Protein AF-0000000080285315 (afdb_homodimer)

InterPro domains:
  IPR000843 LacI-type HTH domain [PF00356] (12-53)
  IPR000843 LacI-type HTH domain [PS50932] (9-63)
  IPR000843 LacI-type HTH domain [SM00354] (8-78)
  IPR000843 LacI-type HTH domain [cd01392] (12-63)
  IPR010982 Lambda repressor-like, DNA-binding domain superfamily [G3DSA:1.10.260.40] (3-64)
  IPR010982 Lambda repressor-like, DNA-binding domain superfamily [SSF47413] (8-66)
  IPR028082 Periplasmic binding protein-like I [SSF53822] (67-338)
  IPR046335 Transcriptional regulator LacI/GalR-like, sensor domain [PF13377] (176-336)

Sequence (688 aa):
MPPSRSSRPTQRDIAELAGVSITTVSHVVNGTRAVAEETKAAVLRAIEQTGYTGDAIARSLVTGGTRSIGVAISLLANPYFAVLIQAIEREAASAGYTVLLADTHDTVDTERETVRTLRSRRVDGLLITPSPGDGSVIGELVSLDVPTVLIDRLSTRTDVDQVGAENIQSTSALTAHLASLGHQRIGMISGAAGLSTSEERILGYRLGLGRSGLTWTEELVACGQSSRSGGALALSTLLALPEPPTALVVGNDSMMVGVLHELRRRGLRAGIDLPVVVYDDVEWADLVEPPLTTMAQPIEEIGTQAVRLLLARINEPSRKAQTIRIPPTLRHRASCGCAHVHSHMPPSRSSRPTQRDIAELAGVSITTVSHVVNGTRAVAEETKAAVLRAIEQTGYTGDAIARSLVTGGTRSIGVAISLLANPYFAVLIQAIEREAASAGYTVLLADTHDTVDTERETVRTLRSRRVDGLLITPSPGDGSVIGELVSLDVPTVLIDRLSTRTDVDQVGAENIQSTSALTAHLASLGHQRIGMISGAAGLSTSEERILGYRLGLGRSGLTWTEELVACGQSSRSGGALALSTLLALPEPPTALVVGNDSMMVGVLHELRRRGLRAGIDLPVVVYDDVEWADLVEPPLTTMAQPIEEIGTQAVRLLLARINEPSRKAQTIRIPPTLRHRASCGCAHVHSH

Secondary structure (DSSP, 8-state):
----------HHHHHHHHTS-HHHHHHHHHT-S---HHHHHHHHHHHHHHT----HHHHHHHHS--SEEEEEE-GGG-HHHHHHHHHHHHHHHHTTPEEEEEE-TT-HHHHHHHHHHHHHTT-SEEEE-PPTT-HHHHHHHHHTT--EEEESS--S-SSSEEEEE--HHHHHHHHHHHHHTT-SSEEEEE--TT-HHHHHHHHHHHHHHHHTTPPP-GGGEEE-TTSHHHHHHHHHHHHTSSS--SEEEESSHHHHHHHHHHHHHTTPPBTTTB-EEEEB--TTTTTBSSPPEEEE--HHHHHHHHHHHHHHHHH-TTSPP-EEEE--EEE--STT--------/----------HHHHHHHHTS-HHHHHHHHHT-S---HHHHHHHHHHHHHHT----HHHHHHHHS--SEEEEEE-GGG-HHHHHHHHHHHHHHHHTTPEEEEEE-TT-HHHHHHHHHHHHHTT-SEEEE-PPTT-HHHHHHHHHTT--EEEESS--S-SSSEEEEE--HHHHHHHHHHHHHTT-SSEEEEE--TT-HHHHHHHHHHHHHHHHTTPPP-GGGEEE-TTSHHHHHHHHHHHHTSSS--SEEEESSHHHHHHHHHHHHHTT--BTTTB-EEEEB--TTTTTBSSPPEEEE--HHHHHHHHHHHHHHHHH-TTSPP-EEEEPPEEE--STT--------

Foldseek 3Di:
DPPPPLDQQDCCQLCVQLVHDSVLLCCQQQLVDDDPPSSNVSSVVSCVVSVNPRQCNRVCSNVVASLEEEEEEQQPQAVLVVLLVVLQQVLSVVVVHHYDYDHQVLDLVSSLVSVVVVVVSRHLAYEYAHHQPNVVSVVVCLVVLGLYEYFQFDDPDFQHAYFHAQQQQLLLVVLLVLVVVPWQFEAEAFEAPRTRNRVNSVNSNCNNCVVSVHDDDPQRYAYLNSALCSLLVRLVSQVPDPDHGQEYEYEADRSVNNVCVNCVVVVHDQLASYQYAYEADDPCQVVDVNRHWYFHTPSSVRSNVRNVSSVVCSVPVPDGHDYHHHYTDTDDTRRRNPDGPPPD/DPPPPLDQQDCVQLCVQLVHDSVLLCCQQQLVDDDDPSSNVSSVVSCVVSVNPRQCNRVCSNVVASLEEEEEEQQPQAVLNVLLVVLQQVLSVVVVHHYDYDHQVLDLVSSLVSVVVVVVSRHLAYEYAHHFPNVVSVVVCLVVLGLYEYFQFDDPDFQHAYFHAQQQQLLLVVLLVLVVVPWQFEAEAFEAPRTRNRVNSVNSNCNNCVVSVHDDDPQRYAYLNSALCSLLVRLVSQVPDPDHGQEYEYEADRSVNNVCVNCVVVVHDQLASYQYAYEADDPCQVVDVNRHWYFHTPSSVRSNVRNVSSVVCSVPVPDGHDYHHHYTDTDDTRRRNPDGPPPD

Solvent-accessible surface area (backbone atoms only — not comparable to full-atom values): 34270 Å² total; per-residue (Å²): 129,81,81,80,71,85,66,74,54,42,62,57,51,26,7,61,65,35,73,43,50,49,65,54,38,45,21,36,26,59,46,74,47,96,64,59,69,67,57,44,50,33,34,50,50,23,24,65,72,57,58,33,72,56,38,51,54,20,52,18,26,60,71,74,40,52,51,24,33,26,34,38,30,52,55,78,58,38,76,66,42,53,57,28,50,42,26,30,46,54,48,30,44,76,70,64,31,44,61,40,33,30,64,20,76,58,31,39,68,43,35,47,50,43,50,50,53,40,51,36,60,44,36,52,30,35,40,32,38,67,28,48,84,34,61,65,56,55,49,50,35,56,76,68,66,48,35,48,20,32,35,63,34,62,72,92,66,71,83,45,28,30,30,22,62,40,40,34,68,52,31,14,51,56,41,31,52,48,38,75,74,67,48,74,44,66,23,34,34,36,31,36,84,67,37,49,58,33,52,34,30,50,50,6,36,48,48,11,32,49,78,62,75,36,81,82,60,72,81,43,52,31,62,9,55,44,26,34,69,32,14,23,50,22,46,53,56,41,63,68,38,98,76,43,54,61,28,37,43,28,57,30,60,41,18,42,54,16,35,55,50,44,31,51,75,70,72,44,44,59,18,71,72,36,19,33,36,31,33,38,68,61,93,55,37,72,56,26,79,48,24,45,18,23,36,27,60,53,45,58,58,42,19,36,49,40,47,54,51,36,53,48,30,57,76,38,74,83,58,80,52,44,76,48,69,43,71,48,44,79,43,86,54,35,9,55,41,52,73,80,70,69,82,122,129,81,80,79,73,84,63,74,53,43,62,57,51,26,7,62,65,34,73,43,51,48,65,53,38,45,20,34,27,60,47,73,47,95,65,59,69,68,56,46,48,33,35,51,49,23,25,64,72,56,56,32,72,55,37,51,54,19,51,18,28,63,70,73,40,52,52,23,34,26,33,38,32,50,54,77,58,39,78,67,42,52,56,28,49,43,25,30,46,54,48,30,45,77,70,66,31,42,58,40,34,30,66,18,77,58,32,41,68,43,34,46,52,44,52,50,53,42,52,38,61,44,38,51,31,37,40,31,37,67,29,48,83,33,60,64,56,55,50,52,36,54,75,66,68,49,36,50,21,32,34,64,34,62,71,91,66,71,83,46,26,30,31,23,61,41,41,33,68,52,32,14,51,56,40,30,53,48,37,75,74,68,48,76,45,65,22,36,35,35,31,37,84,67,37,50,57,33,52,33,31,52,51,6,36,49,51,10,32,50,78,62,76,36,80,84,58,72,82,42,53,29,63,8,56,46,25,36,71,31,13,23,51,22,45,54,55,40,64,66,39,96,75,44,52,59,28,37,42,29,59,30,59,40,18,42,53,16,35,55,52,43,31,50,76,70,73,42,43,58,19,73,74,37,19,32,34,31,32,37,67,62,94,57,36,73,57,26,79,47,24,44,18,24,36,27,60,53,44,58,58,42,18,37,49,41,48,52,52,37,53,49,31,56,76,37,74,80,58,80,53,45,75,46,67,44,70,48,42,80,43,85,52,34,9,55,41,52,73,79,73,68,83,122

pLDDT: mean 86.33, std 16.83, range [27.83, 98.88]

Nearest PDB structures (foldseek):
  1bdh-assembly1_A  TM=8.317E-01  e=2.776E-28  Escherichia coli
  2pue-assembly1_A  TM=8.300E-01  e=1.871E-28  Escherichia coli
  3k4h-assembly1_A  TM=9.125E-01  e=2.749E-21  Bacillus cytotoxicus NVH 391-98
  7cdx-assembly1_B  TM=8.444E-01  e=3.631E-13  Agrobacterium tumefaciens A6
  3gv0-assembly1_A  TM=8.427E-01  e=4.063E-13  Agrobacterium fabrum str. C58

Structure (mmCIF, N/CA/C/O backbone):
data_AF-0000000080285315-model_v1
#
loop_
_entity.id
_entity.type
_entity.pdbx_description
1 polymer 'LacI family transcriptional regulator'
#
loop_
_atom_site.group_PDB
_atom_site.id
_atom_site.type_symbol
_atom_site.label_atom_id
_atom_site.label_alt_id
_atom_site.label_comp_id
_atom_site.label_asym_id
_atom_site.label_entity_id
_atom_site.label_seq_id
_atom_site.pdbx_PDB_ins_code
_atom_site.Cartn_x
_atom_site.Cartn_y
_atom_site.Cartn_z
_atom_site.occupancy
_atom_site.B_iso_or_equiv
_atom_site.auth_seq_id
_atom_site.auth_comp_id
_atom_site.auth_asym_id
_atom_site.auth_atom_id
_atom_site.pdbx_PDB_model_num
ATOM 1 N N . MET A 1 1 ? 25.297 -41.688 -30.359 1 28.77 1 MET A N 1
ATOM 2 C CA . MET A 1 1 ? 24.953 -40.281 -30.453 1 28.77 1 MET A CA 1
ATOM 3 C C . MET A 1 1 ? 25.391 -39.531 -29.188 1 28.77 1 MET A C 1
ATOM 5 O O . MET A 1 1 ? 25.172 -40 -28.078 1 28.77 1 MET A O 1
ATOM 9 N N . PRO A 1 2 ? 26.453 -38.562 -29.203 1 33.16 2 PRO A N 1
ATOM 10 C CA . PRO A 1 2 ? 27.047 -37.969 -28.016 1 33.16 2 PRO A CA 1
ATOM 11 C C . PRO A 1 2 ? 26.031 -37.25 -27.125 1 33.16 2 PRO A C 1
ATOM 13 O O . PRO A 1 2 ? 25 -36.781 -27.625 1 33.16 2 PRO A O 1
ATOM 16 N N . PRO A 1 3 ? 25.859 -37.594 -25.906 1 34.62 3 PRO A N 1
ATOM 17 C CA . PRO A 1 3 ? 24.828 -37.031 -25.016 1 34.62 3 PRO A CA 1
ATOM 18 C C . PRO A 1 3 ? 24.797 -35.5 -25.047 1 34.62 3 PRO A C 1
ATOM 20 O O . PRO A 1 3 ? 25.859 -34.875 -25.141 1 34.62 3 PRO A O 1
ATOM 23 N N . SER A 1 4 ? 23.906 -34.844 -25.828 1 34.75 4 SER A N 1
ATOM 24 C CA . SER A 1 4 ? 23.625 -33.406 -25.984 1 34.75 4 SER A CA 1
ATOM 25 C C . SER A 1 4 ? 23.547 -32.719 -24.625 1 34.75 4 SER A C 1
ATOM 27 O O . SER A 1 4 ? 22.578 -32.906 -23.891 1 34.75 4 SER A O 1
ATOM 29 N N . ARG A 1 5 ? 24.594 -32.781 -23.828 1 36.22 5 ARG A N 1
ATOM 30 C CA . ARG A 1 5 ? 24.672 -32.125 -22.531 1 36.22 5 ARG A CA 1
ATOM 31 C C . ARG A 1 5 ? 24.203 -30.672 -22.641 1 36.22 5 ARG A C 1
ATOM 33 O O . ARG A 1 5 ? 24.734 -29.875 -23.422 1 36.22 5 ARG A O 1
ATOM 40 N N . SER A 1 6 ? 22.906 -30.359 -22.594 1 41.47 6 SER A N 1
ATOM 41 C CA . SER A 1 6 ? 22.219 -29.078 -22.484 1 41.47 6 SER A CA 1
ATOM 42 C C . SER A 1 6 ? 22.969 -28.141 -21.547 1 41.47 6 SER A C 1
ATOM 44 O O . SER A 1 6 ? 22.734 -28.141 -20.344 1 41.47 6 SER A O 1
ATOM 46 N N . SER A 1 7 ? 24.344 -28 -21.625 1 43.56 7 SER A N 1
ATOM 47 C CA . SER A 1 7 ? 25.219 -27.234 -20.75 1 43.56 7 SER A CA 1
ATOM 48 C C . SER A 1 7 ? 24.891 -25.75 -20.781 1 43.56 7 SER A C 1
ATOM 50 O O . SER A 1 7 ? 24.562 -25.203 -21.844 1 43.56 7 SER A O 1
ATOM 52 N N . ARG A 1 8 ? 24.406 -25.203 -19.703 1 49.56 8 ARG A N 1
ATOM 53 C CA . ARG A 1 8 ? 24.281 -23.766 -19.547 1 49.56 8 ARG A CA 1
ATOM 54 C C . ARG A 1 8 ? 25.469 -23.047 -20.172 1 49.56 8 ARG A C 1
ATOM 56 O O . ARG A 1 8 ? 26.625 -23.438 -19.969 1 49.56 8 ARG A O 1
ATOM 63 N N . PRO A 1 9 ? 25.078 -22.188 -21.062 1 59.84 9 PRO A N 1
ATOM 64 C CA . PRO A 1 9 ? 26.203 -21.484 -21.703 1 59.84 9 PRO A CA 1
ATOM 65 C C . PRO A 1 9 ? 27.156 -20.859 -20.688 1 59.84 9 PRO A C 1
ATOM 67 O O . PRO A 1 9 ? 26.719 -20.375 -19.641 1 59.84 9 PRO A O 1
ATOM 70 N N . THR A 1 10 ? 28.359 -21.172 -20.641 1 62.09 10 THR A N 1
ATOM 71 C CA . THR A 1 10 ? 29.422 -20.656 -19.797 1 62.09 10 THR A CA 1
ATOM 72 C C . THR A 1 10 ? 30.125 -19.484 -20.469 1 62.09 10 THR A C 1
ATOM 74 O O . THR A 1 10 ? 29.891 -19.203 -21.641 1 62.09 10 THR A O 1
ATOM 77 N N . GLN A 1 11 ? 30.844 -18.703 -19.625 1 67.94 11 GLN A N 1
ATOM 78 C CA . GLN A 1 11 ? 31.672 -17.656 -20.203 1 67.94 11 GLN A CA 1
ATOM 79 C C . GLN A 1 11 ? 32.562 -18.203 -21.297 1 67.94 11 GLN A C 1
ATOM 81 O O . GLN A 1 11 ? 32.906 -17.5 -22.266 1 67.94 11 GLN A O 1
ATOM 86 N N . ARG A 1 12 ? 32.875 -19.422 -21.156 1 71.62 12 ARG A N 1
ATOM 87 C CA . ARG A 1 12 ? 33.688 -20.094 -22.172 1 71.62 12 ARG A CA 1
ATOM 88 C C . ARG A 1 12 ? 32.938 -20.234 -23.469 1 71.62 12 ARG A C 1
ATOM 90 O O . ARG A 1 12 ? 33.5 -20.031 -24.562 1 71.62 12 ARG A O 1
ATOM 97 N N . ASP A 1 13 ? 31.672 -20.562 -23.328 1 74.44 13 ASP A N 1
ATOM 98 C CA . ASP A 1 13 ? 30.844 -20.688 -24.516 1 74.44 13 ASP A CA 1
ATOM 99 C C . ASP A 1 13 ? 30.703 -19.344 -25.234 1 74.44 13 ASP A C 1
ATOM 101 O O . ASP A 1 13 ? 30.75 -19.297 -26.469 1 74.44 13 ASP A O 1
ATOM 105 N N . ILE A 1 14 ? 30.547 -18.344 -24.422 1 75.25 14 ILE A N 1
ATOM 106 C CA . ILE A 1 14 ? 30.469 -17 -24.953 1 75.25 14 ILE A CA 1
ATOM 107 C C . ILE A 1 14 ? 31.781 -16.625 -25.641 1 75.25 14 ILE A C 1
ATOM 109 O O . ILE A 1 14 ? 31.766 -16.062 -26.75 1 75.25 14 ILE A O 1
ATOM 113 N N . ALA A 1 15 ? 32.844 -16.938 -25 1 79.38 15 ALA A N 1
ATOM 114 C CA . ALA A 1 15 ? 34.156 -16.656 -25.547 1 79.38 15 ALA A CA 1
ATOM 115 C C . ALA A 1 15 ? 34.375 -17.344 -26.891 1 79.38 15 ALA A C 1
ATOM 117 O O . ALA A 1 15 ? 34.844 -16.734 -27.844 1 79.38 15 ALA A O 1
ATOM 118 N N . GLU A 1 16 ? 33.969 -18.531 -26.938 1 80.94 16 GLU A N 1
ATOM 119 C CA . GLU A 1 16 ? 34.094 -19.312 -28.172 1 80.94 16 GLU A CA 1
ATOM 120 C C . GLU A 1 16 ? 33.25 -18.734 -29.281 1 80.94 16 GLU A C 1
ATOM 122 O O . GLU A 1 16 ? 33.688 -18.625 -30.422 1 80.94 16 GLU A O 1
ATOM 127 N N . LEU A 1 17 ? 32.094 -18.375 -28.875 1 79.81 17 LEU A N 1
ATOM 128 C CA . LEU A 1 17 ? 31.141 -17.875 -29.859 1 79.81 17 LEU A CA 1
ATOM 129 C C . LEU A 1 17 ? 31.531 -16.484 -30.344 1 79.81 17 LEU A C 1
ATOM 131 O O . LEU A 1 17 ? 31.375 -16.156 -31.531 1 79.81 17 LEU A O 1
ATOM 135 N N . ALA A 1 18 ? 32.031 -15.68 -29.5 1 80.69 18 ALA A N 1
ATOM 136 C CA . ALA A 1 18 ? 32.438 -14.305 -29.797 1 80.69 18 ALA A CA 1
ATOM 137 C C . ALA A 1 18 ? 33.844 -14.242 -30.375 1 80.69 18 ALA A C 1
ATOM 139 O O . ALA A 1 18 ? 34.25 -13.195 -30.891 1 80.69 18 ALA A O 1
ATOM 140 N N . GLY A 1 19 ? 34.562 -15.406 -30.359 1 84.31 19 GLY A N 1
ATOM 141 C CA . GLY A 1 19 ? 35.938 -15.477 -30.891 1 84.31 19 GLY A CA 1
ATOM 142 C C . GLY A 1 19 ? 36.938 -14.703 -30.062 1 84.31 19 GLY A C 1
ATOM 143 O O . GLY A 1 19 ? 37.844 -14.078 -30.594 1 84.31 19 GLY A O 1
ATOM 144 N N . VAL A 1 20 ? 36.594 -14.562 -28.844 1 83 20 VAL A N 1
ATOM 145 C CA . VAL A 1 20 ? 37.469 -13.844 -27.938 1 83 20 VAL A CA 1
ATOM 146 C C . VAL A 1 20 ? 37.875 -14.75 -26.797 1 83 20 VAL A C 1
ATOM 148 O O . VAL A 1 20 ? 37.375 -15.867 -26.656 1 83 20 VAL A O 1
ATOM 151 N N . SER A 1 21 ? 38.844 -14.328 -26.125 1 78.25 21 SER A N 1
ATOM 152 C CA . SER A 1 21 ? 39.281 -15.102 -24.969 1 78.25 21 SER A CA 1
ATOM 153 C C . SER A 1 21 ? 38.25 -15.047 -23.859 1 78.25 21 SER A C 1
ATOM 155 O O . SER A 1 21 ? 37.438 -14.117 -23.797 1 78.25 21 SER A O 1
ATOM 157 N N . ILE A 1 22 ? 38.188 -16 -22.938 1 74.75 22 ILE A N 1
ATOM 158 C CA . ILE A 1 22 ? 37.312 -16.031 -21.781 1 74.75 22 ILE A CA 1
ATOM 159 C C . ILE A 1 22 ? 37.562 -14.805 -20.906 1 74.75 22 ILE A C 1
ATOM 161 O O . ILE A 1 22 ? 36.625 -14.242 -20.344 1 74.75 22 ILE A O 1
ATOM 165 N N . THR A 1 23 ? 38.781 -14.367 -20.953 1 71 23 THR A N 1
ATOM 166 C CA . THR A 1 23 ? 39.156 -13.172 -20.188 1 71 23 THR A CA 1
ATOM 167 C C . THR A 1 23 ? 38.469 -11.93 -20.797 1 71 23 THR A C 1
ATOM 169 O O . THR A 1 23 ? 38.031 -11.047 -20.062 1 71 23 THR A O 1
ATOM 172 N N . THR A 1 24 ? 38.469 -11.883 -22.031 1 74.94 24 THR A N 1
ATOM 173 C CA . THR A 1 24 ? 37.812 -10.773 -22.719 1 74.94 24 THR A CA 1
ATOM 174 C C . THR A 1 24 ? 36.312 -10.781 -22.453 1 74.94 24 THR A C 1
ATOM 176 O O . THR A 1 24 ? 35.719 -9.727 -22.219 1 74.94 24 THR A O 1
ATOM 179 N N . VAL A 1 25 ? 35.75 -11.992 -22.438 1 71.75 25 VAL A N 1
ATOM 180 C CA . VAL A 1 25 ? 34.344 -12.125 -22.109 1 71.75 25 VAL A CA 1
ATOM 181 C C . VAL A 1 25 ? 34.094 -11.633 -20.672 1 71.75 25 VAL A C 1
ATOM 183 O O . VAL A 1 25 ? 33.125 -10.883 -20.422 1 71.75 25 VAL A O 1
ATOM 186 N N . SER A 1 26 ? 34.969 -11.953 -19.922 1 63.28 26 SER A N 1
ATOM 187 C CA . SER A 1 26 ? 34.875 -11.539 -18.516 1 63.28 26 SER A CA 1
ATOM 188 C C . SER A 1 26 ? 34.969 -10.023 -18.391 1 63.28 26 SER A C 1
ATOM 190 O O . SER A 1 26 ? 34.188 -9.414 -17.656 1 63.28 26 SER A O 1
ATOM 192 N N . HIS A 1 27 ? 35.875 -9.508 -19.156 1 64.62 27 HIS A N 1
ATOM 193 C CA . HIS A 1 27 ? 36.031 -8.055 -19.141 1 64.62 27 HIS A CA 1
ATOM 194 C C . HIS A 1 27 ? 34.781 -7.355 -19.672 1 64.62 27 HIS A C 1
ATOM 196 O O . HIS A 1 27 ? 34.344 -6.336 -19.125 1 64.62 27 HIS A O 1
ATOM 202 N N . VAL A 1 28 ? 34.281 -7.934 -20.641 1 65.12 28 VAL A N 1
ATOM 203 C CA . VAL A 1 28 ? 33.094 -7.332 -21.266 1 65.12 28 VAL A CA 1
ATOM 204 C C . VAL A 1 28 ? 31.891 -7.484 -20.359 1 65.12 28 VAL A C 1
ATOM 206 O O . VAL A 1 28 ? 31.125 -6.535 -20.172 1 65.12 28 VAL A O 1
ATOM 209 N N . VAL A 1 29 ? 31.828 -8.633 -19.75 1 60.62 29 VAL A N 1
ATOM 210 C CA . VAL A 1 29 ? 30.672 -8.977 -18.953 1 60.62 29 VAL A CA 1
ATOM 211 C C . VAL A 1 29 ? 30.734 -8.242 -17.609 1 60.62 29 VAL A C 1
ATOM 213 O O . VAL A 1 29 ? 29.719 -7.758 -17.109 1 60.62 29 VAL A O 1
ATOM 216 N N . ASN A 1 30 ? 31.969 -8.039 -17.172 1 52.28 30 ASN A N 1
ATOM 217 C CA . ASN A 1 30 ? 32.156 -7.445 -15.859 1 52.28 30 ASN A CA 1
ATOM 218 C C . ASN A 1 30 ? 32.562 -5.977 -15.953 1 52.28 30 ASN A C 1
ATOM 220 O O . ASN A 1 30 ? 32.594 -5.277 -14.938 1 52.28 30 ASN A O 1
ATOM 224 N N . GLY A 1 31 ? 32.688 -5.527 -17.094 1 51.97 31 GLY A N 1
ATOM 225 C CA . GLY A 1 31 ? 33.094 -4.152 -17.359 1 51.97 31 GLY A CA 1
ATOM 226 C C . GLY A 1 31 ? 34.375 -3.768 -16.688 1 51.97 31 GLY A C 1
ATOM 227 O O . GLY A 1 31 ? 34.531 -2.652 -16.188 1 51.97 31 GLY A O 1
ATOM 228 N N . THR A 1 32 ? 35.25 -4.637 -16.562 1 48.62 32 THR A N 1
ATOM 229 C CA . THR A 1 32 ? 36.469 -4.406 -15.766 1 48.62 32 THR A CA 1
ATOM 230 C C . THR A 1 32 ? 37.531 -3.738 -16.609 1 48.62 32 THR A C 1
ATOM 232 O O . THR A 1 32 ? 38.469 -3.158 -16.062 1 48.62 32 THR A O 1
ATOM 235 N N . ARG A 1 33 ? 37.656 -4.023 -17.906 1 55.16 33 ARG A N 1
ATOM 236 C CA . ARG A 1 33 ? 38.594 -3.404 -18.812 1 55.16 33 ARG A CA 1
ATOM 237 C C . ARG A 1 33 ? 37.906 -2.949 -20.109 1 55.16 33 ARG A C 1
ATOM 239 O O . ARG A 1 33 ? 36.969 -3.584 -20.562 1 55.16 33 ARG A O 1
ATOM 246 N N . ALA A 1 34 ? 38.406 -1.731 -20.484 1 62.84 34 ALA A N 1
ATOM 247 C CA . ALA A 1 34 ? 37.969 -1.264 -21.797 1 62.84 34 ALA A CA 1
ATOM 248 C C . ALA A 1 34 ? 38.312 -2.252 -22.891 1 62.84 34 ALA A C 1
ATOM 250 O O . ALA A 1 34 ? 39.469 -2.725 -22.953 1 62.84 34 ALA A O 1
ATOM 251 N N . VAL A 1 35 ? 37.344 -2.779 -23.578 1 69.06 35 VAL A N 1
ATOM 252 C CA . VAL A 1 35 ? 37.531 -3.629 -24.734 1 69.06 35 VAL A CA 1
ATOM 253 C C . VAL A 1 35 ? 37.031 -2.916 -26 1 69.06 35 VAL A C 1
ATOM 255 O O . VAL A 1 35 ? 36.188 -2.025 -25.922 1 69.06 35 VAL A O 1
ATOM 258 N N . ALA A 1 36 ? 37.688 -3.197 -27.125 1 73.56 36 ALA A N 1
ATOM 259 C CA . ALA A 1 36 ? 37.281 -2.596 -28.391 1 73.56 36 ALA A CA 1
ATOM 260 C C . ALA A 1 36 ? 35.781 -2.801 -28.641 1 73.56 36 ALA A C 1
ATOM 262 O O . ALA A 1 36 ? 35.219 -3.844 -28.281 1 73.56 36 ALA A O 1
ATOM 263 N N . GLU A 1 37 ? 35.125 -1.811 -29.203 1 71.75 37 GLU A N 1
ATOM 264 C CA . GLU A 1 37 ? 33.688 -1.799 -29.438 1 71.75 37 GLU A CA 1
ATOM 265 C C . GLU A 1 37 ? 33.25 -3.025 -30.234 1 71.75 37 GLU A C 1
ATOM 267 O O . GLU A 1 37 ? 32.188 -3.596 -29.969 1 71.75 37 GLU A O 1
ATOM 272 N N . GLU A 1 38 ? 34.062 -3.424 -31.125 1 76.12 38 GLU A N 1
ATOM 273 C CA . GLU A 1 38 ? 33.75 -4.578 -31.953 1 76.12 38 GLU A CA 1
ATOM 274 C C . GLU A 1 38 ? 33.75 -5.863 -31.141 1 76.12 38 GLU A C 1
ATOM 276 O O . GLU A 1 38 ? 32.875 -6.715 -31.312 1 76.12 38 GLU A O 1
ATOM 281 N N . THR A 1 39 ? 34.625 -5.949 -30.281 1 77.94 39 THR A N 1
ATOM 282 C CA . THR A 1 39 ? 34.719 -7.121 -29.406 1 77.94 39 THR A CA 1
ATOM 283 C C . THR A 1 39 ? 33.562 -7.16 -28.406 1 77.94 39 THR A C 1
ATOM 285 O O . THR A 1 39 ? 33 -8.219 -28.172 1 77.94 39 THR A O 1
ATOM 288 N N . LYS A 1 40 ? 33.25 -6.055 -27.906 1 75.38 40 LYS A N 1
ATOM 289 C CA . LYS A 1 40 ? 32.094 -5.934 -26.984 1 75.38 40 LYS A CA 1
ATOM 290 C C . LYS A 1 40 ? 30.812 -6.355 -27.656 1 75.38 40 LYS A C 1
ATOM 292 O O . LYS A 1 40 ? 30.031 -7.129 -27.094 1 75.38 40 LYS A O 1
ATOM 297 N N . ALA A 1 41 ? 30.703 -5.906 -28.844 1 73.75 41 ALA A N 1
ATOM 298 C CA . ALA A 1 41 ? 29.516 -6.258 -29.609 1 73.75 41 ALA A CA 1
ATOM 299 C C . ALA A 1 41 ? 29.453 -7.758 -29.891 1 73.75 41 ALA A C 1
ATOM 301 O O . ALA A 1 41 ? 28.391 -8.367 -29.812 1 73.75 41 ALA A O 1
ATOM 302 N N . ALA A 1 42 ? 30.547 -8.344 -30.219 1 78.38 42 ALA A N 1
ATOM 303 C CA . ALA A 1 42 ? 30.625 -9.773 -30.516 1 78.38 42 ALA A CA 1
ATOM 304 C C . ALA A 1 42 ? 30.281 -10.602 -29.281 1 78.38 42 ALA A C 1
ATOM 306 O O . ALA A 1 42 ? 29.547 -11.594 -29.375 1 78.38 42 ALA A O 1
ATOM 307 N N . VAL A 1 43 ? 30.734 -10.125 -28.156 1 75.56 43 VAL A N 1
ATOM 308 C CA . VAL A 1 43 ? 30.484 -10.836 -26.906 1 75.56 43 VAL A CA 1
ATOM 309 C C . VAL A 1 43 ? 29.016 -10.711 -26.516 1 75.56 43 VAL A C 1
ATOM 311 O O . VAL A 1 43 ? 28.375 -11.695 -26.141 1 75.56 43 VAL A O 1
ATOM 314 N N . LEU A 1 44 ? 28.516 -9.562 -26.781 1 69.25 44 LEU A N 1
ATOM 315 C CA . LEU A 1 44 ? 27.125 -9.32 -26.438 1 69.25 44 LEU A CA 1
ATOM 316 C C . LEU A 1 44 ? 26.203 -10.133 -27.344 1 69.25 44 LEU A C 1
ATOM 318 O O . LEU A 1 44 ? 25.203 -10.68 -26.891 1 69.25 44 LEU A O 1
ATOM 322 N N . ARG A 1 45 ? 26.547 -10.172 -28.562 1 69.75 45 ARG A N 1
ATOM 323 C CA . ARG A 1 45 ? 25.797 -11.008 -29.5 1 69.75 45 ARG A CA 1
ATOM 324 C C . ARG A 1 45 ? 25.859 -12.477 -29.094 1 69.75 45 ARG A C 1
ATOM 326 O O . ARG A 1 45 ? 24.859 -13.188 -29.172 1 69.75 45 ARG A O 1
ATOM 333 N N . ALA A 1 46 ? 26.984 -12.914 -28.734 1 72.56 46 ALA A N 1
ATOM 334 C CA . ALA A 1 46 ? 27.156 -14.297 -28.312 1 72.56 46 ALA A CA 1
ATOM 335 C C . ALA A 1 46 ? 26.328 -14.594 -27.062 1 72.56 46 ALA A C 1
ATOM 337 O O . ALA A 1 46 ? 25.75 -15.664 -26.938 1 72.56 46 ALA A O 1
ATOM 338 N N . ILE A 1 47 ? 26.281 -13.609 -26.172 1 66.81 47 ILE A N 1
ATOM 339 C CA . ILE A 1 47 ? 25.484 -13.75 -24.969 1 66.81 47 ILE A CA 1
ATOM 340 C C . ILE A 1 47 ? 24.016 -13.906 -25.344 1 66.81 47 ILE A C 1
ATOM 342 O O . ILE A 1 47 ? 23.328 -14.789 -24.812 1 66.81 47 ILE A O 1
ATOM 346 N N . GLU A 1 48 ? 23.547 -13.094 -26.188 1 61.5 48 GLU A N 1
ATOM 347 C CA . GLU A 1 48 ? 22.156 -13.164 -26.656 1 61.5 48 GLU A CA 1
ATOM 348 C C . GLU A 1 48 ? 21.875 -14.5 -27.328 1 61.5 48 GLU A C 1
ATOM 350 O O . GLU A 1 48 ? 20.828 -15.102 -27.109 1 61.5 48 GLU A O 1
ATOM 355 N N . GLN A 1 49 ? 22.781 -14.898 -28.125 1 63.38 49 GLN A N 1
ATOM 356 C CA . GLN A 1 49 ? 22.609 -16.109 -28.922 1 63.38 49 GLN A CA 1
ATOM 357 C C . GLN A 1 49 ? 22.641 -17.359 -28.031 1 63.38 49 GLN A C 1
ATOM 359 O O . GLN A 1 49 ? 21.953 -18.344 -28.312 1 63.38 49 GLN A O 1
ATOM 364 N N . THR A 1 50 ? 23.516 -17.359 -27.109 1 58.34 50 THR A N 1
ATOM 365 C CA . THR A 1 50 ? 23.672 -18.531 -26.281 1 58.34 50 THR A CA 1
ATOM 366 C C . THR A 1 50 ? 22.641 -18.547 -25.156 1 58.34 50 THR A C 1
ATOM 368 O O . THR A 1 50 ? 22.422 -19.578 -24.516 1 58.34 50 THR A O 1
ATOM 371 N N . GLY A 1 51 ? 21.891 -17.422 -25.109 1 52.78 51 GLY A N 1
ATOM 372 C CA . GLY A 1 51 ? 21.016 -17.281 -23.969 1 52.78 51 GLY A CA 1
ATOM 373 C C . GLY A 1 51 ? 21.75 -17.172 -22.641 1 52.78 51 GLY A C 1
ATOM 374 O O . GLY A 1 51 ? 21.219 -17.531 -21.594 1 52.78 51 GLY A O 1
ATOM 375 N N . TYR A 1 52 ? 23.031 -17.094 -22.953 1 46.25 52 TYR A N 1
ATOM 376 C CA . TYR A 1 52 ? 23.797 -16.891 -21.719 1 46.25 52 TYR A CA 1
ATOM 377 C C . TYR A 1 52 ? 23.219 -15.727 -20.922 1 46.25 52 TYR A C 1
ATOM 379 O O . TYR A 1 52 ? 23.125 -14.609 -21.422 1 46.25 52 TYR A O 1
ATOM 387 N N . THR A 1 53 ? 22.234 -15.93 -20.266 1 45.84 53 THR A N 1
ATOM 388 C CA . THR A 1 53 ? 21.75 -14.93 -19.312 1 45.84 53 THR A CA 1
ATOM 389 C C . THR A 1 53 ? 22.859 -14.516 -18.344 1 45.84 53 THR A C 1
ATOM 391 O O . THR A 1 53 ? 23.125 -15.195 -17.359 1 45.84 53 THR A O 1
ATOM 394 N N . GLY A 1 54 ? 23.969 -14.367 -18.75 1 40.94 54 GLY A N 1
ATOM 395 C CA . GLY A 1 54 ? 24.875 -13.781 -17.781 1 40.94 54 GLY A CA 1
ATOM 396 C C . GLY A 1 54 ? 24.219 -12.711 -16.922 1 40.94 54 GLY A C 1
ATOM 397 O O . GLY A 1 54 ? 23.141 -12.227 -17.234 1 40.94 54 GLY A O 1
ATOM 398 N N . ASP A 1 55 ? 24.75 -12.539 -15.656 1 42.81 55 ASP A N 1
ATOM 399 C CA . ASP A 1 55 ? 24.234 -11.688 -14.586 1 42.81 55 ASP A CA 1
ATOM 400 C C . ASP A 1 55 ? 23.844 -10.312 -15.117 1 42.81 55 ASP A C 1
ATOM 402 O O . ASP A 1 55 ? 24.484 -9.789 -16.031 1 42.81 55 ASP A O 1
ATOM 406 N N . ALA A 1 56 ? 22.531 -10 -15.336 1 43.88 56 ALA A N 1
ATOM 407 C CA . ALA A 1 56 ? 22.234 -8.578 -15.469 1 43.88 56 ALA A 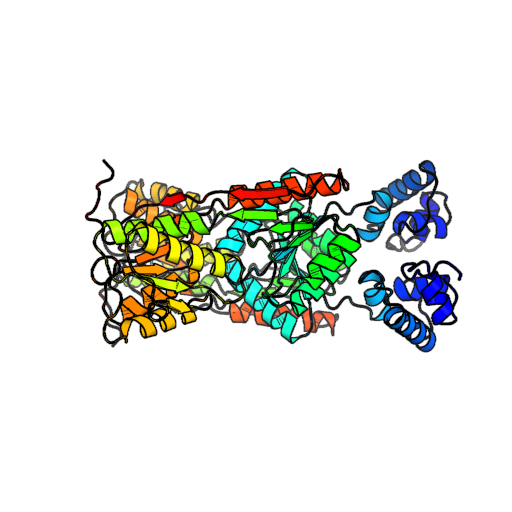CA 1
ATOM 408 C C . ALA A 1 56 ? 23.484 -7.734 -15.203 1 43.88 56 ALA A C 1
ATOM 410 O O . ALA A 1 56 ? 23.688 -6.699 -15.836 1 43.88 56 ALA A O 1
ATOM 411 N N . ILE A 1 57 ? 24.234 -8.289 -14.367 1 43.28 57 ILE A N 1
ATOM 412 C CA . ILE A 1 57 ? 25.516 -7.684 -14.031 1 43.28 57 ILE A CA 1
ATOM 413 C C . ILE A 1 57 ? 26.422 -7.695 -15.25 1 43.28 57 ILE A C 1
ATOM 415 O O . ILE A 1 57 ? 27.094 -6.703 -15.547 1 43.28 57 ILE A O 1
ATOM 419 N N . ALA A 1 58 ? 26.281 -8.734 -15.992 1 44.25 58 ALA A N 1
ATOM 420 C CA . ALA A 1 58 ? 27.156 -8.789 -17.156 1 44.25 58 ALA A CA 1
ATOM 421 C C . ALA A 1 58 ? 26.719 -7.805 -18.234 1 44.25 58 ALA A C 1
ATOM 423 O O . ALA A 1 58 ? 27.547 -7.125 -18.844 1 44.25 58 ALA A O 1
ATOM 424 N N . ARG A 1 59 ? 25.438 -7.797 -18.5 1 44.34 59 ARG A N 1
ATOM 425 C CA . ARG A 1 59 ? 24.922 -6.82 -19.453 1 44.34 59 ARG A CA 1
ATOM 426 C C . ARG A 1 59 ? 25.219 -5.398 -19 1 44.34 59 ARG A C 1
ATOM 428 O O . ARG A 1 59 ? 25.5 -4.516 -19.812 1 44.34 59 ARG A O 1
ATOM 435 N N . SER A 1 60 ? 24.875 -5.203 -17.688 1 46.84 60 SER A N 1
ATOM 436 C CA . SER A 1 60 ? 25.172 -3.887 -17.141 1 46.84 60 SER A CA 1
ATOM 437 C C . SER A 1 60 ? 26.625 -3.504 -17.406 1 46.84 60 SER A C 1
ATOM 439 O O . SER A 1 60 ? 26.953 -2.326 -17.578 1 46.84 60 SER A O 1
ATOM 441 N N . LEU A 1 61 ? 27.422 -4.52 -17.484 1 41.75 61 LEU A N 1
ATOM 442 C CA . LEU A 1 61 ? 28.844 -4.301 -17.719 1 41.75 61 LEU A CA 1
ATOM 443 C C . LEU A 1 61 ? 29.094 -3.832 -19.141 1 41.75 61 LEU A C 1
ATOM 445 O O . LEU A 1 61 ? 30 -3.045 -19.391 1 41.75 61 LEU A O 1
ATOM 449 N N . VAL A 1 62 ? 28.219 -4.367 -20.016 1 39.34 62 VAL A N 1
ATOM 450 C CA . VAL A 1 62 ? 28.438 -3.982 -21.406 1 39.34 62 VAL A CA 1
ATOM 451 C C . VAL A 1 62 ? 27.781 -2.627 -21.672 1 39.34 62 VAL A C 1
ATOM 453 O O . VAL A 1 62 ? 28.359 -1.774 -22.359 1 39.34 62 VAL A O 1
ATOM 456 N N . THR A 1 63 ? 26.562 -2.555 -21.312 1 45.47 63 THR A N 1
ATOM 457 C CA . THR A 1 63 ? 25.844 -1.352 -21.703 1 45.47 63 THR A CA 1
ATOM 458 C C . THR A 1 63 ? 26.016 -0.255 -20.656 1 45.47 63 THR A C 1
ATOM 460 O O . THR A 1 63 ? 25.562 0.876 -20.844 1 45.47 63 THR A O 1
ATOM 463 N N . GLY A 1 64 ? 26.938 -0.354 -19.672 1 52.19 64 GLY A N 1
ATOM 464 C CA . GLY A 1 64 ? 27.219 0.647 -18.656 1 52.19 64 GLY A CA 1
ATOM 465 C C . GLY A 1 64 ? 26.094 0.796 -17.641 1 52.19 64 GLY A C 1
ATOM 466 O O . GLY A 1 64 ? 26.25 1.512 -16.641 1 52.19 64 GLY A O 1
ATOM 467 N N . GLY A 1 65 ? 24.859 0.155 -17.891 1 60.12 65 GLY A N 1
ATOM 468 C CA . GLY A 1 65 ? 23.797 0.272 -16.906 1 60.12 65 GLY A CA 1
ATOM 469 C C . GLY A 1 65 ? 22.797 -0.869 -16.969 1 60.12 65 GLY A C 1
ATOM 470 O O . GLY A 1 65 ? 22.781 -1.629 -17.938 1 60.12 65 GLY A O 1
ATOM 471 N N . THR A 1 66 ? 22.125 -1.235 -15.898 1 72.19 66 THR A N 1
ATOM 472 C CA . THR A 1 66 ? 21.188 -2.344 -15.812 1 72.19 66 THR A CA 1
ATOM 473 C C . THR A 1 66 ? 19.781 -1.881 -16.156 1 72.19 66 THR A C 1
ATOM 475 O O . THR A 1 66 ? 18.828 -2.678 -16.156 1 72.19 66 THR A O 1
ATOM 478 N N . ARG A 1 67 ? 19.578 -0.545 -16.594 1 82.94 67 ARG A N 1
ATOM 479 C CA . ARG A 1 67 ? 18.266 0.045 -16.812 1 82.94 67 ARG A CA 1
ATOM 480 C C . ARG A 1 67 ? 17.328 -0.257 -15.641 1 82.94 67 ARG A C 1
ATOM 482 O O . ARG A 1 67 ? 16.172 -0.648 -15.844 1 82.94 67 ARG A O 1
ATOM 489 N N . SER A 1 68 ? 17.953 -0.151 -14.461 1 87.88 68 SER A N 1
ATOM 490 C CA . SER A 1 68 ? 17.188 -0.293 -13.227 1 87.88 68 SER A CA 1
ATOM 491 C C . SER A 1 68 ? 17.438 0.878 -12.281 1 87.88 68 SER A C 1
ATOM 493 O O . SER A 1 68 ? 18.547 1.438 -12.258 1 87.88 68 SER A O 1
ATOM 495 N N . ILE A 1 69 ? 16.391 1.222 -11.578 1 93.75 69 ILE A N 1
ATOM 496 C CA . ILE A 1 69 ? 16.562 2.223 -10.531 1 93.75 69 ILE A CA 1
ATOM 497 C C . ILE A 1 69 ? 16.172 1.624 -9.18 1 93.75 69 ILE A C 1
ATOM 499 O O . ILE A 1 69 ? 15.281 0.778 -9.102 1 93.75 69 ILE A O 1
ATOM 503 N N . GLY A 1 70 ? 16.938 2.004 -8.172 1 93.75 70 GLY A N 1
ATOM 504 C CA . GLY A 1 70 ? 16.625 1.603 -6.805 1 93.75 70 GLY A CA 1
ATOM 505 C C . GLY A 1 70 ? 15.758 2.604 -6.07 1 93.75 70 GLY A C 1
ATOM 506 O O . GLY A 1 70 ? 15.953 3.814 -6.195 1 93.75 70 GLY A O 1
ATOM 507 N N . VAL A 1 71 ? 14.781 2.074 -5.402 1 93.56 71 VAL A N 1
ATOM 508 C CA . VAL A 1 71 ? 13.914 2.898 -4.566 1 93.56 71 VAL A CA 1
ATOM 509 C C . VAL A 1 71 ? 14.008 2.439 -3.111 1 93.56 71 VAL A C 1
ATOM 511 O O . VAL A 1 71 ? 13.633 1.312 -2.785 1 93.56 71 VAL A O 1
ATOM 514 N N . ALA A 1 72 ? 14.594 3.264 -2.281 1 92.69 72 ALA A N 1
ATOM 515 C CA . ALA A 1 72 ? 14.711 3.025 -0.845 1 92.69 72 ALA A CA 1
ATOM 516 C C . ALA A 1 72 ? 13.727 3.889 -0.065 1 92.69 72 ALA A C 1
ATOM 518 O O . ALA A 1 72 ? 13.969 5.078 0.152 1 92.69 72 ALA A O 1
ATOM 519 N N . ILE A 1 73 ? 12.625 3.314 0.291 1 88.31 73 ILE A N 1
ATOM 520 C CA . ILE A 1 73 ? 11.531 4.051 0.911 1 88.31 73 ILE A CA 1
ATOM 521 C C . ILE A 1 73 ? 11 3.27 2.111 1 88.31 73 ILE A C 1
ATOM 523 O O . ILE A 1 73 ? 11.141 2.045 2.178 1 88.31 73 ILE A O 1
ATOM 527 N N . SER A 1 74 ? 10.516 4.055 3.086 1 78.31 74 SER A N 1
ATOM 528 C CA . SER A 1 74 ? 9.805 3.379 4.164 1 78.31 74 SER A CA 1
ATOM 529 C C . SER A 1 74 ? 8.383 3.008 3.742 1 78.31 74 SER A C 1
ATOM 531 O O . SER A 1 74 ? 7.488 3.852 3.76 1 78.31 74 SER A O 1
ATOM 533 N N . LEU A 1 75 ? 8.117 1.894 3.1 1 64.38 75 LEU A N 1
ATOM 534 C CA . LEU A 1 75 ? 6.887 1.467 2.436 1 64.38 75 LEU A CA 1
ATOM 535 C C . LEU A 1 75 ? 5.727 1.417 3.424 1 64.38 75 LEU A C 1
ATOM 537 O O . LEU A 1 75 ? 4.586 1.726 3.064 1 64.38 75 LEU A O 1
ATOM 541 N N . LEU A 1 76 ? 5.906 0.942 4.633 1 61 76 LEU A N 1
ATOM 542 C CA . LEU A 1 76 ? 4.812 0.313 5.367 1 61 76 LEU A CA 1
ATOM 543 C C . LEU A 1 76 ? 4.172 1.3 6.336 1 61 76 LEU A C 1
ATOM 545 O O . LEU A 1 76 ? 3.25 0.94 7.074 1 61 76 LEU A O 1
ATOM 549 N N . ALA A 1 77 ? 4.426 2.518 6.086 1 58.5 77 ALA A N 1
ATOM 550 C CA . ALA A 1 77 ? 3.939 3.373 7.168 1 58.5 77 ALA A CA 1
ATOM 551 C C . ALA A 1 77 ? 2.67 4.113 6.754 1 58.5 77 ALA A C 1
ATOM 553 O O . ALA A 1 77 ? 1.873 4.512 7.605 1 58.5 77 ALA A O 1
ATOM 554 N N . ASN A 1 78 ? 2.338 4.207 5.598 1 73.94 78 ASN A N 1
ATOM 555 C CA . ASN A 1 78 ? 1.292 5.094 5.105 1 73.94 78 ASN A CA 1
ATOM 556 C C . ASN A 1 78 ? 0.844 4.711 3.701 1 73.94 78 ASN A C 1
ATOM 558 O O . ASN A 1 78 ? 1.676 4.516 2.811 1 73.94 78 ASN A O 1
ATOM 562 N N . PRO A 1 79 ? -0.534 4.523 3.473 1 78.5 79 PRO A N 1
ATOM 563 C CA . PRO A 1 79 ? -1.037 4.211 2.133 1 78.5 79 PRO A CA 1
ATOM 564 C C . PRO A 1 79 ? -0.525 5.184 1.071 1 78.5 79 PRO A C 1
ATOM 566 O O . PRO A 1 79 ? -0.479 4.84 -0.113 1 78.5 79 PRO A O 1
ATOM 569 N N . TYR A 1 80 ? -0.138 6.32 1.462 1 84.69 80 TYR A N 1
ATOM 570 C CA . TYR A 1 80 ? 0.466 7.328 0.596 1 84.69 80 TYR A CA 1
ATOM 571 C C . TYR A 1 80 ? 1.606 6.734 -0.221 1 84.69 80 TYR A C 1
ATOM 573 O O . TYR A 1 80 ? 1.712 6.98 -1.425 1 84.69 80 TYR A O 1
ATOM 581 N N . PHE A 1 81 ? 2.389 5.922 0.311 1 84.69 81 PHE A N 1
ATOM 582 C CA . PHE A 1 81 ? 3.604 5.438 -0.331 1 84.69 81 PHE A CA 1
ATOM 583 C C . PHE A 1 81 ? 3.275 4.398 -1.397 1 84.69 81 PHE A C 1
ATOM 585 O O . PHE A 1 81 ? 3.963 4.309 -2.416 1 84.69 81 PHE A O 1
ATOM 592 N N . ALA A 1 82 ? 2.252 3.682 -1.14 1 79.44 82 ALA A N 1
ATOM 593 C CA . ALA A 1 82 ? 1.855 2.725 -2.17 1 79.44 82 ALA A CA 1
ATOM 594 C C . ALA A 1 82 ? 1.487 3.436 -3.467 1 79.44 82 ALA A C 1
ATOM 596 O O . ALA A 1 82 ? 1.866 2.994 -4.555 1 79.44 82 ALA A O 1
ATOM 597 N N . VAL A 1 83 ? 0.751 4.516 -3.33 1 84.94 83 VAL A N 1
ATOM 598 C CA . VAL A 1 83 ? 0.355 5.305 -4.492 1 84.94 83 VAL A CA 1
ATOM 599 C C . VAL A 1 83 ? 1.584 5.965 -5.113 1 84.94 83 VAL A C 1
ATOM 601 O O . VAL A 1 83 ? 1.703 6.039 -6.34 1 84.94 83 VAL A O 1
ATOM 604 N N . LEU A 1 84 ? 2.471 6.387 -4.309 1 90.19 84 LEU A N 1
ATOM 605 C CA . LEU A 1 84 ? 3.697 7.02 -4.785 1 90.19 84 LEU A CA 1
ATOM 606 C C . LEU A 1 84 ? 4.539 6.031 -5.59 1 90.19 84 LEU A C 1
ATOM 608 O O . LEU A 1 84 ? 5.023 6.363 -6.672 1 90.19 84 LEU A O 1
ATOM 612 N N . ILE A 1 85 ? 4.715 4.879 -5.105 1 87.12 85 ILE A N 1
ATOM 613 C CA . ILE A 1 85 ? 5.492 3.846 -5.781 1 87.12 85 ILE A CA 1
ATOM 614 C C . ILE A 1 85 ? 4.863 3.527 -7.137 1 87.12 85 ILE A C 1
ATOM 616 O O . ILE A 1 85 ? 5.57 3.311 -8.125 1 87.12 85 ILE A O 1
ATOM 620 N N . GLN A 1 86 ? 3.561 3.527 -7.176 1 83.94 86 GLN A N 1
ATOM 621 C CA . GLN A 1 86 ? 2.877 3.289 -8.445 1 83.94 86 GLN A CA 1
ATOM 622 C C . GLN A 1 86 ? 3.225 4.367 -9.469 1 83.94 86 GLN A C 1
ATOM 624 O O . GLN A 1 86 ? 3.469 4.062 -10.633 1 83.94 86 GLN A O 1
ATOM 629 N N . ALA A 1 87 ? 3.193 5.559 -9.008 1 90.44 87 ALA A N 1
ATOM 630 C CA . ALA A 1 87 ? 3.541 6.672 -9.891 1 90.44 87 ALA A CA 1
ATOM 631 C C . ALA A 1 87 ? 4.98 6.551 -10.383 1 90.44 87 ALA A C 1
ATOM 633 O O . ALA A 1 87 ? 5.258 6.766 -11.562 1 90.44 87 ALA A O 1
ATOM 634 N N . ILE A 1 88 ? 5.855 6.129 -9.5 1 93.38 88 ILE A N 1
ATOM 635 C CA . ILE A 1 88 ? 7.262 5.941 -9.836 1 93.38 88 ILE A CA 1
ATOM 636 C C . ILE A 1 88 ? 7.406 4.824 -10.867 1 93.38 88 ILE A C 1
ATOM 638 O O . ILE A 1 88 ? 8.086 4.992 -11.883 1 93.38 88 ILE A O 1
ATOM 642 N N . GLU A 1 89 ? 6.789 3.779 -10.602 1 85.94 89 GLU A N 1
ATOM 643 C CA . GLU A 1 89 ? 6.883 2.613 -11.477 1 85.94 89 GLU A CA 1
ATOM 644 C C . GLU A 1 89 ? 6.363 2.93 -12.875 1 85.94 89 GLU A C 1
ATOM 646 O O . GLU A 1 89 ? 6.973 2.537 -13.875 1 85.94 89 GLU A O 1
ATOM 651 N N . ARG A 1 90 ? 5.219 3.553 -12.914 1 85.19 90 ARG A N 1
ATOM 652 C CA . ARG A 1 90 ? 4.629 3.9 -14.203 1 85.19 90 ARG A CA 1
ATOM 653 C C . ARG A 1 90 ? 5.57 4.777 -15.016 1 85.19 90 ARG A C 1
ATOM 655 O O . ARG A 1 90 ? 5.801 4.516 -16.203 1 85.19 90 ARG A O 1
ATOM 662 N N . GLU A 1 91 ? 6.109 5.727 -14.375 1 94.19 91 GLU A N 1
ATOM 663 C CA . GLU A 1 91 ? 7.02 6.629 -15.07 1 94.19 91 GLU A CA 1
ATOM 664 C C . GLU A 1 91 ? 8.305 5.914 -15.477 1 94.19 91 GLU A C 1
ATOM 666 O O . GLU A 1 91 ? 8.805 6.098 -16.594 1 94.19 91 GLU A O 1
ATOM 671 N N . ALA A 1 92 ? 8.852 5.105 -14.578 1 92.75 92 ALA A N 1
ATOM 672 C CA . ALA A 1 92 ? 10.07 4.355 -14.859 1 92.75 92 ALA A CA 1
ATOM 673 C C . ALA A 1 92 ? 9.859 3.377 -16.016 1 92.75 92 ALA A C 1
ATOM 675 O O . ALA A 1 92 ? 10.703 3.275 -16.906 1 92.75 92 ALA A O 1
ATOM 676 N N . ALA A 1 93 ? 8.797 2.721 -15.969 1 83.75 93 ALA A N 1
ATOM 677 C CA . ALA A 1 93 ? 8.477 1.755 -17.016 1 83.75 93 ALA A CA 1
ATOM 678 C C . ALA A 1 93 ? 8.359 2.439 -18.375 1 83.75 93 ALA A C 1
ATOM 680 O O . ALA A 1 93 ? 8.844 1.916 -19.391 1 83.75 93 ALA A O 1
ATOM 681 N N . SER A 1 94 ? 7.691 3.557 -18.375 1 87.94 94 SER A N 1
ATOM 682 C CA . SER A 1 94 ? 7.523 4.305 -19.625 1 87.94 94 SER A CA 1
ATOM 683 C C . SER A 1 94 ? 8.875 4.707 -20.203 1 87.94 94 SER A C 1
ATOM 685 O O . SER A 1 94 ? 8.992 4.902 -21.422 1 87.94 94 SER A O 1
ATOM 687 N N . ALA A 1 95 ? 9.859 4.746 -19.344 1 91.88 95 ALA A N 1
ATOM 688 C CA . ALA A 1 95 ? 11.211 5.113 -19.781 1 91.88 95 ALA A CA 1
ATOM 689 C C . ALA A 1 95 ? 12.07 3.875 -20 1 91.88 95 ALA A C 1
ATOM 691 O O . ALA A 1 95 ? 13.273 3.984 -20.266 1 91.88 95 ALA A O 1
ATOM 692 N N . GLY A 1 96 ? 11.461 2.738 -19.781 1 83.44 96 GLY A N 1
ATOM 693 C CA . GLY A 1 96 ? 12.172 1.493 -20.031 1 83.44 96 GLY A CA 1
ATOM 694 C C . GLY A 1 96 ? 13.016 1.042 -18.859 1 83.44 96 GLY A C 1
ATOM 695 O O . GLY A 1 96 ? 13.961 0.272 -19.016 1 83.44 96 GLY A O 1
ATOM 696 N N . TYR A 1 97 ? 12.781 1.589 -17.672 1 87.44 97 TYR A N 1
ATOM 697 C CA . TYR A 1 97 ? 13.531 1.222 -16.484 1 87.44 97 TYR A CA 1
ATOM 698 C C . TYR A 1 97 ? 12.727 0.263 -15.609 1 87.44 97 TYR A C 1
ATOM 700 O O . TYR A 1 97 ? 11.5 0.385 -15.5 1 87.44 97 TYR A O 1
ATOM 708 N N . THR A 1 98 ? 13.477 -0.604 -14.945 1 82.25 98 THR A N 1
ATOM 709 C CA . THR A 1 98 ? 12.906 -1.461 -13.914 1 82.25 98 THR A CA 1
ATOM 710 C C . THR A 1 98 ? 13.18 -0.895 -12.523 1 82.25 98 THR A C 1
ATOM 712 O O . THR A 1 98 ? 14.281 -0.399 -12.258 1 82.25 98 THR A O 1
ATOM 715 N N . VAL A 1 99 ? 12.156 -1.037 -11.688 1 89.06 99 VAL A N 1
ATOM 716 C CA . VAL A 1 99 ? 12.305 -0.495 -10.336 1 89.06 99 VAL A CA 1
ATOM 717 C C . VAL A 1 99 ? 12.578 -1.628 -9.352 1 89.06 99 VAL A C 1
ATOM 719 O O . VAL A 1 99 ? 11.867 -2.641 -9.352 1 89.06 99 VAL A O 1
ATOM 722 N N . LEU A 1 100 ? 13.609 -1.463 -8.562 1 87.19 100 LEU A N 1
ATOM 723 C CA . LEU A 1 100 ? 13.891 -2.322 -7.414 1 87.19 100 LEU A CA 1
ATOM 724 C C . LEU A 1 100 ? 13.617 -1.591 -6.105 1 87.19 100 LEU A C 1
ATOM 726 O O . LEU A 1 100 ? 14.234 -0.56 -5.824 1 87.19 100 LEU A O 1
ATOM 730 N N . LEU A 1 101 ? 12.711 -2.158 -5.398 1 87.44 101 LEU A N 1
ATOM 731 C CA . LEU A 1 101 ? 12.266 -1.488 -4.184 1 87.44 101 LEU A C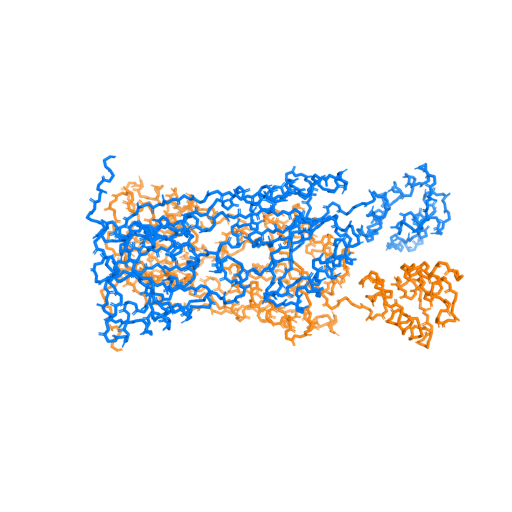A 1
ATOM 732 C C . LEU A 1 101 ? 12.82 -2.184 -2.943 1 87.44 101 LEU A C 1
ATOM 734 O O . LEU A 1 101 ? 12.867 -3.416 -2.887 1 87.44 101 LEU A O 1
ATOM 738 N N . ALA A 1 102 ? 13.25 -1.338 -1.988 1 85.69 102 ALA A N 1
ATOM 739 C CA . ALA A 1 102 ? 13.711 -1.863 -0.704 1 85.69 102 ALA A CA 1
ATOM 740 C C . ALA A 1 102 ? 13.211 -1 0.45 1 85.69 102 ALA A C 1
ATOM 742 O O . ALA A 1 102 ? 13.188 0.229 0.352 1 85.69 102 ALA A O 1
ATOM 743 N N . ASP A 1 103 ? 12.789 -1.586 1.521 1 83.44 103 ASP A N 1
ATOM 744 C CA . ASP A 1 103 ? 12.211 -0.897 2.672 1 83.44 103 ASP A CA 1
ATOM 745 C C . ASP A 1 103 ? 13.297 -0.464 3.654 1 83.44 103 ASP A C 1
ATOM 747 O O . ASP A 1 103 ? 14.078 -1.293 4.133 1 83.44 103 ASP A O 1
ATOM 751 N N . THR A 1 104 ? 13.266 0.79 4.004 1 84.94 104 THR A N 1
ATOM 752 C CA . THR A 1 104 ? 14.297 1.314 4.895 1 84.94 104 THR A CA 1
ATOM 753 C C . THR A 1 104 ? 13.836 1.258 6.348 1 84.94 104 THR A C 1
ATOM 755 O O . THR A 1 104 ? 14.641 1.438 7.266 1 84.94 104 THR A O 1
ATOM 758 N N . HIS A 1 105 ? 12.508 1.11 6.605 1 77.31 105 HIS A N 1
ATOM 759 C CA . HIS A 1 105 ? 11.898 1.03 7.926 1 77.31 105 HIS A CA 1
ATOM 760 C C . HIS A 1 105 ? 12.133 2.312 8.719 1 77.31 105 HIS A C 1
ATOM 762 O O . HIS A 1 105 ? 12.109 2.297 9.953 1 77.31 105 HIS A O 1
ATOM 768 N N . ASP A 1 106 ? 12.578 3.322 8.062 1 82.25 106 ASP A N 1
ATOM 769 C CA . ASP A 1 106 ? 12.797 4.66 8.602 1 82.25 106 ASP A CA 1
ATOM 770 C C . ASP A 1 106 ? 13.898 4.648 9.656 1 82.25 106 ASP A C 1
ATOM 772 O O . ASP A 1 106 ? 13.836 5.398 10.641 1 82.25 106 ASP A O 1
ATOM 776 N N . THR A 1 107 ? 14.805 3.775 9.508 1 85.88 107 THR A N 1
ATOM 777 C CA . THR A 1 107 ? 15.992 3.785 10.352 1 85.88 107 THR A CA 1
ATOM 778 C C . THR A 1 107 ? 17.25 3.994 9.523 1 85.88 107 THR A C 1
ATOM 780 O O . THR A 1 107 ? 17.359 3.473 8.406 1 85.88 107 THR A O 1
ATOM 783 N N . VAL A 1 108 ? 18.125 4.672 10.117 1 89.88 108 VAL A N 1
ATOM 784 C CA . VAL A 1 108 ? 19.344 5.039 9.391 1 89.88 108 VAL A CA 1
ATOM 785 C C . VAL A 1 108 ? 20.156 3.785 9.078 1 89.88 108 VAL A C 1
ATOM 787 O O . VAL A 1 108 ? 20.719 3.664 7.992 1 89.88 108 VAL A O 1
ATOM 790 N N . ASP A 1 109 ? 20.219 2.869 9.93 1 87.44 109 ASP A N 1
ATOM 791 C CA . ASP A 1 109 ? 21 1.651 9.727 1 87.44 109 ASP A CA 1
ATOM 792 C C . ASP A 1 109 ? 20.422 0.813 8.586 1 87.44 109 ASP A C 1
ATOM 794 O O . ASP A 1 109 ? 21.141 0.363 7.707 1 87.44 109 ASP A O 1
ATOM 798 N N . THR A 1 110 ? 19.172 0.666 8.609 1 84.69 110 THR A N 1
ATOM 799 C CA . THR A 1 110 ? 18.531 -0.106 7.555 1 84.69 110 THR A CA 1
ATOM 800 C C . THR A 1 110 ? 18.625 0.616 6.215 1 84.69 110 THR A C 1
ATOM 802 O O . THR A 1 110 ? 18.812 -0.02 5.172 1 84.69 110 THR A O 1
ATOM 805 N N . GLU A 1 111 ? 18.453 1.899 6.285 1 89.56 111 GLU A N 1
ATOM 806 C CA . GLU A 1 111 ? 18.625 2.693 5.074 1 89.56 111 GLU A CA 1
ATOM 807 C C . GLU A 1 111 ? 20.016 2.494 4.473 1 89.56 111 GLU A C 1
ATOM 809 O O . GLU A 1 111 ? 20.141 2.277 3.27 1 89.56 111 GLU A O 1
ATOM 814 N N . ARG A 1 112 ? 21 2.561 5.312 1 87.5 112 ARG A N 1
ATOM 815 C CA . ARG A 1 112 ? 22.375 2.367 4.875 1 87.5 112 ARG A CA 1
ATOM 816 C C . ARG A 1 112 ? 22.562 1.002 4.223 1 87.5 112 ARG A C 1
ATOM 818 O O . ARG A 1 112 ? 23.125 0.901 3.133 1 87.5 112 ARG A O 1
ATOM 825 N N . GLU A 1 113 ? 22.062 0.047 4.84 1 81.5 113 GLU A N 1
ATOM 826 C CA . GLU A 1 113 ? 22.172 -1.313 4.324 1 81.5 113 GLU A CA 1
ATOM 827 C C . GLU A 1 113 ? 21.406 -1.469 3.006 1 81.5 113 GLU A C 1
ATOM 829 O O . GLU A 1 113 ? 21.906 -2.098 2.07 1 81.5 113 GLU A O 1
ATOM 834 N N . THR A 1 114 ? 20.266 -0.937 2.986 1 83.56 114 THR A N 1
ATOM 835 C CA . THR A 1 114 ? 19.422 -1.004 1.799 1 83.56 114 THR A CA 1
ATOM 836 C C . THR A 1 114 ? 20.094 -0.312 0.617 1 83.56 114 THR A C 1
ATOM 838 O O . THR A 1 114 ? 20.141 -0.856 -0.489 1 83.56 114 THR A O 1
ATOM 841 N N . VAL A 1 115 ? 20.594 0.83 0.881 1 87.56 115 VAL A N 1
ATOM 842 C CA . VAL A 1 115 ? 21.266 1.604 -0.151 1 87.56 115 VAL A CA 1
ATOM 843 C C . VAL A 1 115 ? 22.484 0.833 -0.656 1 87.56 115 VAL A C 1
ATOM 845 O O . VAL A 1 115 ? 22.719 0.748 -1.864 1 87.56 115 VAL A O 1
ATOM 848 N N . ARG A 1 116 ? 23.203 0.281 0.239 1 82.44 116 ARG A N 1
ATOM 849 C CA . ARG A 1 116 ? 24.359 -0.524 -0.131 1 82.44 116 ARG A CA 1
ATOM 850 C C . ARG A 1 116 ? 23.953 -1.709 -0.999 1 82.44 116 ARG A C 1
ATOM 852 O O . ARG A 1 116 ? 24.594 -2 -2.008 1 82.44 116 ARG A O 1
ATOM 859 N N . THR A 1 117 ? 22.938 -2.316 -0.586 1 77.19 117 THR A N 1
ATOM 860 C CA . THR A 1 117 ? 22.438 -3.473 -1.323 1 77.19 117 THR A CA 1
ATOM 861 C C . THR A 1 117 ? 22.016 -3.072 -2.734 1 77.19 117 THR A C 1
ATOM 863 O O . THR A 1 117 ? 22.375 -3.732 -3.707 1 77.19 117 THR A O 1
ATOM 866 N N . LEU A 1 118 ? 21.297 -2.016 -2.877 1 84.31 118 LEU A N 1
ATOM 867 C CA . LEU A 1 118 ? 20.844 -1.546 -4.18 1 84.31 118 LEU A CA 1
ATOM 868 C C . LEU A 1 118 ? 22.016 -1.155 -5.066 1 84.31 118 LEU A C 1
ATOM 870 O O . LEU A 1 118 ? 22.016 -1.455 -6.262 1 84.31 118 LEU A O 1
ATOM 874 N N . ARG A 1 119 ? 22.969 -0.551 -4.457 1 81.56 119 ARG A N 1
ATOM 875 C CA . ARG A 1 119 ? 24.156 -0.174 -5.203 1 81.56 119 ARG A CA 1
ATOM 876 C C . ARG A 1 119 ? 24.906 -1.408 -5.695 1 81.56 119 ARG A C 1
ATOM 878 O O . ARG A 1 119 ? 25.406 -1.434 -6.824 1 81.56 119 ARG A O 1
ATOM 885 N N . SER A 1 120 ? 24.984 -2.311 -4.848 1 72.25 120 SER A N 1
ATOM 886 C CA . SER A 1 120 ? 25.688 -3.537 -5.203 1 72.25 120 SER A CA 1
ATOM 887 C C . SER A 1 120 ? 25.016 -4.234 -6.383 1 72.25 120 SER A C 1
ATOM 889 O O . SER A 1 120 ? 25.641 -5.035 -7.078 1 72.25 120 SER A O 1
ATOM 891 N N . ARG A 1 121 ? 23.828 -3.848 -6.586 1 72.56 121 ARG A N 1
ATOM 892 C CA . ARG A 1 121 ? 23.094 -4.438 -7.699 1 72.56 121 ARG A CA 1
ATOM 893 C C . ARG A 1 121 ? 23.203 -3.58 -8.953 1 72.56 121 ARG A C 1
ATOM 895 O O . ARG A 1 121 ? 22.516 -3.82 -9.945 1 72.56 121 ARG A O 1
ATOM 902 N N . ARG A 1 122 ? 23.906 -2.592 -8.898 1 77.06 122 ARG A N 1
ATOM 903 C CA . ARG A 1 122 ? 24.312 -1.746 -10.023 1 77.06 122 ARG A CA 1
ATOM 904 C C . ARG A 1 122 ? 23.109 -1.013 -10.609 1 77.06 122 ARG A C 1
ATOM 906 O O . ARG A 1 122 ? 22.953 -0.941 -11.828 1 77.06 122 ARG A O 1
ATOM 913 N N . VAL A 1 123 ? 22.281 -0.647 -9.766 1 85.62 123 VAL A N 1
ATOM 914 C CA . VAL A 1 123 ? 21.219 0.228 -10.242 1 85.62 123 VAL A CA 1
ATOM 915 C C . VAL A 1 123 ? 21.812 1.52 -10.797 1 85.62 123 VAL A C 1
ATOM 917 O O . VAL A 1 123 ? 22.859 1.979 -10.32 1 85.62 123 VAL A O 1
ATOM 920 N N . ASP A 1 124 ? 21.141 2.096 -11.797 1 90.56 124 ASP A N 1
ATOM 921 C CA . ASP A 1 124 ? 21.656 3.291 -12.453 1 90.56 124 ASP A CA 1
ATOM 922 C C . ASP A 1 124 ? 21.484 4.523 -11.57 1 90.56 124 ASP A C 1
ATOM 924 O O . ASP A 1 124 ? 22.188 5.52 -11.742 1 90.56 124 ASP A O 1
ATOM 928 N N . GLY A 1 125 ? 20.578 4.508 -10.688 1 95.75 125 GLY A N 1
ATOM 929 C CA . GLY A 1 125 ? 20.297 5.605 -9.781 1 95.75 125 GLY A CA 1
ATOM 930 C C . GLY A 1 125 ? 19.375 5.211 -8.633 1 95.75 125 GLY A C 1
ATOM 931 O O . GLY A 1 125 ? 18.844 4.102 -8.617 1 95.75 125 GLY A O 1
ATOM 932 N N . LEU A 1 126 ? 19.266 6.18 -7.676 1 97.12 126 LEU A N 1
ATOM 933 C CA . LEU A 1 126 ? 18.531 5.879 -6.457 1 97.12 126 LEU A CA 1
ATOM 934 C C . LEU A 1 126 ? 17.484 6.961 -6.176 1 97.12 126 LEU A C 1
ATOM 936 O O . LEU A 1 126 ? 17.781 8.156 -6.312 1 97.12 126 LEU A O 1
ATOM 940 N N . LEU A 1 127 ? 16.297 6.531 -5.91 1 97.62 127 LEU A N 1
ATOM 941 C CA . LEU A 1 127 ? 15.305 7.355 -5.211 1 97.62 127 LEU A CA 1
ATOM 942 C C . LEU A 1 127 ? 15.266 7.004 -3.727 1 97.62 127 LEU A C 1
ATOM 944 O O . LEU A 1 127 ? 15.109 5.836 -3.363 1 97.62 127 LEU A O 1
ATOM 948 N N . ILE A 1 128 ? 15.367 8.023 -2.844 1 96.62 128 ILE A N 1
ATOM 949 C CA . ILE A 1 128 ? 15.461 7.75 -1.414 1 96.62 128 ILE A CA 1
ATOM 950 C C . ILE A 1 128 ? 14.492 8.656 -0.655 1 96.62 128 ILE A C 1
ATOM 952 O O . ILE A 1 128 ? 14.438 9.859 -0.896 1 96.62 128 ILE A O 1
ATOM 956 N N . THR A 1 129 ? 13.656 8.078 0.105 1 94.88 129 THR A N 1
ATOM 957 C CA . THR A 1 129 ? 12.984 8.844 1.151 1 94.88 129 THR A CA 1
ATOM 958 C C . THR A 1 129 ? 13.828 8.875 2.422 1 94.88 129 THR A C 1
ATOM 960 O O . THR A 1 129 ? 13.906 7.883 3.148 1 94.88 129 THR A O 1
ATOM 963 N N . PRO A 1 130 ? 14.359 9.984 2.734 1 93.94 130 PRO A N 1
ATOM 964 C CA . PRO A 1 130 ? 15.344 10.047 3.816 1 93.94 130 PRO A CA 1
ATOM 965 C C . PRO A 1 130 ? 14.766 9.641 5.168 1 93.94 130 PRO A C 1
ATOM 967 O O . PRO A 1 130 ? 13.617 9.984 5.48 1 93.94 130 PRO A O 1
ATOM 970 N N . SER A 1 131 ? 15.539 8.867 5.918 1 91.69 131 SER A N 1
ATOM 971 C CA . SER A 1 131 ? 15.266 8.562 7.316 1 91.69 131 SER A CA 1
ATOM 972 C C . SER A 1 131 ? 15.852 9.617 8.242 1 91.69 131 SER A C 1
ATOM 974 O O . SER A 1 131 ? 16.75 10.359 7.852 1 91.69 131 SER A O 1
ATOM 976 N N . PRO A 1 132 ? 15.312 9.68 9.453 1 90.25 132 PRO A N 1
ATOM 977 C CA . PRO A 1 132 ? 15.922 10.609 10.398 1 90.25 132 PRO A CA 1
ATOM 978 C C . PRO A 1 132 ? 17.406 10.352 10.617 1 90.25 132 PRO A C 1
ATOM 980 O O . PRO A 1 132 ? 17.812 9.211 10.875 1 90.25 132 PRO A O 1
ATOM 983 N N . GLY A 1 133 ? 18.219 11.367 10.422 1 89.5 133 GLY A N 1
ATOM 984 C CA . GLY A 1 133 ? 19.641 11.273 10.719 1 89.5 133 GLY A CA 1
ATOM 985 C C . GLY A 1 133 ? 20.438 10.602 9.617 1 89.5 133 GLY A C 1
ATOM 986 O O . GLY A 1 133 ? 21.516 10.055 9.867 1 89.5 133 GLY A O 1
ATOM 987 N N . ASP A 1 134 ? 19.875 10.648 8.359 1 88.69 134 ASP A N 1
ATOM 988 C CA . ASP A 1 134 ? 20.547 9.883 7.312 1 88.69 134 ASP A CA 1
ATOM 989 C C . ASP A 1 134 ? 21.562 10.758 6.566 1 88.69 134 ASP A C 1
ATOM 991 O O . ASP A 1 134 ? 21.938 10.453 5.43 1 88.69 134 ASP A O 1
ATOM 995 N N . GLY A 1 135 ? 22.062 11.812 7.176 1 90.56 135 GLY A N 1
ATOM 996 C CA . GLY A 1 135 ? 23 12.711 6.535 1 90.56 135 GLY A CA 1
ATOM 997 C C . GLY A 1 135 ? 24.234 12.008 5.98 1 90.56 135 GLY A C 1
ATOM 998 O O . GLY A 1 135 ? 24.672 12.297 4.867 1 90.56 135 GLY A O 1
ATOM 999 N N . SER A 1 136 ? 24.75 11.078 6.703 1 88.19 136 SER A N 1
ATOM 1000 C CA . SER A 1 136 ? 25.969 10.375 6.297 1 88.19 136 SER A CA 1
ATOM 1001 C C . SER A 1 136 ? 25.703 9.469 5.098 1 88.19 136 SER A C 1
ATOM 1003 O O . SER A 1 136 ? 26.562 9.328 4.223 1 88.19 136 SER A O 1
ATOM 1005 N N . VAL A 1 137 ? 24.578 8.906 5.066 1 91.75 137 VAL A N 1
ATOM 1006 C CA . VAL A 1 137 ? 24.219 8.039 3.949 1 91.75 137 VAL A CA 1
ATOM 1007 C C . VAL A 1 137 ? 24.156 8.852 2.658 1 91.75 137 VAL A C 1
ATOM 1009 O O . VAL A 1 137 ? 24.766 8.477 1.651 1 91.75 137 VAL A O 1
ATOM 1012 N N . ILE A 1 138 ? 23.5 9.969 2.729 1 94.94 138 ILE A N 1
ATOM 1013 C CA . ILE A 1 138 ? 23.344 10.844 1.565 1 94.94 138 ILE A CA 1
ATOM 1014 C C . ILE A 1 138 ? 24.703 11.422 1.185 1 94.94 138 ILE A C 1
ATOM 1016 O O . ILE A 1 138 ? 25.047 11.5 0.001 1 94.94 138 ILE A O 1
ATOM 1020 N N . GLY A 1 139 ? 25.484 11.789 2.191 1 92.12 139 GLY A N 1
ATOM 1021 C CA . GLY A 1 139 ? 26.812 12.312 1.935 1 92.12 139 GLY A CA 1
ATOM 1022 C C . GLY A 1 139 ? 27.703 11.336 1.174 1 92.12 139 GLY A C 1
ATOM 1023 O O . GLY A 1 139 ? 28.422 11.734 0.261 1 92.12 139 GLY A O 1
ATOM 1024 N N . GLU A 1 140 ? 27.641 10.156 1.541 1 87.81 140 GLU A N 1
ATOM 1025 C CA . GLU A 1 140 ? 28.422 9.117 0.871 1 87.81 140 GLU A CA 1
ATOM 1026 C C . GLU A 1 140 ? 28.016 8.984 -0.593 1 87.81 140 GLU A C 1
ATOM 1028 O O . GLU A 1 140 ? 28.875 8.875 -1.475 1 87.81 140 GLU A O 1
ATOM 1033 N N . LEU A 1 141 ? 26.797 9.031 -0.83 1 90.75 141 LEU A N 1
ATOM 1034 C CA . LEU A 1 141 ? 26.297 8.891 -2.191 1 90.75 141 LEU A CA 1
ATOM 1035 C C . LEU A 1 141 ? 26.734 10.062 -3.061 1 90.75 141 LEU A C 1
ATOM 1037 O O . LEU A 1 141 ? 27.125 9.867 -4.215 1 90.75 141 LEU A O 1
ATOM 1041 N N . VAL A 1 142 ? 26.703 11.242 -2.514 1 90.25 142 VAL A N 1
ATOM 1042 C CA . VAL A 1 142 ? 27.125 12.438 -3.223 1 90.25 142 VAL A CA 1
ATOM 1043 C C . VAL A 1 142 ? 28.625 12.359 -3.516 1 90.25 142 VAL A C 1
ATOM 1045 O O . VAL A 1 142 ? 29.062 12.633 -4.637 1 90.25 142 VAL A O 1
ATOM 1048 N N . SER A 1 143 ? 29.359 11.914 -2.557 1 85.12 143 SER A N 1
ATOM 1049 C CA . SER A 1 143 ? 30.812 11.828 -2.703 1 85.12 143 SER A CA 1
ATOM 1050 C C . SER A 1 143 ? 31.203 10.805 -3.768 1 85.12 143 SER A C 1
ATOM 1052 O O . SER A 1 143 ? 32.219 10.977 -4.453 1 85.12 143 SER A O 1
ATOM 1054 N N . LEU A 1 144 ? 30.375 9.812 -3.941 1 82.19 144 LEU A N 1
ATOM 1055 C CA . LEU A 1 144 ? 30.656 8.75 -4.895 1 82.19 144 LEU A CA 1
ATOM 1056 C C . LEU A 1 144 ? 30.016 9.047 -6.246 1 82.19 144 LEU A C 1
ATOM 1058 O O . LEU A 1 144 ? 30.062 8.219 -7.16 1 82.19 144 LEU A O 1
ATOM 1062 N N . ASP A 1 145 ? 29.359 10.172 -6.32 1 87.38 145 ASP A N 1
ATOM 1063 C CA . ASP A 1 145 ? 28.719 10.633 -7.547 1 87.38 145 ASP A CA 1
ATOM 1064 C C . ASP A 1 145 ? 27.656 9.633 -8.008 1 87.38 145 ASP A C 1
ATOM 1066 O O . ASP A 1 145 ? 27.531 9.359 -9.203 1 87.38 145 ASP A O 1
ATOM 1070 N N . VAL A 1 146 ? 26.953 9.016 -7.078 1 90.38 146 VAL A N 1
ATOM 1071 C CA . VAL A 1 146 ? 25.828 8.148 -7.398 1 90.38 146 VAL A CA 1
ATOM 1072 C C . VAL A 1 146 ? 24.594 9 -7.711 1 90.38 146 VAL A C 1
ATOM 1074 O O . VAL A 1 146 ? 24.172 9.82 -6.891 1 90.38 146 VAL A O 1
ATOM 1077 N N . PRO A 1 147 ? 24.016 8.867 -8.93 1 97.25 147 PRO A N 1
ATOM 1078 C CA . PRO A 1 147 ? 22.797 9.625 -9.203 1 97.25 147 PRO A CA 1
ATOM 1079 C C . PRO A 1 147 ? 21.703 9.359 -8.164 1 97.25 147 PRO A C 1
ATOM 1081 O O . PRO A 1 147 ? 21.297 8.211 -7.965 1 97.25 147 PRO A O 1
ATOM 1084 N N . THR A 1 148 ? 21.266 10.406 -7.453 1 97.75 148 THR A N 1
ATOM 1085 C CA . THR A 1 148 ? 20.344 10.273 -6.328 1 97.75 148 THR A CA 1
ATOM 1086 C C . THR A 1 148 ? 19.312 11.398 -6.332 1 97.75 148 THR A C 1
ATOM 1088 O O . THR A 1 148 ? 19.656 12.555 -6.598 1 97.75 148 THR A O 1
ATOM 1091 N N . VAL A 1 149 ? 18.094 11.062 -6.129 1 98.56 149 VAL A N 1
ATOM 1092 C CA . VAL A 1 149 ? 17.031 12.031 -5.883 1 98.56 149 VAL A CA 1
ATOM 1093 C C . VAL A 1 149 ? 16.344 11.711 -4.559 1 98.56 149 VAL A C 1
ATOM 1095 O O . VAL A 1 149 ? 15.922 10.57 -4.32 1 98.56 149 VAL A O 1
ATOM 1098 N N . LEU A 1 150 ? 16.344 12.695 -3.648 1 98.19 150 LEU A N 1
ATOM 1099 C CA . LEU A 1 150 ? 15.516 12.562 -2.455 1 98.19 150 LEU A CA 1
ATOM 1100 C C . LEU A 1 150 ? 14.047 12.82 -2.781 1 98.19 150 LEU A C 1
ATOM 1102 O O . LEU A 1 150 ? 13.711 13.828 -3.402 1 98.19 150 LEU A O 1
ATOM 1106 N N . ILE A 1 151 ? 13.188 11.891 -2.352 1 97.38 151 ILE A N 1
ATOM 1107 C CA . ILE A 1 151 ? 11.781 11.977 -2.715 1 97.38 151 ILE A CA 1
ATOM 1108 C C . ILE A 1 151 ? 10.922 12.023 -1.453 1 97.38 151 ILE A C 1
ATOM 1110 O O . ILE A 1 151 ? 11.211 11.336 -0.47 1 97.38 151 ILE A O 1
ATOM 1114 N N . ASP A 1 152 ? 9.805 12.852 -1.399 1 95.62 152 ASP A N 1
ATOM 1115 C CA . ASP A 1 152 ? 8.797 12.977 -0.352 1 95.62 152 ASP A CA 1
ATOM 1116 C C . ASP A 1 152 ? 9.32 13.812 0.817 1 95.62 152 ASP A C 1
ATOM 1118 O O . ASP A 1 152 ? 8.727 14.828 1.172 1 95.62 152 ASP A O 1
ATOM 1122 N N . ARG A 1 153 ? 10.453 13.359 1.403 1 95.81 153 ARG A N 1
ATOM 1123 C CA . ARG A 1 153 ? 11.07 14.047 2.535 1 95.81 153 ARG A CA 1
ATOM 1124 C C . ARG A 1 153 ? 12.312 14.82 2.098 1 95.81 153 ARG A C 1
ATOM 1126 O O . ARG A 1 153 ? 13.344 14.219 1.777 1 95.81 153 ARG A O 1
ATOM 1133 N N . LEU A 1 154 ? 12.211 16.109 2.217 1 95.56 154 LEU A N 1
ATOM 1134 C CA . LEU A 1 154 ? 13.266 16.969 1.689 1 95.56 154 LEU A CA 1
ATOM 1135 C C . LEU A 1 154 ? 14.234 17.391 2.793 1 95.56 154 LEU A C 1
ATOM 1137 O O . LEU A 1 154 ? 13.828 17.562 3.945 1 95.56 154 LEU A O 1
ATOM 1141 N N . SER A 1 155 ? 15.438 17.469 2.441 1 93.19 155 SER A N 1
ATOM 1142 C CA . SER A 1 155 ? 16.469 17.953 3.348 1 93.19 155 SER A CA 1
ATOM 1143 C C . SER A 1 155 ? 16.844 19.391 3.037 1 93.19 155 SER A C 1
ATOM 1145 O O . SER A 1 155 ? 16.328 19.984 2.088 1 93.19 155 SER A O 1
ATOM 1147 N N . THR A 1 156 ? 17.703 19.922 3.877 1 92.31 156 THR A N 1
ATOM 1148 C CA . THR A 1 156 ? 18.172 21.297 3.674 1 92.31 156 THR A CA 1
ATOM 1149 C C . THR A 1 156 ? 19.375 21.312 2.729 1 92.31 156 THR A C 1
ATOM 1151 O O . THR A 1 156 ? 19.891 22.375 2.408 1 92.31 156 THR A O 1
ATOM 1154 N N . ARG A 1 157 ? 19.734 20.219 2.248 1 92.94 157 ARG A N 1
ATOM 1155 C CA . ARG A 1 157 ? 20.875 20.125 1.354 1 92.94 157 ARG A CA 1
ATOM 1156 C C . ARG A 1 157 ? 20.578 20.766 0.003 1 92.94 157 ARG A C 1
ATOM 1158 O O . ARG A 1 157 ? 19.438 20.75 -0.451 1 92.94 157 ARG A O 1
ATOM 1165 N N . THR A 1 158 ? 21.703 21.234 -0.609 1 94.19 158 THR A N 1
ATOM 1166 C CA . THR A 1 158 ? 21.547 21.844 -1.919 1 94.19 158 THR A CA 1
ATOM 1167 C C . THR A 1 158 ? 22.359 21.109 -2.975 1 94.19 158 THR A C 1
ATOM 1169 O O . THR A 1 158 ? 22.344 21.484 -4.148 1 94.19 158 THR A O 1
ATOM 1172 N N . ASP A 1 159 ? 23.016 20.031 -2.629 1 95.56 159 ASP A N 1
ATOM 1173 C CA . ASP A 1 159 ? 23.922 19.328 -3.537 1 95.56 159 ASP A CA 1
ATOM 1174 C C . ASP A 1 159 ? 23.312 18.016 -4.016 1 95.56 159 ASP A C 1
ATOM 1176 O O . ASP A 1 159 ? 24.016 17.172 -4.578 1 95.56 159 ASP A O 1
ATOM 1180 N N . VAL A 1 160 ? 22.047 17.859 -3.736 1 97.31 160 VAL A N 1
ATOM 1181 C CA . VAL A 1 160 ? 21.344 16.656 -4.168 1 97.31 160 VAL A CA 1
ATOM 1182 C C . VAL A 1 160 ? 19.969 17.016 -4.691 1 97.31 160 VAL A C 1
ATOM 1184 O O . VAL A 1 160 ? 19.344 17.969 -4.215 1 97.31 160 VAL A O 1
ATOM 1187 N N . ASP A 1 161 ? 19.469 16.344 -5.754 1 98.38 161 ASP A N 1
ATOM 1188 C CA . ASP A 1 161 ? 18.125 16.562 -6.285 1 98.38 161 ASP A CA 1
ATOM 1189 C C . ASP A 1 161 ? 17.062 16.125 -5.281 1 98.38 161 ASP A C 1
ATOM 1191 O O . ASP A 1 161 ? 17.234 15.109 -4.602 1 98.38 161 ASP A O 1
ATOM 1195 N N . GLN A 1 162 ? 16.031 16.938 -5.195 1 98.5 162 GLN A N 1
ATOM 1196 C CA . GLN A 1 162 ? 14.961 16.625 -4.25 1 98.5 162 GLN A CA 1
ATOM 1197 C C . GLN A 1 162 ? 13.602 17 -4.832 1 98.5 162 GLN A C 1
ATOM 1199 O O . GLN A 1 162 ? 13.469 18 -5.547 1 98.5 162 GLN A O 1
ATOM 1204 N N . VAL A 1 163 ? 12.578 16.172 -4.586 1 98.62 163 VAL A N 1
ATOM 1205 C CA . VAL A 1 163 ? 11.203 16.469 -4.977 1 98.62 163 VAL A CA 1
ATOM 1206 C C . VAL A 1 163 ? 10.25 16.047 -3.865 1 98.62 163 VAL A C 1
ATOM 1208 O O . VAL A 1 163 ? 10.398 14.961 -3.291 1 98.62 163 VAL A O 1
ATOM 1211 N N . GLY A 1 164 ? 9.328 16.797 -3.438 1 98.12 164 GLY A N 1
ATOM 1212 C CA . GLY A 1 164 ? 8.32 16.531 -2.428 1 98.12 164 GLY A CA 1
ATOM 1213 C C . GLY A 1 164 ? 7.211 17.562 -2.391 1 98.12 164 GLY A C 1
ATOM 1214 O O . GLY A 1 164 ? 7.191 18.484 -3.203 1 98.12 164 GLY A O 1
ATOM 1215 N N . ALA A 1 165 ? 6.32 17.438 -1.523 1 98.31 165 ALA A N 1
ATOM 1216 C CA . ALA A 1 165 ? 5.207 18.359 -1.354 1 98.31 165 ALA A CA 1
ATOM 1217 C C . ALA A 1 165 ? 5.633 19.594 -0.548 1 98.31 165 ALA A C 1
ATOM 1219 O O . ALA A 1 165 ? 6.559 19.516 0.261 1 98.31 165 ALA A O 1
ATOM 1220 N N . GLU A 1 166 ? 5.012 20.703 -0.81 1 98.25 166 GLU A N 1
ATOM 1221 C CA . GLU A 1 166 ? 5.141 21.875 0.06 1 98.25 166 GLU A CA 1
ATOM 1222 C C . GLU A 1 166 ? 4.289 21.719 1.317 1 98.25 166 GLU A C 1
ATOM 1224 O O . GLU A 1 166 ? 3.059 21.719 1.245 1 98.25 166 GLU A O 1
ATOM 1229 N N . ASN A 1 167 ? 4.871 21.578 2.488 1 98.38 167 ASN A N 1
ATOM 1230 C CA . ASN A 1 167 ? 4.176 21.172 3.705 1 98.38 167 ASN A CA 1
ATOM 1231 C C . ASN A 1 167 ? 3.795 22.375 4.562 1 98.38 167 ASN A C 1
ATOM 1233 O O . ASN A 1 167 ? 2.75 22.375 5.215 1 98.38 167 ASN A O 1
ATOM 1237 N N . ILE A 1 168 ? 4.605 23.422 4.562 1 98.5 168 ILE A N 1
ATOM 1238 C CA . ILE A 1 168 ? 4.465 24.5 5.535 1 98.5 168 ILE A CA 1
ATOM 1239 C C . ILE A 1 168 ? 3.244 25.359 5.188 1 98.5 168 ILE A C 1
ATOM 1241 O O . ILE A 1 168 ? 2.301 25.453 5.977 1 98.5 168 ILE A O 1
ATOM 1245 N N . GLN A 1 169 ? 3.162 25.859 3.994 1 98.44 169 GLN A N 1
ATOM 1246 C CA . GLN A 1 169 ? 2.045 26.719 3.611 1 98.44 169 GLN A CA 1
ATOM 1247 C C . GLN A 1 169 ? 0.738 25.922 3.564 1 98.44 169 GLN A C 1
ATOM 1249 O O . GLN A 1 169 ? -0.324 26.453 3.9 1 98.44 169 GLN A O 1
ATOM 1254 N N . SER A 1 170 ? 0.828 24.703 3.133 1 98.56 170 SER A N 1
ATOM 1255 C CA . SER A 1 170 ? -0.365 23.859 3.027 1 98.56 170 SER A CA 1
ATOM 1256 C C . SER A 1 170 ? -0.958 23.578 4.402 1 98.56 170 SER A C 1
ATOM 1258 O O . SER A 1 170 ? -2.172 23.656 4.59 1 98.56 170 SER A O 1
ATOM 1260 N N . THR A 1 171 ? -0.108 23.25 5.379 1 98.69 171 THR A N 1
ATOM 1261 C CA . THR A 1 171 ? -0.608 23 6.727 1 98.69 171 THR A CA 1
ATOM 1262 C C . THR A 1 171 ? -1.103 24.281 7.371 1 98.69 171 THR A C 1
ATOM 1264 O O . THR A 1 171 ? -2.078 24.281 8.125 1 98.69 171 THR A O 1
ATOM 1267 N N . SER A 1 172 ? -0.408 25.359 7.039 1 98.69 172 SER A N 1
ATOM 1268 C CA . SER A 1 172 ? -0.872 26.672 7.496 1 98.69 172 SER A CA 1
ATOM 1269 C C . SER A 1 172 ? -2.289 26.953 7.008 1 98.69 172 SER A C 1
ATOM 1271 O O . SER A 1 172 ? -3.133 27.406 7.777 1 98.69 172 SER A O 1
ATOM 1273 N N . ALA A 1 173 ? -2.533 26.625 5.801 1 98.12 173 ALA A N 1
ATOM 1274 C CA . ALA A 1 173 ? -3.85 26.844 5.207 1 98.12 173 ALA A CA 1
ATOM 1275 C C . ALA A 1 173 ? -4.914 26 5.902 1 98.12 173 ALA A C 1
ATOM 1277 O O . ALA A 1 173 ? -6.027 26.469 6.148 1 98.12 173 ALA A O 1
ATOM 1278 N N . LEU A 1 174 ? -4.605 24.75 6.242 1 97.62 174 LEU A N 1
ATOM 1279 C CA . LEU A 1 174 ? -5.523 23.875 6.961 1 97.62 174 LEU A CA 1
ATOM 1280 C C . LEU A 1 174 ? -5.867 24.453 8.328 1 97.62 174 LEU A C 1
ATOM 1282 O O . LEU A 1 174 ? -7.035 24.469 8.727 1 97.62 174 LEU A O 1
ATOM 1286 N N . THR A 1 175 ? -4.863 24.891 8.977 1 98.38 175 THR A N 1
ATOM 1287 C CA . THR A 1 175 ? -5.027 25.453 10.312 1 98.38 175 THR A CA 1
ATOM 1288 C C . THR A 1 175 ? -5.863 26.734 10.258 1 98.38 175 THR A C 1
ATOM 1290 O O . THR A 1 175 ? -6.801 26.891 11.047 1 98.38 175 THR A O 1
ATOM 1293 N N . ALA A 1 176 ? -5.527 27.578 9.32 1 97.81 176 ALA A N 1
ATOM 1294 C CA . ALA A 1 176 ? -6.242 28.828 9.156 1 97.81 176 ALA A CA 1
ATOM 1295 C C . ALA A 1 176 ? -7.711 28.594 8.82 1 97.81 176 ALA A C 1
ATOM 1297 O O . ALA A 1 176 ? -8.586 29.359 9.242 1 97.81 176 ALA A O 1
ATOM 1298 N N . HIS A 1 177 ? -7.93 27.562 8.062 1 97.25 177 HIS A N 1
ATOM 1299 C CA . HIS A 1 177 ? -9.305 27.219 7.73 1 97.25 177 HIS A CA 1
ATOM 1300 C C . HIS A 1 177 ? -10.125 26.953 8.992 1 97.25 177 HIS A C 1
ATOM 1302 O O . HIS A 1 177 ? -11.227 27.5 9.141 1 97.25 177 HIS A O 1
ATOM 1308 N N . LEU A 1 178 ? -9.609 26.203 9.93 1 97.5 178 LEU A N 1
ATOM 1309 C CA . LEU A 1 178 ? -10.312 25.938 11.188 1 97.5 178 LEU A CA 1
ATOM 1310 C C . LEU A 1 178 ? -10.477 27.203 12 1 97.5 178 LEU A C 1
ATOM 1312 O O . LEU A 1 178 ? -11.523 27.422 12.609 1 97.5 178 LEU A O 1
ATOM 1316 N N . ALA A 1 179 ? -9.484 28.047 11.984 1 97.62 179 ALA A N 1
ATOM 1317 C CA . ALA A 1 179 ? -9.547 29.312 12.695 1 97.62 179 ALA A CA 1
ATOM 1318 C C . ALA A 1 179 ? -10.656 30.203 12.133 1 97.62 179 ALA A C 1
ATOM 1320 O O . ALA A 1 179 ? -11.367 30.875 12.891 1 97.62 179 ALA A O 1
ATOM 1321 N N . SER A 1 180 ? -10.75 30.203 10.836 1 96.69 180 SER A N 1
ATOM 1322 C CA . SER A 1 180 ? -11.75 31.031 10.172 1 96.69 180 SER A CA 1
ATOM 1323 C C . SER A 1 180 ? -13.164 30.625 10.562 1 96.69 180 SER A C 1
ATOM 1325 O O . SER A 1 180 ? -14.109 31.391 10.414 1 96.69 180 SER A O 1
ATOM 1327 N N . LEU A 1 181 ? -13.297 29.406 11.047 1 95.5 181 LEU A N 1
ATOM 1328 C CA . LEU A 1 181 ? -14.586 28.891 11.477 1 95.5 181 LEU A CA 1
ATOM 1329 C C . LEU A 1 181 ? -14.852 29.234 12.938 1 95.5 181 LEU A C 1
ATOM 1331 O O . LEU A 1 181 ? -15.867 28.812 13.508 1 95.5 181 LEU A O 1
ATOM 1335 N N . GLY A 1 182 ? -13.891 29.953 13.602 1 95.62 182 GLY A N 1
ATOM 1336 C CA . GLY A 1 182 ? -14.125 30.5 14.922 1 95.62 182 GLY A CA 1
ATOM 1337 C C . GLY A 1 182 ? -13.406 29.734 16.016 1 95.62 182 GLY A C 1
ATOM 1338 O O . GLY A 1 182 ? -13.516 30.078 17.203 1 95.62 182 GLY A O 1
ATOM 1339 N N . HIS A 1 183 ? -12.656 28.75 15.672 1 96.38 183 HIS A N 1
ATOM 1340 C CA . HIS A 1 183 ? -11.969 27.969 16.688 1 96.38 183 HIS A CA 1
ATOM 1341 C C . HIS A 1 183 ? -10.742 28.703 17.219 1 96.38 183 HIS A C 1
ATOM 1343 O O . HIS A 1 183 ? -9.875 29.125 16.438 1 96.38 183 HIS A O 1
ATOM 1349 N N . GLN A 1 184 ? -10.656 28.781 18.469 1 96.44 184 GLN A N 1
ATOM 1350 C CA . GLN A 1 184 ? -9.562 29.516 19.109 1 96.44 184 GLN A CA 1
ATOM 1351 C C . GLN A 1 184 ? -8.516 28.562 19.672 1 96.44 184 GLN A C 1
ATOM 1353 O O . GLN A 1 184 ? -7.359 28.938 19.859 1 96.44 184 GLN A O 1
ATOM 1358 N N . ARG A 1 185 ? -8.922 27.375 20.031 1 97.75 185 ARG A N 1
ATOM 1359 C CA . ARG A 1 185 ? -8.023 26.344 20.562 1 97.75 185 ARG A CA 1
ATOM 1360 C C . ARG A 1 185 ? -7.922 25.156 19.609 1 97.75 185 ARG A C 1
ATOM 1362 O O . ARG A 1 185 ? -8.648 24.172 19.75 1 97.75 185 ARG A O 1
ATOM 1369 N N . ILE A 1 186 ? -7.027 25.328 18.688 1 98.5 186 ILE A N 1
ATOM 1370 C CA . ILE A 1 186 ? -6.848 24.328 17.641 1 98.5 186 ILE A CA 1
ATOM 1371 C C . ILE A 1 186 ? -5.66 23.438 17.984 1 98.5 186 ILE A C 1
ATOM 1373 O O . ILE A 1 186 ? -4.551 23.922 18.203 1 98.5 186 ILE A O 1
ATOM 1377 N N . GLY A 1 187 ? -5.887 22.109 18.125 1 98.81 187 GLY A N 1
ATOM 1378 C CA . GLY A 1 187 ? -4.828 21.156 18.391 1 98.81 187 GLY A CA 1
ATOM 1379 C C . GLY A 1 187 ? -4.238 20.547 17.141 1 98.81 187 GLY A C 1
ATOM 1380 O O . GLY A 1 187 ? -4.801 20.688 16.047 1 98.81 187 GLY A O 1
ATOM 1381 N N . MET A 1 188 ? -3.107 19.875 17.359 1 98.88 188 MET A N 1
ATOM 1382 C CA . MET A 1 188 ? -2.479 19.141 16.266 1 98.88 188 MET A CA 1
ATOM 1383 C C . MET A 1 188 ? -1.993 17.766 16.734 1 98.88 188 MET A C 1
ATOM 1385 O O . MET A 1 188 ? -1.433 17.641 17.828 1 98.88 188 MET A O 1
ATOM 1389 N N . ILE A 1 189 ? -2.26 16.797 15.953 1 98.88 189 ILE A N 1
ATOM 1390 C CA . ILE A 1 189 ? -1.596 15.5 16.062 1 98.88 189 ILE A CA 1
ATOM 1391 C C . ILE A 1 189 ? -0.493 15.391 15.016 1 98.88 189 ILE A C 1
ATOM 1393 O O . ILE A 1 189 ? -0.775 15.281 13.82 1 98.88 189 ILE A O 1
ATOM 1397 N N . SER A 1 190 ? 0.714 15.414 15.492 1 98.5 190 SER A N 1
ATOM 1398 C CA . SER A 1 190 ? 1.875 15.469 14.609 1 98.5 190 SER A CA 1
ATOM 1399 C C . SER A 1 190 ? 2.389 14.062 14.289 1 98.5 190 SER A C 1
ATOM 1401 O O . SER A 1 190 ? 2.1 13.109 15.016 1 98.5 190 SER A O 1
ATOM 1403 N N . GLY A 1 191 ? 3.09 13.93 13.172 1 96 191 GLY A N 1
ATOM 1404 C CA . GLY A 1 191 ? 3.748 12.688 12.805 1 96 191 GLY A CA 1
ATOM 1405 C C . GLY A 1 191 ? 5 12.414 13.617 1 96 191 GLY A C 1
ATOM 1406 O O . GLY A 1 191 ? 5.324 13.156 14.539 1 96 191 GLY A O 1
ATOM 1407 N N . ALA A 1 192 ? 5.672 11.352 13.211 1 93.31 192 ALA A N 1
ATOM 1408 C CA . ALA A 1 192 ? 6.855 10.898 13.938 1 93.31 192 ALA A CA 1
ATOM 1409 C C . ALA A 1 192 ? 7.926 11.984 13.969 1 93.31 192 ALA A C 1
ATOM 1411 O O . ALA A 1 192 ? 8.156 12.664 12.969 1 93.31 192 ALA A O 1
ATOM 1412 N N . ALA A 1 193 ? 8.602 12.07 15.102 1 92.94 193 ALA A N 1
ATOM 1413 C CA . ALA A 1 193 ? 9.68 13.047 15.273 1 92.94 193 ALA A CA 1
ATOM 1414 C C . ALA A 1 193 ? 10.867 12.719 14.383 1 92.94 193 ALA A C 1
ATOM 1416 O O . ALA A 1 193 ? 11.195 11.539 14.18 1 92.94 193 ALA A O 1
ATOM 1417 N N . GLY A 1 194 ? 11.469 13.719 13.875 1 91.62 194 GLY A N 1
ATOM 1418 C CA . GLY A 1 194 ? 12.664 13.531 13.07 1 91.62 194 GLY A CA 1
ATOM 1419 C C . GLY A 1 194 ? 12.383 13.516 11.578 1 91.62 194 GLY A C 1
ATOM 1420 O O . GLY A 1 194 ? 13.289 13.695 10.766 1 91.62 194 GLY A O 1
ATOM 1421 N N . LEU A 1 195 ? 11.203 13.281 11.25 1 92.5 195 LEU A N 1
ATOM 1422 C CA . LEU A 1 195 ? 10.828 13.359 9.844 1 92.5 195 LEU A CA 1
ATOM 1423 C C . LEU A 1 195 ? 10.68 14.812 9.398 1 92.5 195 LEU A C 1
ATOM 1425 O O . LEU A 1 195 ? 10.031 15.602 10.078 1 92.5 195 LEU A O 1
ATOM 1429 N N . SER A 1 196 ? 11.258 15.117 8.266 1 95.06 196 SER A N 1
ATOM 1430 C CA . SER A 1 196 ? 11.18 16.484 7.77 1 95.06 196 SER A CA 1
ATOM 1431 C C . SER A 1 196 ? 9.742 16.906 7.508 1 95.06 196 SER A C 1
ATOM 1433 O O . SER A 1 196 ? 9.359 18.047 7.781 1 95.06 196 SER A O 1
ATOM 1435 N N . THR A 1 197 ? 8.922 16.016 6.965 1 95.81 197 THR A N 1
ATOM 1436 C CA . THR A 1 197 ? 7.52 16.328 6.695 1 95.81 197 THR A CA 1
ATOM 1437 C C . THR A 1 197 ? 6.777 16.641 7.992 1 95.81 197 THR A C 1
ATOM 1439 O O . THR A 1 197 ? 5.988 17.594 8.047 1 95.81 197 THR A O 1
ATOM 1442 N N . SER A 1 198 ? 7.008 15.859 9.062 1 96.06 198 SER A N 1
ATOM 1443 C CA . SER A 1 198 ? 6.387 16.125 10.359 1 96.06 198 SER A CA 1
ATOM 1444 C C . SER A 1 198 ? 6.785 17.484 10.898 1 96.06 198 SER A C 1
ATOM 1446 O O . SER A 1 198 ? 5.93 18.25 11.352 1 96.06 198 SER A O 1
ATOM 1448 N N . GLU A 1 199 ? 8.023 17.812 10.805 1 97 199 GLU A N 1
ATOM 1449 C CA . GLU A 1 199 ? 8.516 19.094 11.297 1 97 199 GLU A CA 1
ATOM 1450 C C . GLU A 1 199 ? 7.934 20.266 10.5 1 97 199 GLU A C 1
ATOM 1452 O O . GLU A 1 199 ? 7.508 21.266 11.078 1 97 199 GLU A O 1
ATOM 1457 N N . GLU A 1 200 ? 7.949 20.109 9.258 1 98.06 200 GLU A N 1
ATOM 1458 C CA . GLU A 1 200 ? 7.414 21.156 8.391 1 98.06 200 GLU A CA 1
ATOM 1459 C C . GLU A 1 200 ? 5.93 21.391 8.656 1 98.06 200 GLU A C 1
ATOM 1461 O O . GLU A 1 200 ? 5.469 22.547 8.664 1 98.06 200 GLU A O 1
ATOM 1466 N N . ARG A 1 201 ? 5.188 20.375 8.852 1 98.62 201 ARG A N 1
ATOM 1467 C CA . ARG A 1 201 ? 3.752 20.516 9.086 1 98.62 201 ARG A CA 1
ATOM 1468 C C . ARG A 1 201 ? 3.482 21.141 10.453 1 98.62 201 ARG A C 1
ATOM 1470 O O . ARG A 1 201 ? 2.531 21.906 10.609 1 98.62 201 ARG A O 1
ATOM 1477 N N . ILE A 1 202 ? 4.336 20.828 11.43 1 98.5 202 ILE A N 1
ATOM 1478 C CA . ILE A 1 202 ? 4.234 21.516 12.711 1 98.5 202 ILE A CA 1
ATOM 1479 C C . ILE A 1 202 ? 4.477 23.016 12.523 1 98.5 202 ILE A C 1
ATOM 1481 O O . ILE A 1 202 ? 3.736 23.844 13.062 1 98.5 202 ILE A O 1
ATOM 1485 N N . LEU A 1 203 ? 5.531 23.312 11.742 1 98.25 203 LEU A N 1
ATOM 1486 C CA . LEU A 1 203 ? 5.82 24.719 11.461 1 98.25 203 LEU A CA 1
ATOM 1487 C C . LEU A 1 203 ? 4.645 25.375 10.75 1 98.25 203 LEU A C 1
ATOM 1489 O O . LEU A 1 203 ? 4.301 26.531 11.055 1 98.25 203 LEU A O 1
ATOM 1493 N N . GLY A 1 204 ? 4.082 24.656 9.805 1 98.81 204 GLY A N 1
ATOM 1494 C CA . GLY A 1 204 ? 2.908 25.172 9.117 1 98.81 204 GLY A CA 1
ATOM 1495 C C . GLY A 1 204 ? 1.725 25.406 10.031 1 98.81 204 GLY A C 1
ATOM 1496 O O . GLY A 1 204 ? 1.007 26.391 9.898 1 98.81 204 GLY A O 1
ATOM 1497 N N . TYR A 1 205 ? 1.567 24.5 10.984 1 98.75 205 TYR A N 1
ATOM 1498 C CA . TYR A 1 205 ? 0.536 24.625 12 1 98.75 205 TYR A CA 1
ATOM 1499 C C . TYR A 1 205 ? 0.744 25.906 12.82 1 98.75 205 TYR A C 1
ATOM 1501 O O . TYR A 1 205 ? -0.176 26.703 12.977 1 98.75 205 TYR A O 1
ATOM 1509 N N . ARG A 1 206 ? 1.892 26.125 13.25 1 98.56 206 ARG A N 1
ATOM 1510 C CA . ARG A 1 206 ? 2.23 27.312 14.016 1 98.56 206 ARG A CA 1
ATOM 1511 C C . ARG A 1 206 ? 2.006 28.578 13.203 1 98.56 206 ARG A C 1
ATOM 1513 O O . ARG A 1 206 ? 1.451 29.562 13.703 1 98.56 206 ARG A O 1
ATOM 1520 N N . LEU A 1 207 ? 2.465 28.516 11.992 1 98.56 207 LEU A N 1
ATOM 1521 C CA . LEU A 1 207 ? 2.297 29.641 11.094 1 98.56 207 LEU A CA 1
ATOM 1522 C C . LEU A 1 207 ? 0.82 29.969 10.898 1 98.56 207 LEU A C 1
ATOM 1524 O O . LEU A 1 207 ? 0.435 31.141 10.898 1 98.56 207 LEU A O 1
ATOM 1528 N N . GLY A 1 208 ? -0.013 28.938 10.703 1 98.62 208 GLY A N 1
ATOM 1529 C CA . GLY A 1 208 ? -1.444 29.125 10.539 1 98.62 208 GLY A CA 1
ATOM 1530 C C . GLY A 1 208 ? -2.104 29.766 11.75 1 98.62 208 GLY A C 1
ATOM 1531 O O . GLY A 1 208 ? -2.969 30.641 11.609 1 98.62 208 GLY A O 1
ATOM 1532 N N . LEU A 1 209 ? -1.709 29.328 12.93 1 98.56 209 LEU A N 1
ATOM 1533 C CA . LEU A 1 209 ? -2.195 29.953 14.148 1 98.56 209 LEU A CA 1
ATOM 1534 C C . LEU A 1 209 ? -1.812 31.438 14.188 1 98.56 209 LEU A C 1
ATOM 1536 O O . LEU A 1 209 ? -2.67 32.281 14.398 1 98.56 209 LEU A O 1
ATOM 1540 N N . GLY A 1 210 ? -0.574 31.641 13.922 1 98.06 210 GLY A N 1
ATOM 1541 C CA . GLY A 1 210 ? -0.083 33 13.93 1 98.06 210 GLY A CA 1
ATOM 1542 C C . GLY A 1 210 ? -0.822 33.906 12.961 1 98.06 210 GLY A C 1
ATOM 1543 O O . GLY A 1 210 ? -1.222 35.031 13.32 1 98.06 210 GLY A O 1
ATOM 1544 N N . ARG A 1 211 ? -0.979 33.469 11.789 1 97.69 211 ARG A N 1
ATOM 1545 C CA . ARG A 1 211 ? -1.659 34.219 10.75 1 97.69 211 ARG A CA 1
ATOM 1546 C C . ARG A 1 211 ? -3.107 34.5 11.141 1 97.69 211 ARG A C 1
ATOM 1548 O O . ARG A 1 211 ? -3.709 35.469 10.656 1 97.69 211 ARG A O 1
ATOM 1555 N N . SER A 1 212 ? -3.586 33.719 12.016 1 98.19 212 SER A N 1
ATOM 1556 C CA . SER A 1 212 ? -4.98 33.844 12.422 1 98.19 212 SER A CA 1
ATOM 1557 C C . SER A 1 212 ? -5.109 34.562 13.75 1 98.19 212 SER A C 1
ATOM 1559 O O . SER A 1 212 ? -6.195 34.625 14.336 1 98.19 212 SER A O 1
ATOM 1561 N N . GLY A 1 213 ? -3.998 35.062 14.234 1 98 213 GLY A N 1
ATOM 1562 C CA . GLY A 1 213 ? -3.996 35.812 15.484 1 98 213 GLY A CA 1
ATOM 1563 C C . GLY A 1 213 ? -4.148 34.938 16.703 1 98 213 GLY A C 1
ATOM 1564 O O . GLY A 1 213 ? -4.578 35.375 17.766 1 98 213 GLY A O 1
ATOM 1565 N N . LEU A 1 214 ? -3.9 33.625 16.562 1 97.94 214 LEU A N 1
ATOM 1566 C CA . LEU A 1 214 ? -4.02 32.688 17.672 1 97.94 214 LEU A CA 1
ATOM 1567 C C . LEU A 1 214 ? -2.652 32.375 18.266 1 97.94 214 LEU A C 1
ATOM 1569 O O . LEU A 1 214 ? -1.638 32.469 17.578 1 97.94 214 LEU A O 1
ATOM 1573 N N . THR A 1 215 ? -2.627 32 19.516 1 94.75 215 THR A N 1
ATOM 1574 C CA . THR A 1 215 ? -1.381 31.688 20.219 1 94.75 215 THR A CA 1
ATOM 1575 C C . THR A 1 215 ? -1.074 30.203 20.141 1 94.75 215 THR A C 1
ATOM 1577 O O . THR A 1 215 ? -1.974 29.359 20.281 1 94.75 215 THR A O 1
ATOM 1580 N N . TRP A 1 216 ? 0.129 29.984 19.906 1 93.75 216 TRP A N 1
ATOM 1581 C CA . TRP A 1 216 ? 0.619 28.609 19.922 1 93.75 216 TRP A CA 1
ATOM 1582 C C . TRP A 1 216 ? 1.019 28.172 21.328 1 93.75 216 TRP A C 1
ATOM 1584 O O . TRP A 1 216 ? 1.599 28.953 22.078 1 93.75 216 TRP A O 1
ATOM 1594 N N . THR A 1 217 ? 0.654 26.953 21.688 1 95 217 THR A N 1
ATOM 1595 C CA . THR A 1 217 ? 1.132 26.328 22.922 1 95 217 THR A CA 1
ATOM 1596 C C . THR A 1 217 ? 1.477 24.859 22.672 1 95 217 THR A C 1
ATOM 1598 O O . THR A 1 217 ? 0.8 24.188 21.906 1 95 217 THR A O 1
ATOM 1601 N N . GLU A 1 218 ? 2.486 24.375 23.297 1 95.75 218 GLU A N 1
ATOM 1602 C CA . GLU A 1 218 ? 2.979 23.016 23.109 1 95.75 218 GLU A CA 1
ATOM 1603 C C . GLU A 1 218 ? 1.97 21.984 23.609 1 95.75 218 GLU A C 1
ATOM 1605 O O . GLU A 1 218 ? 1.909 20.859 23.109 1 95.75 218 GLU A O 1
ATOM 1610 N N . GLU A 1 219 ? 1.142 22.391 24.516 1 96.75 219 GLU A N 1
ATOM 1611 C CA . GLU A 1 219 ? 0.193 21.469 25.141 1 96.75 219 GLU A CA 1
ATOM 1612 C C . GLU A 1 219 ? -0.851 20.984 24.141 1 96.75 219 GLU A C 1
ATOM 1614 O O . GLU A 1 219 ? -1.455 19.938 24.328 1 96.75 219 GLU A O 1
ATOM 1619 N N . LEU A 1 220 ? -1.031 21.75 23.078 1 98.38 220 LEU A N 1
ATOM 1620 C CA . LEU A 1 220 ? -2.068 21.422 22.109 1 98.38 220 LEU A CA 1
ATOM 1621 C C . LEU A 1 220 ? -1.495 20.594 20.969 1 98.38 220 LEU A C 1
ATOM 1623 O O . LEU A 1 220 ? -2.189 20.312 19.984 1 98.38 220 LEU A O 1
ATOM 1627 N N . VAL A 1 221 ? -0.201 20.156 21.125 1 98.62 221 VAL A N 1
ATOM 1628 C CA . VAL A 1 221 ? 0.419 19.297 20.141 1 98.62 221 VAL A CA 1
ATOM 1629 C C . VAL A 1 221 ? 0.746 17.938 20.75 1 98.62 221 VAL A C 1
ATOM 1631 O O . VAL A 1 221 ? 1.442 17.859 21.766 1 98.62 221 VAL A O 1
ATOM 1634 N N . ALA A 1 222 ? 0.195 16.891 20.203 1 98.69 222 ALA A N 1
ATOM 1635 C CA . ALA A 1 222 ? 0.521 15.523 20.594 1 98.69 222 ALA A CA 1
ATOM 1636 C C . ALA A 1 222 ? 1.062 14.734 19.406 1 98.69 222 ALA A C 1
ATOM 1638 O O . ALA A 1 222 ? 0.562 14.859 18.281 1 98.69 222 ALA A O 1
ATOM 1639 N N . CYS A 1 223 ? 2.035 13.938 19.672 1 98.19 223 CYS A N 1
ATOM 1640 C CA . CYS A 1 223 ? 2.652 13.148 18.625 1 98.19 223 CYS A CA 1
ATOM 1641 C C . CYS A 1 223 ? 1.906 11.836 18.406 1 98.19 223 CYS A C 1
ATOM 1643 O O . CYS A 1 223 ? 1.733 11.062 19.359 1 98.19 223 CYS A O 1
ATOM 1645 N N . GLY A 1 224 ? 1.519 11.625 17.188 1 97.44 224 GLY A N 1
ATOM 1646 C CA . GLY A 1 224 ? 0.817 10.398 16.859 1 97.44 224 GLY A CA 1
ATOM 1647 C C . GLY A 1 224 ? 1.723 9.336 16.266 1 97.44 224 GLY A C 1
ATOM 1648 O O . GLY A 1 224 ? 1.261 8.25 15.906 1 97.44 224 GLY A O 1
ATOM 1649 N N . GLN A 1 225 ? 2.971 9.672 16.078 1 94 225 GLN A N 1
ATOM 1650 C CA . GLN A 1 225 ? 4.004 8.75 15.633 1 94 225 GLN A CA 1
ATOM 1651 C C . GLN A 1 225 ? 3.693 8.203 14.242 1 94 225 GLN A C 1
ATOM 1653 O O . GLN A 1 225 ? 4.035 7.062 13.922 1 94 225 GLN A O 1
ATOM 1658 N N . SER A 1 226 ? 2.889 8.891 13.508 1 92.5 226 SER A N 1
ATOM 1659 C CA . SER A 1 226 ? 2.529 8.539 12.141 1 92.5 226 SER A CA 1
ATOM 1660 C C . SER A 1 226 ? 1.891 7.156 12.07 1 92.5 226 SER A C 1
ATOM 1662 O O . SER A 1 226 ? 2.08 6.422 11.102 1 92.5 226 SER A O 1
ATOM 1664 N N . SER A 1 227 ? 1.21 6.746 13.094 1 91.94 227 SER A N 1
ATOM 1665 C CA . SER A 1 227 ? 0.594 5.426 13.156 1 91.94 227 SER A CA 1
ATOM 1666 C C . SER A 1 227 ? -0.858 5.516 13.617 1 91.94 227 SER A C 1
ATOM 1668 O O . SER A 1 227 ? -1.257 6.496 14.242 1 91.94 227 SER A O 1
ATOM 1670 N N . ARG A 1 228 ? -1.559 4.516 13.32 1 93 228 ARG A N 1
ATOM 1671 C CA . ARG A 1 228 ? -2.957 4.441 13.727 1 93 228 ARG A CA 1
ATOM 1672 C C . ARG A 1 228 ? -3.088 4.473 15.25 1 93 228 ARG A C 1
ATOM 1674 O O . ARG A 1 228 ? -3.828 5.293 15.797 1 93 228 ARG A O 1
ATOM 1681 N N . SER A 1 229 ? -2.35 3.574 15.93 1 95.31 229 SER A N 1
ATOM 1682 C CA . SER A 1 229 ? -2.418 3.508 17.391 1 95.31 229 SER A CA 1
ATOM 1683 C C . SER A 1 229 ? -1.923 4.801 18.016 1 95.31 229 SER A C 1
ATOM 1685 O O . SER A 1 229 ? -2.494 5.273 19.016 1 95.31 229 SER A O 1
ATOM 1687 N N . GLY A 1 230 ? -0.942 5.344 17.422 1 97.31 230 GLY A N 1
ATOM 1688 C CA . GLY A 1 230 ? -0.415 6.609 17.906 1 97.31 230 GLY A CA 1
ATOM 1689 C C . GLY A 1 230 ? -1.395 7.758 17.766 1 97.31 230 GLY A C 1
ATOM 1690 O O . GLY A 1 230 ? -1.479 8.617 18.656 1 97.31 230 GLY A O 1
ATOM 1691 N N . GLY A 1 231 ? -2.129 7.766 16.656 1 97.94 231 GLY A N 1
ATOM 1692 C CA . GLY A 1 231 ? -3.15 8.781 16.469 1 97.94 231 GLY A CA 1
ATOM 1693 C C . GLY A 1 231 ? -4.25 8.734 17.516 1 97.94 231 GLY A C 1
ATOM 1694 O O . GLY A 1 231 ? -4.676 9.773 18.031 1 97.94 231 GLY A O 1
ATOM 1695 N N . ALA A 1 232 ? -4.637 7.531 17.844 1 98.44 232 ALA A N 1
ATOM 1696 C CA . ALA A 1 232 ? -5.66 7.348 18.875 1 98.44 232 ALA A CA 1
ATOM 1697 C C . ALA A 1 232 ? -5.172 7.832 20.234 1 98.44 232 ALA A C 1
ATOM 1699 O O . ALA A 1 232 ? -5.883 8.547 20.938 1 98.44 232 ALA A O 1
ATOM 1700 N N . LEU A 1 233 ? -3.986 7.445 20.547 1 98.69 233 LEU A N 1
ATOM 1701 C CA . LEU A 1 233 ? -3.4 7.824 21.828 1 98.69 233 LEU A CA 1
ATOM 1702 C C . LEU A 1 233 ? -3.219 9.336 21.922 1 98.69 233 LEU A C 1
ATOM 1704 O O . LEU A 1 233 ? -3.473 9.93 22.969 1 98.69 233 LEU A O 1
ATOM 1708 N N . ALA A 1 234 ? -2.775 9.883 20.844 1 98.81 234 ALA A N 1
ATOM 1709 C CA . ALA A 1 234 ? -2.574 11.336 20.812 1 98.81 234 ALA A CA 1
ATOM 1710 C C . ALA A 1 234 ? -3.889 12.078 21.031 1 98.81 234 ALA A C 1
ATOM 1712 O O . ALA A 1 234 ? -3.939 13.062 21.766 1 98.81 234 ALA A O 1
ATOM 1713 N N . LEU A 1 235 ? -4.922 11.633 20.375 1 98.81 235 LEU A N 1
ATOM 1714 C CA . LEU A 1 235 ? -6.227 12.25 20.578 1 98.81 235 LEU A CA 1
ATOM 1715 C C . LEU A 1 235 ? -6.652 12.141 22.047 1 98.81 235 LEU A C 1
ATOM 1717 O O . LEU A 1 235 ? -7.125 13.117 22.625 1 98.81 235 LEU A O 1
ATOM 1721 N N . SER A 1 236 ? -6.504 10.953 22.562 1 98.69 236 SER A N 1
ATOM 1722 C CA . SER A 1 236 ? -6.855 10.734 23.969 1 98.69 236 SER A CA 1
ATOM 1723 C C . SER A 1 236 ? -6.121 11.719 24.875 1 98.69 236 SER A C 1
ATOM 1725 O O . SER A 1 236 ? -6.715 12.273 25.797 1 98.69 236 SER A O 1
ATOM 1727 N N . THR A 1 237 ? -4.914 11.922 24.609 1 98.62 237 THR A N 1
ATOM 1728 C CA . THR A 1 237 ? -4.086 12.844 25.391 1 98.62 237 THR A CA 1
ATOM 1729 C C . THR A 1 237 ? -4.625 14.266 25.297 1 98.62 237 THR A C 1
ATOM 1731 O O . THR A 1 237 ? -4.75 14.953 26.312 1 98.62 237 THR A O 1
ATOM 1734 N N . LEU A 1 238 ? -4.961 14.719 24.125 1 98.75 238 LEU A N 1
ATOM 1735 C CA . LEU A 1 238 ? -5.43 16.078 23.891 1 98.75 238 LEU A CA 1
ATOM 1736 C C . LEU A 1 238 ? -6.793 16.297 24.547 1 98.75 238 LEU A C 1
ATOM 1738 O O . LEU A 1 238 ? -7.055 17.359 25.109 1 98.75 238 LEU A O 1
ATOM 1742 N N . LEU A 1 239 ? -7.66 15.297 24.516 1 98.31 239 LEU A N 1
ATOM 1743 C CA . LEU A 1 239 ? -9.008 15.422 25.047 1 98.31 239 LEU A CA 1
ATOM 1744 C C . LEU A 1 239 ? -9 15.367 26.562 1 98.31 239 LEU A C 1
ATOM 1746 O O . LEU A 1 239 ? -9.977 15.75 27.219 1 98.31 239 LEU A O 1
ATOM 1750 N N . ALA A 1 240 ? -7.914 14.875 27.141 1 98 240 ALA A N 1
ATOM 1751 C CA . ALA A 1 240 ? -7.793 14.758 28.594 1 98 240 ALA A CA 1
ATOM 1752 C C . ALA A 1 240 ? -7.324 16.078 29.219 1 98 240 ALA A C 1
ATOM 1754 O O . ALA A 1 240 ? -7.316 16.219 30.438 1 98 240 ALA A O 1
ATOM 1755 N N . LEU A 1 241 ? -6.977 16.984 28.406 1 98 241 LEU A N 1
ATOM 1756 C CA . LEU A 1 241 ? -6.543 18.281 28.906 1 98 241 LEU A CA 1
ATOM 1757 C C . LEU A 1 241 ? -7.668 18.984 29.656 1 98 241 LEU A C 1
ATOM 1759 O O . LEU A 1 241 ? -8.844 18.781 29.359 1 98 241 LEU A O 1
ATOM 1763 N N . PRO A 1 242 ? -7.289 19.844 30.656 1 97.25 242 PRO A N 1
ATOM 1764 C CA . PRO A 1 242 ? -8.328 20.625 31.344 1 97.25 242 PRO A CA 1
ATOM 1765 C C . PRO A 1 242 ? -9.18 21.453 30.391 1 97.25 242 PRO A C 1
ATOM 1767 O O . PRO A 1 242 ? -10.398 21.547 30.547 1 97.25 242 PRO A O 1
ATOM 1770 N N . GLU A 1 243 ? -8.492 22 29.391 1 96.69 243 GLU A N 1
ATOM 1771 C CA . GLU A 1 243 ? -9.148 22.688 28.266 1 96.69 243 GLU A CA 1
ATOM 1772 C C . GLU A 1 243 ? -8.773 22.047 26.938 1 96.69 243 GLU A C 1
ATOM 1774 O O . GLU A 1 243 ? -7.816 22.469 26.281 1 96.69 243 GLU A O 1
ATOM 1779 N N . PRO A 1 244 ? -9.57 21.141 26.484 1 97.81 244 PRO A N 1
ATOM 1780 C CA . PRO A 1 244 ? -9.234 20.422 25.25 1 97.81 244 PRO A CA 1
ATOM 1781 C C . PRO A 1 244 ? -9.414 21.297 24.016 1 97.81 244 PRO A C 1
ATOM 1783 O O . PRO A 1 244 ? -10.07 22.328 24.062 1 97.81 244 PRO A O 1
ATOM 1786 N N . PRO A 1 245 ? -8.734 20.906 22.938 1 98.31 245 PRO A N 1
ATOM 1787 C CA . PRO A 1 245 ? -8.953 21.641 21.703 1 98.31 245 PRO A CA 1
ATOM 1788 C C . PRO A 1 245 ? -10.383 21.516 21.172 1 98.31 245 PRO A C 1
ATOM 1790 O O . PRO A 1 245 ? -11.047 20.5 21.438 1 98.31 245 PRO A O 1
ATOM 1793 N N . THR A 1 246 ? -10.805 22.484 20.469 1 97.62 246 THR A N 1
ATOM 1794 C CA . THR A 1 246 ? -12.141 22.5 19.906 1 97.62 246 THR A CA 1
ATOM 1795 C C . THR A 1 246 ? -12.102 22.094 18.422 1 97.62 246 THR A C 1
ATOM 1797 O O . THR A 1 246 ? -13.141 21.875 17.812 1 97.62 246 THR A O 1
ATOM 1800 N N . ALA A 1 247 ? -10.922 22.047 17.859 1 98.31 247 ALA A N 1
ATOM 1801 C CA . ALA A 1 247 ? -10.664 21.547 16.5 1 98.31 247 ALA A CA 1
ATOM 1802 C C . ALA A 1 247 ? -9.281 20.922 16.406 1 98.31 247 ALA A C 1
ATOM 1804 O O . ALA A 1 247 ? -8.414 21.172 17.25 1 98.31 247 ALA A O 1
ATOM 1805 N N . LEU A 1 248 ? -9.117 20.109 15.367 1 98.75 248 LEU A N 1
ATOM 1806 C CA . LEU A 1 248 ? -7.898 19.312 15.32 1 98.75 248 LEU A CA 1
ATOM 1807 C C . LEU A 1 248 ? -7.348 19.234 13.898 1 98.75 248 LEU A C 1
ATOM 1809 O O . LEU A 1 248 ? -8.094 18.984 12.953 1 98.75 248 LEU A O 1
ATOM 1813 N N . VAL A 1 249 ? -6.062 19.5 13.766 1 98.88 249 VAL A N 1
ATOM 1814 C CA . VAL A 1 249 ? -5.301 19.219 12.555 1 98.88 249 VAL A CA 1
ATOM 1815 C C . VAL A 1 249 ? -4.535 17.906 12.719 1 98.88 249 VAL A C 1
ATOM 1817 O O . VAL A 1 249 ? -3.723 17.766 13.641 1 98.88 249 VAL A O 1
ATOM 1820 N N . VAL A 1 250 ? -4.781 16.938 11.859 1 98.81 250 VAL A N 1
ATOM 1821 C CA . VAL A 1 250 ? -4.102 15.656 11.922 1 98.81 250 VAL A CA 1
ATOM 1822 C C . VAL A 1 250 ? -3.059 15.562 10.812 1 98.81 250 VAL A C 1
ATOM 1824 O O . VAL A 1 250 ? -3.371 15.789 9.641 1 98.81 250 VAL A O 1
ATOM 1827 N N . GLY A 1 251 ? -1.911 15.125 11.125 1 98.12 251 GLY A N 1
ATOM 1828 C CA . GLY A 1 251 ? -0.742 15.281 10.273 1 98.12 251 GLY A CA 1
ATOM 1829 C C . GLY A 1 251 ? -0.693 14.281 9.133 1 98.12 251 GLY A C 1
ATOM 1830 O O . GLY A 1 251 ? 0.064 14.461 8.18 1 98.12 251 GLY A O 1
ATOM 1831 N N . ASN A 1 252 ? -1.463 13.156 9.148 1 95.75 252 ASN A N 1
ATOM 1832 C CA . ASN A 1 252 ? -1.546 12.234 8.023 1 95.75 252 ASN A CA 1
ATOM 1833 C C . ASN A 1 252 ? -2.725 11.273 8.172 1 95.75 252 ASN A C 1
ATOM 1835 O O . ASN A 1 252 ? -3.385 11.25 9.211 1 95.75 252 ASN A O 1
ATOM 1839 N N . ASP A 1 253 ? -2.949 10.477 7.156 1 93.5 253 ASP A N 1
ATOM 1840 C CA . ASP A 1 253 ? -4.16 9.672 7.066 1 93.5 253 ASP A CA 1
ATOM 1841 C C . ASP A 1 253 ? -4.094 8.477 8.016 1 93.5 253 ASP A C 1
ATOM 1843 O O . ASP A 1 253 ? -5.117 8.031 8.539 1 93.5 253 ASP A O 1
ATOM 1847 N N . SER A 1 254 ? -2.945 7.918 8.227 1 92.69 254 SER A N 1
ATOM 1848 C CA . SER A 1 254 ? -2.828 6.785 9.141 1 92.69 254 SER A CA 1
ATOM 1849 C C . SER A 1 254 ? -3.25 7.164 10.555 1 92.69 254 SER A C 1
ATOM 1851 O O . SER A 1 254 ? -3.994 6.43 11.211 1 92.69 254 SER A O 1
ATOM 1853 N N . MET A 1 255 ? -2.781 8.273 11 1 96.25 255 MET A N 1
ATOM 1854 C CA . MET A 1 255 ? -3.156 8.766 12.32 1 96.25 255 MET A CA 1
ATOM 1855 C C . MET A 1 255 ? -4.637 9.133 12.367 1 96.25 255 MET A C 1
ATOM 1857 O O . MET A 1 255 ? -5.285 8.977 13.398 1 96.25 255 MET A O 1
ATOM 1861 N N . MET A 1 256 ? -5.156 9.586 11.219 1 97.06 256 MET A N 1
ATOM 1862 C CA . MET A 1 256 ? -6.566 9.953 11.172 1 97.06 256 MET A CA 1
ATOM 1863 C C . MET A 1 256 ? -7.457 8.742 11.406 1 97.06 256 MET A C 1
ATOM 1865 O O . MET A 1 256 ? -8.5 8.852 12.047 1 97.06 256 MET A O 1
ATOM 1869 N N . VAL A 1 257 ? -7.043 7.598 10.938 1 95.44 257 VAL A N 1
ATOM 1870 C CA . VAL A 1 257 ? -7.797 6.379 11.211 1 95.44 257 VAL A CA 1
ATOM 1871 C C . VAL A 1 257 ? -7.895 6.16 12.719 1 95.44 257 VAL A C 1
ATOM 1873 O O . VAL A 1 257 ? -8.977 5.883 13.242 1 95.44 257 VAL A O 1
ATOM 1876 N N . GLY A 1 258 ? -6.75 6.316 13.398 1 97.06 258 GLY A N 1
ATOM 1877 C CA . GLY A 1 258 ? -6.734 6.195 14.844 1 97.06 258 GLY A CA 1
ATOM 1878 C C . GLY A 1 258 ? -7.609 7.223 15.539 1 97.06 258 GLY A C 1
ATOM 1879 O O . GLY A 1 258 ? -8.312 6.898 16.5 1 97.06 258 GLY A O 1
ATOM 1880 N N . VAL A 1 259 ? -7.586 8.375 15.023 1 98.5 259 VAL A N 1
ATOM 1881 C CA . VAL A 1 259 ? -8.375 9.477 15.57 1 98.5 259 VAL A CA 1
ATOM 1882 C C . VAL A 1 259 ? -9.867 9.156 15.438 1 98.5 259 VAL A C 1
ATOM 1884 O O . VAL A 1 259 ? -10.617 9.281 16.406 1 98.5 259 VAL A O 1
ATOM 1887 N N . LEU A 1 260 ? -10.289 8.703 14.273 1 97.94 260 LEU A N 1
ATOM 1888 C CA . LEU A 1 260 ? -11.695 8.398 14.031 1 97.94 260 LEU A CA 1
ATOM 1889 C C . LEU A 1 260 ? -12.164 7.242 14.906 1 97.94 260 LEU A C 1
ATOM 1891 O O . LEU A 1 260 ? -13.266 7.277 15.453 1 97.94 260 LEU A O 1
ATOM 1895 N N . HIS A 1 261 ? -11.32 6.285 15.102 1 96.88 261 HIS A N 1
ATOM 1896 C CA . HIS A 1 261 ? -11.664 5.172 15.977 1 96.88 261 HIS A CA 1
ATOM 1897 C C . HIS A 1 261 ? -11.812 5.629 17.422 1 96.88 261 HIS A C 1
ATOM 1899 O O . HIS A 1 261 ? -12.727 5.195 18.125 1 96.88 261 HIS A O 1
ATOM 1905 N N . GLU A 1 262 ? -10.875 6.434 17.797 1 97.94 262 GLU A N 1
ATOM 1906 C CA . GLU A 1 262 ? -10.914 6.93 19.172 1 97.94 262 GLU A CA 1
ATOM 1907 C C . GLU A 1 262 ? -12.141 7.797 19.422 1 97.94 262 GLU A C 1
ATOM 1909 O O . GLU A 1 262 ? -12.773 7.707 20.469 1 97.94 262 GLU A O 1
ATOM 1914 N N . LEU A 1 263 ? -12.508 8.641 18.469 1 97.69 263 LEU A N 1
ATOM 1915 C CA . LEU A 1 263 ? -13.727 9.43 18.562 1 97.69 263 LEU A CA 1
ATOM 1916 C C . LEU A 1 263 ? -14.945 8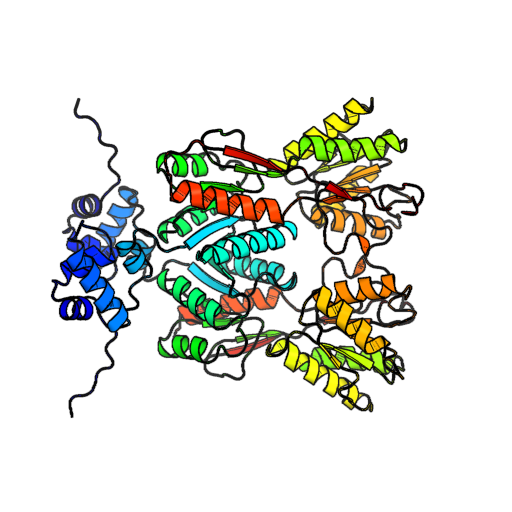.523 18.734 1 97.69 263 LEU A C 1
ATOM 1918 O O . LEU A 1 263 ? -15.781 8.75 19.609 1 97.69 263 LEU A O 1
ATOM 1922 N N . ARG A 1 264 ? -14.992 7.535 17.953 1 94.75 264 ARG A N 1
ATOM 1923 C CA . ARG A 1 264 ? -16.094 6.586 18 1 94.75 264 ARG A CA 1
ATOM 1924 C C . ARG A 1 264 ? -16.172 5.898 19.359 1 94.75 264 ARG A C 1
ATOM 1926 O O . ARG A 1 264 ? -17.25 5.766 19.938 1 94.75 264 ARG A O 1
ATOM 1933 N N . ARG A 1 265 ? -15.023 5.473 19.828 1 95.38 265 ARG A N 1
ATOM 1934 C CA . ARG A 1 265 ? -14.938 4.805 21.125 1 95.38 265 ARG A CA 1
ATOM 1935 C C . ARG A 1 265 ? -15.484 5.695 22.234 1 95.38 265 ARG A C 1
ATOM 1937 O O . ARG A 1 265 ? -16.094 5.203 23.188 1 95.38 265 ARG A O 1
ATOM 1944 N N . ARG A 1 266 ? -15.375 6.977 22.078 1 96.62 266 ARG A N 1
ATOM 1945 C CA . ARG A 1 266 ? -15.773 7.938 23.094 1 96.62 266 ARG A CA 1
ATOM 1946 C C . ARG A 1 266 ? -17.188 8.445 22.844 1 96.62 266 ARG A C 1
ATOM 1948 O O . ARG A 1 266 ? -17.719 9.25 23.625 1 96.62 266 ARG A O 1
ATOM 1955 N N . GLY A 1 267 ? -17.734 7.953 21.734 1 95.38 267 GLY A N 1
ATOM 1956 C CA . GLY A 1 267 ? -19.078 8.398 21.391 1 95.38 267 GLY A CA 1
ATOM 1957 C C . GLY A 1 267 ? -19.109 9.828 20.875 1 95.38 267 GLY A C 1
ATOM 1958 O O . GLY A 1 267 ? -20.125 10.516 21.016 1 95.38 267 GLY A O 1
ATOM 1959 N N . LEU A 1 268 ? -17.969 10.336 20.328 1 95.94 268 LEU A N 1
ATOM 1960 C CA . LEU A 1 268 ? -17.875 11.672 19.75 1 95.94 268 LEU A CA 1
ATOM 1961 C C . LEU A 1 268 ? -17.953 11.625 18.234 1 95.94 268 LEU A C 1
ATOM 1963 O O . LEU A 1 268 ? -17.516 10.648 17.609 1 95.94 268 LEU A O 1
ATOM 1967 N N . ARG A 1 269 ? -18.609 12.688 17.781 1 94 269 ARG A N 1
ATOM 1968 C CA . ARG A 1 269 ? -18.766 12.75 16.328 1 94 269 ARG A CA 1
ATOM 1969 C C . ARG A 1 269 ? -17.797 13.75 15.711 1 94 269 ARG A C 1
ATOM 1971 O O . ARG A 1 269 ? -17.797 14.93 16.078 1 94 269 ARG A O 1
ATOM 1978 N N . ALA A 1 270 ? -17 13.195 14.656 1 96 270 ALA A N 1
ATOM 1979 C CA . ALA A 1 270 ? -16.141 14.094 13.891 1 96 270 ALA A CA 1
ATOM 1980 C C . ALA A 1 270 ? -16.953 15.164 13.18 1 96 270 ALA A C 1
ATOM 1982 O O . ALA A 1 270 ? -18.016 14.875 12.633 1 96 270 ALA A O 1
ATOM 1983 N N . GLY A 1 271 ? -16.438 16.422 13.148 1 95.31 271 GLY A N 1
ATOM 1984 C CA . GLY A 1 271 ? -17.109 17.5 12.438 1 95.31 271 GLY A CA 1
ATOM 1985 C C . GLY A 1 271 ? -18.25 18.125 13.227 1 95.31 271 GLY A C 1
ATOM 1986 O O . GLY A 1 271 ? -18.672 19.234 12.938 1 95.31 271 GLY A O 1
ATOM 1987 N N . ILE A 1 272 ? -18.766 17.391 14.195 1 93.88 272 ILE A N 1
ATOM 1988 C CA . ILE A 1 272 ? -19.875 17.891 15.008 1 93.88 272 ILE A CA 1
ATOM 1989 C C . ILE A 1 272 ? -19.375 18.188 16.422 1 93.88 272 ILE A C 1
ATOM 1991 O O . ILE A 1 272 ? -19.391 19.328 16.875 1 93.88 272 ILE A O 1
ATOM 1995 N N . ASP A 1 273 ? -18.906 17.141 17.125 1 95.94 273 ASP A N 1
ATOM 1996 C CA . ASP A 1 273 ? -18.375 17.312 18.469 1 95.94 273 ASP A CA 1
ATOM 1997 C C . ASP A 1 273 ? -16.938 17.828 18.438 1 95.94 273 ASP A C 1
ATOM 1999 O O . ASP A 1 273 ? -16.516 18.578 19.328 1 95.94 273 ASP A O 1
ATOM 2003 N N . LEU A 1 274 ? -16.234 17.375 17.375 1 97.75 274 LEU A N 1
ATOM 2004 C CA . LEU A 1 274 ? -14.844 17.781 17.188 1 97.75 274 LEU A CA 1
ATOM 2005 C C . LEU A 1 274 ? -14.508 17.922 15.711 1 97.75 274 LEU A C 1
ATOM 2007 O O . LEU A 1 274 ? -14.258 16.922 15.031 1 97.75 274 LEU A O 1
ATOM 2011 N N . PRO A 1 275 ? -14.484 19.172 15.227 1 98.06 275 PRO A N 1
ATOM 2012 C CA . PRO A 1 275 ? -14.008 19.391 13.859 1 98.06 275 PRO A CA 1
ATOM 2013 C C . PRO A 1 275 ? -12.57 18.906 13.656 1 98.06 275 PRO A C 1
ATOM 2015 O O . PRO A 1 275 ? -11.711 19.156 14.508 1 98.06 275 PRO A O 1
ATOM 2018 N N . VAL A 1 276 ? -12.352 18.141 12.547 1 98.38 276 VAL A N 1
ATOM 2019 C CA . VAL A 1 276 ? -11.031 17.594 12.258 1 98.38 276 VAL A CA 1
ATOM 2020 C C . VAL A 1 276 ? -10.695 17.812 10.781 1 98.38 276 VAL A C 1
ATOM 2022 O O . VAL A 1 276 ? -11.578 17.766 9.922 1 98.38 276 VAL A O 1
ATOM 2025 N N . VAL A 1 277 ? -9.477 18.094 10.508 1 98.5 277 VAL A N 1
ATOM 2026 C CA . VAL A 1 277 ? -8.906 18.125 9.156 1 98.5 277 VAL A CA 1
ATOM 2027 C C . VAL A 1 277 ? -7.641 17.281 9.117 1 98.5 277 VAL A C 1
ATOM 2029 O O . VAL A 1 277 ? -7.012 17.031 10.148 1 98.5 277 VAL A O 1
ATOM 2032 N N . VAL A 1 278 ? -7.328 16.781 7.941 1 98.31 278 VAL A N 1
ATOM 2033 C CA . VAL A 1 278 ? -6.203 15.852 7.906 1 98.31 278 VAL A CA 1
ATOM 2034 C C . VAL A 1 278 ? -5.34 16.125 6.68 1 98.31 278 VAL A C 1
ATOM 2036 O O . VAL A 1 278 ? -5.855 16.5 5.617 1 98.31 278 VAL A O 1
ATOM 2039 N N . TYR A 1 279 ? -3.992 16.078 6.863 1 97.81 279 TYR A N 1
ATOM 2040 C CA . TYR A 1 279 ? -3.037 16.109 5.762 1 97.81 279 TYR A CA 1
ATOM 2041 C C . TYR A 1 279 ? -2.98 14.773 5.043 1 97.81 279 TYR A C 1
ATOM 2043 O O . TYR A 1 279 ? -2.902 13.719 5.684 1 97.81 279 TYR A O 1
ATOM 2051 N N . ASP A 1 280 ? -2.934 14.719 3.672 1 95.5 280 ASP A N 1
ATOM 2052 C CA . ASP A 1 280 ? -3.119 13.602 2.75 1 95.5 280 ASP A CA 1
ATOM 2053 C C . ASP A 1 280 ? -4.559 13.539 2.248 1 95.5 280 ASP A C 1
ATOM 2055 O O . ASP A 1 280 ? -5.355 14.438 2.516 1 95.5 280 ASP A O 1
ATOM 2059 N N . ASP A 1 281 ? -4.879 12.602 1.476 1 94.81 281 ASP A N 1
ATOM 2060 C CA . ASP A 1 281 ? -6.207 12.383 0.911 1 94.81 281 ASP A CA 1
ATOM 2061 C C . ASP A 1 281 ? -6.383 10.938 0.454 1 94.81 281 ASP A C 1
ATOM 2063 O O . ASP A 1 281 ? -6.207 10.633 -0.727 1 94.81 281 ASP A O 1
ATOM 2067 N N . VAL A 1 282 ? -6.863 10.172 1.369 1 89.62 282 VAL A N 1
ATOM 2068 C CA . VAL A 1 282 ? -7.016 8.742 1.086 1 89.62 282 VAL A CA 1
ATOM 2069 C C . VAL A 1 282 ? -8.305 8.508 0.305 1 89.62 282 VAL A C 1
ATOM 2071 O O . VAL A 1 282 ? -9.203 9.352 0.314 1 89.62 282 VAL A O 1
ATOM 2074 N N . GLU A 1 283 ? -8.438 7.355 -0.301 1 86.19 283 GLU A N 1
ATOM 2075 C CA . GLU A 1 283 ? -9.516 7.035 -1.224 1 86.19 283 GLU A CA 1
ATOM 2076 C C . GLU A 1 283 ? -10.852 6.938 -0.493 1 86.19 283 GLU A C 1
ATOM 2078 O O . GLU A 1 283 ? -11.914 7.07 -1.106 1 86.19 283 GLU A O 1
ATOM 2083 N N . TRP A 1 284 ? -10.797 6.742 0.806 1 91.19 284 TRP A N 1
ATOM 2084 C CA . TRP A 1 284 ? -12.031 6.555 1.564 1 91.19 284 TRP A CA 1
ATOM 2085 C C . TRP A 1 284 ? -12.414 7.828 2.311 1 91.19 284 TRP A C 1
ATOM 2087 O O . TRP A 1 284 ? -13.359 7.836 3.098 1 91.19 284 TRP A O 1
ATOM 2097 N N . ALA A 1 285 ? -11.719 8.898 2.098 1 94.75 285 ALA A N 1
ATOM 2098 C CA . ALA A 1 285 ? -11.914 10.148 2.836 1 94.75 285 ALA A CA 1
ATOM 2099 C C . ALA A 1 285 ? -13.344 10.664 2.672 1 94.75 285 ALA A C 1
ATOM 2101 O O . ALA A 1 285 ? -13.883 11.312 3.574 1 94.75 285 ALA A O 1
ATOM 2102 N N . ASP A 1 286 ? -13.922 10.375 1.568 1 94.19 286 ASP A N 1
ATOM 2103 C CA . ASP A 1 286 ? -15.273 10.883 1.317 1 94.19 286 ASP A CA 1
ATOM 2104 C C . ASP A 1 286 ? -16.328 9.82 1.632 1 94.19 286 ASP A C 1
ATOM 2106 O O . ASP A 1 286 ? -17.516 10.047 1.442 1 94.19 286 ASP A O 1
ATOM 2110 N N . LEU A 1 287 ? -15.906 8.688 2.15 1 93.44 287 LEU A N 1
ATOM 2111 C CA . LEU A 1 287 ? -16.828 7.59 2.412 1 93.44 287 LEU A CA 1
ATOM 2112 C C . LEU A 1 287 ? -17.219 7.543 3.889 1 93.44 287 LEU A C 1
ATOM 2114 O O . LEU A 1 287 ? -18.188 6.883 4.262 1 93.44 287 LEU A O 1
ATOM 2118 N N . VAL A 1 288 ? -16.438 8.234 4.668 1 93.75 288 VAL A N 1
ATOM 2119 C CA . VAL A 1 288 ? -16.766 8.297 6.086 1 93.75 288 VAL A CA 1
ATOM 2120 C C . VAL A 1 288 ? -17.75 9.438 6.34 1 93.75 288 VAL A C 1
ATOM 2122 O O . VAL A 1 288 ? -17.938 10.305 5.48 1 93.75 288 VAL A O 1
ATOM 2125 N N . GLU A 1 289 ? -18.422 9.32 7.465 1 89.44 289 GLU A N 1
ATOM 2126 C CA . GLU A 1 289 ? -19.375 10.359 7.84 1 89.44 289 GLU A CA 1
ATOM 2127 C C . GLU A 1 289 ? -18.938 11.086 9.109 1 89.44 289 GLU A C 1
ATOM 2129 O O . GLU A 1 289 ? -18.859 10.477 10.18 1 89.44 289 GLU A O 1
ATOM 2134 N N . PRO A 1 290 ? -18.719 12.398 8.984 1 93.88 290 PRO A N 1
ATOM 2135 C CA . PRO A 1 290 ? -18.75 13.203 7.766 1 93.88 290 PRO A CA 1
ATOM 2136 C C . PRO A 1 290 ? -17.516 12.992 6.887 1 93.88 290 PRO A C 1
ATOM 2138 O O . PRO A 1 290 ? -16.469 12.555 7.375 1 93.88 290 PRO A O 1
ATOM 2141 N N . PRO A 1 291 ? -17.641 13.297 5.531 1 95.38 291 PRO A N 1
ATOM 2142 C CA . PRO A 1 291 ? -16.438 13.25 4.688 1 95.38 291 PRO A CA 1
ATOM 2143 C C . PRO A 1 291 ? -15.336 14.18 5.191 1 95.38 291 PRO A C 1
ATOM 2145 O O . PRO A 1 291 ? -15.617 15.266 5.695 1 95.38 291 PRO A O 1
ATOM 2148 N N . LEU A 1 292 ? -14.148 13.773 4.961 1 97.38 292 LEU A N 1
ATOM 2149 C CA . LEU A 1 292 ? -13.008 14.438 5.586 1 97.38 292 LEU A CA 1
ATOM 2150 C C . LEU A 1 292 ? -12.539 15.617 4.746 1 97.38 292 LEU A C 1
ATOM 2152 O O . LEU A 1 292 ? -12.375 15.5 3.531 1 97.38 292 LEU A O 1
ATOM 2156 N N . THR A 1 293 ? -12.359 16.766 5.324 1 97.94 293 THR A N 1
ATOM 2157 C CA . THR A 1 293 ? -11.594 17.859 4.734 1 97.94 293 THR A CA 1
ATOM 2158 C C . THR A 1 293 ? -10.094 17.547 4.777 1 97.94 293 THR A C 1
ATOM 2160 O O . THR A 1 293 ? -9.539 17.297 5.848 1 97.94 293 THR A O 1
ATOM 2163 N N . THR A 1 294 ? -9.484 17.562 3.598 1 98 294 THR A N 1
ATOM 2164 C CA . THR A 1 294 ? -8.117 17.047 3.529 1 98 294 THR A CA 1
ATOM 2165 C C . THR A 1 294 ? -7.215 18 2.758 1 98 294 THR A C 1
ATOM 2167 O O . THR A 1 294 ? -7.699 18.906 2.084 1 98 294 THR A O 1
ATOM 2170 N N . MET A 1 295 ? -5.938 17.938 2.998 1 98.5 295 MET A N 1
ATOM 2171 C CA . MET A 1 295 ? -4.898 18.516 2.148 1 98.5 295 MET A CA 1
ATOM 2172 C C . MET A 1 295 ? -4.27 17.453 1.259 1 98.5 295 MET A C 1
ATOM 2174 O O . MET A 1 295 ? -3.398 16.703 1.702 1 98.5 295 MET A O 1
ATOM 2178 N N . ALA A 1 296 ? -4.719 17.422 -0.009 1 97.94 296 ALA A N 1
ATOM 2179 C CA . ALA A 1 296 ? -4.371 16.359 -0.937 1 97.94 296 ALA A CA 1
ATOM 2180 C C . ALA A 1 296 ? -2.99 16.578 -1.548 1 97.94 296 ALA A C 1
ATOM 2182 O O . ALA A 1 296 ? -2.766 17.578 -2.23 1 97.94 296 ALA A O 1
ATOM 2183 N N . GLN A 1 297 ? -2.078 15.688 -1.317 1 97.25 297 GLN A N 1
ATOM 2184 C CA . GLN A 1 297 ? -0.756 15.781 -1.926 1 97.25 297 GLN A CA 1
ATOM 2185 C C . GLN A 1 297 ? -0.807 15.43 -3.41 1 97.25 297 GLN A C 1
ATOM 2187 O O . GLN A 1 297 ? -1.608 14.594 -3.826 1 97.25 297 GLN A O 1
ATOM 2192 N N . PRO A 1 298 ? 0.017 16.062 -4.191 1 97.81 298 PRO A N 1
ATOM 2193 C CA . PRO A 1 298 ? 0.122 15.727 -5.613 1 97.81 298 PRO A CA 1
ATOM 2194 C C . PRO A 1 298 ? 1.015 14.516 -5.867 1 97.81 298 PRO A C 1
ATOM 2196 O O . PRO A 1 298 ? 2.064 14.641 -6.5 1 97.81 298 PRO A O 1
ATOM 2199 N N . ILE A 1 299 ? 0.624 13.359 -5.543 1 95.38 299 ILE A N 1
ATOM 2200 C CA . ILE A 1 299 ? 1.43 12.148 -5.453 1 95.38 299 ILE A CA 1
ATOM 2201 C C . ILE A 1 299 ? 1.929 11.758 -6.844 1 95.38 299 ILE A C 1
ATOM 2203 O O . ILE A 1 299 ? 3.109 11.445 -7.02 1 95.38 299 ILE A O 1
ATOM 2207 N N . GLU A 1 300 ? 1.008 11.781 -7.805 1 95.06 300 GLU A N 1
ATOM 2208 C CA . GLU A 1 300 ? 1.373 11.414 -9.172 1 95.06 300 GLU A CA 1
ATOM 2209 C C . GLU A 1 300 ? 2.49 12.305 -9.695 1 95.06 300 GLU A C 1
ATOM 2211 O O . GLU A 1 300 ? 3.449 11.82 -10.305 1 95.06 300 GLU A O 1
ATOM 2216 N N . GLU A 1 301 ? 2.312 13.539 -9.438 1 98.12 301 GLU A N 1
ATOM 2217 C CA . GLU A 1 301 ? 3.312 14.492 -9.914 1 98.12 301 GLU A CA 1
ATOM 2218 C C . GLU A 1 301 ? 4.645 14.297 -9.195 1 98.12 301 GLU A C 1
ATOM 2220 O O . GLU A 1 301 ? 5.707 14.398 -9.805 1 98.12 301 GLU A O 1
ATOM 2225 N N . ILE A 1 302 ? 4.637 14.055 -7.926 1 98.19 302 ILE A N 1
ATOM 2226 C CA . ILE A 1 302 ? 5.855 13.812 -7.156 1 98.19 302 ILE A CA 1
ATOM 2227 C C . ILE A 1 302 ? 6.602 12.617 -7.734 1 98.19 302 ILE A C 1
ATOM 2229 O O . ILE A 1 302 ? 7.801 12.695 -8.008 1 98.19 302 ILE A O 1
ATOM 2233 N N . GLY A 1 303 ? 5.902 11.516 -7.934 1 97.12 303 GLY A N 1
ATOM 2234 C CA . GLY A 1 303 ? 6.52 10.32 -8.484 1 97.12 303 GLY A CA 1
ATOM 2235 C C . GLY A 1 303 ? 7.102 10.531 -9.875 1 97.12 303 GLY A C 1
ATOM 2236 O O . GLY A 1 303 ? 8.234 10.141 -10.141 1 97.12 303 GLY A O 1
ATOM 2237 N N . THR A 1 304 ? 6.324 11.172 -10.719 1 97.88 304 THR A N 1
ATOM 2238 C CA . THR A 1 304 ? 6.738 11.43 -12.094 1 97.88 304 THR A CA 1
ATOM 2239 C C . THR A 1 304 ? 7.98 12.32 -12.125 1 97.88 304 THR A C 1
ATOM 2241 O O . THR A 1 304 ? 8.961 11.992 -12.789 1 97.88 304 THR A O 1
ATOM 2244 N N . GLN A 1 305 ? 7.965 13.375 -11.375 1 98.5 305 GLN A N 1
ATOM 2245 C CA . GLN A 1 305 ? 9.078 14.312 -11.359 1 98.5 305 GLN A CA 1
ATOM 2246 C C . GLN A 1 305 ? 10.328 13.664 -10.766 1 98.5 305 GLN A C 1
ATOM 2248 O O . GLN A 1 305 ? 11.445 13.961 -11.188 1 98.5 305 GLN A O 1
ATOM 2253 N N . ALA A 1 306 ? 10.148 12.844 -9.75 1 98.56 306 ALA A N 1
ATOM 2254 C CA . ALA A 1 306 ? 11.281 12.172 -9.125 1 98.56 306 ALA A CA 1
ATOM 2255 C C . ALA A 1 306 ? 12.047 11.32 -10.141 1 98.56 306 ALA A C 1
ATOM 2257 O O . ALA A 1 306 ? 13.273 11.398 -10.227 1 98.56 306 ALA A O 1
ATOM 2258 N N . VAL A 1 307 ? 11.312 10.539 -10.914 1 98 307 VAL A N 1
ATOM 2259 C CA . VAL A 1 307 ? 11.93 9.672 -11.906 1 98 307 VAL A CA 1
ATOM 2260 C C . VAL A 1 307 ? 12.578 10.516 -13 1 98 307 VAL A C 1
ATOM 2262 O O . VAL A 1 307 ? 13.719 10.258 -13.406 1 98 307 VAL A O 1
ATOM 2265 N N . ARG A 1 308 ? 11.891 11.523 -13.469 1 98.38 308 ARG A N 1
ATOM 2266 C CA . ARG A 1 308 ? 12.422 12.375 -14.523 1 98.38 308 ARG A CA 1
ATOM 2267 C C . ARG A 1 308 ? 13.711 13.062 -14.07 1 98.38 308 ARG A C 1
ATOM 2269 O O . ARG A 1 308 ? 14.68 13.125 -14.828 1 98.38 308 ARG A O 1
ATOM 2276 N N . LEU A 1 309 ? 13.719 13.539 -12.875 1 98.44 309 LEU A N 1
ATOM 2277 C CA . LEU A 1 309 ? 14.914 14.172 -12.32 1 98.44 309 LEU A CA 1
ATOM 2278 C C . LEU A 1 309 ? 16.062 13.172 -12.234 1 98.44 309 LEU A C 1
ATOM 2280 O O . LEU A 1 309 ? 17.203 13.5 -12.547 1 98.44 309 LEU A O 1
ATOM 2284 N N . LEU A 1 310 ? 15.766 11.969 -11.773 1 98.5 310 LEU A N 1
ATOM 2285 C CA . LEU A 1 310 ? 16.781 10.938 -11.641 1 98.5 310 LEU A CA 1
ATOM 2286 C C . LEU A 1 310 ? 17.375 10.57 -13 1 98.5 310 LEU A C 1
ATOM 2288 O O . LEU A 1 310 ? 18.594 10.469 -13.141 1 98.5 310 LEU A O 1
ATOM 2292 N N . LEU A 1 311 ? 16.531 10.398 -13.969 1 97.56 311 LEU A N 1
ATOM 2293 C CA . LEU A 1 311 ? 16.984 10.039 -15.305 1 97.56 311 LEU A CA 1
ATOM 2294 C C . LEU A 1 311 ? 17.828 11.164 -15.906 1 97.56 311 LEU A C 1
ATOM 2296 O O . LEU A 1 311 ? 18.828 10.906 -16.578 1 97.56 311 LEU A O 1
ATOM 2300 N N . ALA A 1 312 ? 17.422 12.391 -15.703 1 98 312 ALA A N 1
ATOM 2301 C CA . ALA A 1 312 ? 18.219 13.523 -16.156 1 98 312 ALA A CA 1
ATOM 2302 C C . ALA A 1 312 ? 19.609 13.5 -15.516 1 98 312 ALA A C 1
ATOM 2304 O O . ALA A 1 312 ? 20.609 13.766 -16.188 1 98 312 ALA A O 1
ATOM 2305 N N . ARG A 1 313 ? 19.656 13.203 -14.227 1 97.56 313 ARG A N 1
ATOM 2306 C CA . ARG A 1 313 ? 20.922 13.133 -13.5 1 97.56 313 ARG A CA 1
ATOM 2307 C C . ARG A 1 313 ? 21.797 12.008 -14.047 1 97.56 313 ARG A C 1
ATOM 2309 O O . ARG A 1 313 ? 23 12.172 -14.18 1 97.56 313 ARG A O 1
ATOM 2316 N N . ILE A 1 314 ? 21.172 10.867 -14.297 1 94.81 314 ILE A N 1
ATOM 2317 C CA . ILE A 1 314 ? 21.891 9.734 -14.859 1 94.81 314 ILE A CA 1
ATOM 2318 C C . ILE A 1 314 ? 22.516 10.117 -16.203 1 94.81 314 ILE A C 1
ATOM 2320 O O . ILE A 1 314 ? 23.672 9.797 -16.469 1 94.81 314 ILE A O 1
ATOM 2324 N N . ASN A 1 315 ? 21.797 10.836 -16.984 1 94.56 315 ASN A N 1
ATOM 2325 C CA . ASN A 1 315 ? 22.234 11.203 -18.328 1 94.56 315 ASN A CA 1
ATOM 2326 C C . ASN A 1 315 ? 23.219 12.375 -18.312 1 94.56 315 ASN A C 1
ATOM 2328 O O . ASN A 1 315 ? 24.078 12.477 -19.172 1 94.56 315 ASN A O 1
ATOM 2332 N N . GLU A 1 316 ? 22.984 13.266 -17.391 1 96.19 316 GLU A N 1
ATOM 2333 C CA . GLU A 1 316 ? 23.844 14.438 -17.219 1 96.19 316 GLU A CA 1
ATOM 2334 C C . GLU A 1 316 ? 24.344 14.555 -15.781 1 96.19 316 GLU A C 1
ATOM 2336 O O . GLU A 1 316 ? 23.875 15.391 -15.016 1 96.19 316 GLU A O 1
ATOM 2341 N N . PRO A 1 317 ? 25.359 13.898 -15.445 1 91.94 317 PRO A N 1
ATOM 2342 C CA . PRO A 1 317 ? 25.828 13.805 -14.055 1 91.94 317 PRO A CA 1
ATOM 2343 C C . PRO A 1 317 ? 26.281 15.156 -13.492 1 91.94 317 PRO A C 1
ATOM 2345 O O . PRO A 1 317 ? 26.234 15.359 -12.273 1 91.94 317 PRO A O 1
ATOM 2348 N N . SER A 1 318 ? 26.609 16.094 -14.336 1 93 318 SER A N 1
ATOM 2349 C CA . SER A 1 318 ? 27.172 17.359 -13.867 1 93 318 SER A CA 1
ATOM 2350 C C . SER A 1 318 ? 26.109 18.438 -13.75 1 93 318 SER A C 1
ATOM 2352 O O . SER A 1 318 ? 26.391 19.562 -13.344 1 93 318 SER A O 1
ATOM 2354 N N . ARG A 1 319 ? 24.922 18.125 -14.031 1 95.81 319 ARG A N 1
ATOM 2355 C CA . ARG A 1 319 ? 23.844 19.109 -13.945 1 95.81 319 ARG A CA 1
ATOM 2356 C C . ARG A 1 319 ? 23.688 19.625 -12.523 1 95.81 319 ARG A C 1
ATOM 2358 O O . ARG A 1 319 ? 23.984 18.906 -11.562 1 95.81 319 ARG A O 1
ATOM 2365 N N . LYS A 1 320 ? 23.25 20.812 -12.414 1 97.06 320 LYS A N 1
ATOM 2366 C CA . LYS A 1 320 ? 23.016 21.391 -11.102 1 97.06 320 LYS A CA 1
ATOM 2367 C C . LYS A 1 320 ? 21.875 20.688 -10.383 1 97.06 320 LYS A C 1
ATOM 2369 O O . LYS A 1 320 ? 20.844 20.375 -10.992 1 97.06 320 LYS A O 1
ATOM 2374 N N . ALA A 1 321 ? 22.031 20.5 -9.078 1 97.44 321 ALA A N 1
ATOM 2375 C CA . ALA A 1 321 ? 20.984 19.891 -8.273 1 97.44 321 ALA A CA 1
ATOM 2376 C C . ALA A 1 321 ? 19.766 20.797 -8.188 1 97.44 321 ALA A C 1
ATOM 2378 O O . ALA A 1 321 ? 19.891 22.016 -8.156 1 97.44 321 ALA A O 1
ATOM 2379 N N . GLN A 1 322 ? 18.594 20.188 -8.141 1 97.94 322 GLN A N 1
ATOM 2380 C CA . GLN A 1 322 ? 17.344 20.922 -8.078 1 97.94 322 GLN A CA 1
ATOM 2381 C C . GLN A 1 322 ? 16.484 20.438 -6.91 1 97.94 322 GLN A C 1
ATOM 2383 O O . GLN A 1 322 ? 16.516 19.25 -6.555 1 97.94 322 GLN A O 1
ATOM 2388 N N . THR A 1 323 ? 15.828 21.359 -6.328 1 98.12 323 THR A N 1
ATOM 2389 C CA . THR A 1 323 ? 14.789 21.062 -5.352 1 98.12 323 THR A CA 1
ATOM 2390 C C . THR A 1 323 ? 13.422 21.5 -5.863 1 98.12 323 THR A C 1
ATOM 2392 O O . THR A 1 323 ? 13.227 22.688 -6.184 1 98.12 323 THR A O 1
ATOM 2395 N N . ILE A 1 324 ? 12.508 20.594 -6.02 1 98.25 324 ILE A N 1
ATOM 2396 C CA . ILE A 1 324 ? 11.164 20.875 -6.512 1 98.25 324 ILE A CA 1
ATOM 2397 C C . ILE A 1 324 ? 10.141 20.641 -5.391 1 98.25 324 ILE A C 1
ATOM 2399 O O . ILE A 1 324 ? 10.031 19.547 -4.859 1 98.25 324 ILE A O 1
ATOM 2403 N N . ARG A 1 325 ? 9.461 21.641 -4.977 1 98.12 325 ARG A N 1
ATOM 2404 C CA . ARG A 1 325 ? 8.352 21.562 -4.031 1 98.12 325 ARG A CA 1
ATOM 2405 C C . ARG A 1 325 ? 7.016 21.766 -4.738 1 98.12 325 ARG A C 1
ATOM 2407 O O . ARG A 1 325 ? 6.781 22.812 -5.344 1 98.12 325 ARG A O 1
ATOM 2414 N N . ILE A 1 326 ? 6.164 20.812 -4.699 1 98.56 326 ILE A N 1
ATOM 2415 C CA . ILE A 1 326 ? 4.887 20.859 -5.402 1 98.56 326 ILE A CA 1
ATOM 2416 C C . ILE A 1 326 ? 3.762 21.125 -4.406 1 98.56 326 ILE A C 1
ATOM 2418 O O . ILE A 1 326 ? 3.652 20.453 -3.381 1 98.56 326 ILE A O 1
ATOM 2422 N N . PRO A 1 327 ? 2.908 22.078 -4.637 1 97.94 327 PRO A N 1
ATOM 2423 C CA . PRO A 1 327 ? 1.855 22.438 -3.682 1 97.94 327 PRO A CA 1
ATOM 2424 C C . PRO A 1 327 ? 0.723 21.406 -3.639 1 97.94 327 PRO A C 1
ATOM 2426 O O . PRO A 1 327 ? 0.238 20.969 -4.688 1 97.94 327 PRO A O 1
ATOM 2429 N N . PRO A 1 328 ? 0.317 21 -2.418 1 98.25 328 PRO A N 1
ATOM 2430 C CA . PRO A 1 328 ? -0.906 20.203 -2.27 1 98.25 328 PRO A CA 1
ATOM 2431 C C . PRO A 1 328 ? -2.174 21.031 -2.494 1 98.25 328 PRO A C 1
ATOM 2433 O O . PRO A 1 328 ? -2.098 22.234 -2.701 1 98.25 328 PRO A O 1
ATOM 2436 N N . THR A 1 329 ? -3.291 20.312 -2.516 1 98 329 THR A N 1
ATOM 2437 C CA . THR A 1 329 ? -4.574 20.953 -2.775 1 98 329 THR A CA 1
ATOM 2438 C C . THR A 1 329 ? -5.547 20.703 -1.627 1 98 329 THR A C 1
ATOM 2440 O O . THR A 1 329 ? -5.723 19.562 -1.192 1 98 329 THR A O 1
ATOM 2443 N N . LEU A 1 330 ? -6.18 21.766 -1.192 1 97.38 330 LEU A N 1
ATOM 2444 C CA . LEU A 1 330 ? -7.203 21.641 -0.164 1 97.38 330 LEU A CA 1
ATOM 2445 C C . LEU A 1 330 ? -8.484 21.047 -0.743 1 97.38 330 LEU A C 1
ATOM 2447 O O . LEU A 1 330 ? -9.039 21.578 -1.705 1 97.38 330 LEU A O 1
ATOM 2451 N N . ARG A 1 331 ? -8.922 19.922 -0.231 1 97.31 331 ARG A N 1
ATOM 2452 C CA . ARG A 1 331 ? -10.219 19.312 -0.538 1 97.31 331 ARG A CA 1
ATOM 2453 C C . ARG A 1 331 ? -11.211 19.547 0.595 1 97.31 331 ARG A C 1
ATOM 2455 O O . ARG A 1 331 ? -11.227 18.797 1.574 1 97.31 331 ARG A O 1
ATOM 2462 N N . HIS A 1 332 ? -11.984 20.516 0.386 1 96.62 332 HIS A N 1
ATOM 2463 C CA . HIS A 1 332 ? -12.938 20.922 1.414 1 96.62 332 HIS A CA 1
ATOM 2464 C C . HIS A 1 332 ? -14.164 20.031 1.415 1 96.62 332 HIS A C 1
ATOM 2466 O O . HIS A 1 332 ? -14.875 19.938 0.411 1 96.62 332 HIS A O 1
ATOM 2472 N N . ARG A 1 333 ? -14.359 19.359 2.568 1 96 333 ARG A N 1
ATOM 2473 C CA . ARG A 1 333 ? -15.562 18.547 2.768 1 96 333 ARG A CA 1
ATOM 2474 C C . ARG A 1 333 ? -16.25 18.906 4.082 1 96 333 ARG A C 1
ATOM 2476 O O . ARG A 1 333 ? -16.453 20.094 4.383 1 96 333 ARG A O 1
ATOM 2483 N N . ALA A 1 334 ? -16.641 17.875 4.992 1 95.5 334 ALA A N 1
ATOM 2484 C CA . ALA A 1 334 ? -17.578 18.266 6.047 1 95.5 334 ALA A CA 1
ATOM 2485 C C . ALA A 1 334 ? -16.969 18.047 7.43 1 95.5 334 ALA A C 1
ATOM 2487 O O . ALA A 1 334 ? -17.5 18.516 8.438 1 95.5 334 ALA A O 1
ATOM 2488 N N . SER A 1 335 ? -15.797 17.406 7.477 1 97.06 335 SER A N 1
ATOM 2489 C CA . SER A 1 335 ? -15.273 17.016 8.781 1 97.06 335 SER A CA 1
ATOM 2490 C C . SER A 1 335 ? -14.75 18.219 9.547 1 97.06 335 SER A C 1
ATOM 2492 O O . SER A 1 335 ? -14.492 18.141 10.75 1 97.06 335 SER A O 1
ATOM 2494 N N . CYS A 1 336 ? -14.594 19.359 8.898 1 96.62 336 CYS A N 1
ATOM 2495 C CA . CYS A 1 336 ? -14.125 20.578 9.547 1 96.62 336 CYS A CA 1
ATOM 2496 C C . CYS A 1 336 ? -15.258 21.281 10.273 1 96.62 336 CYS A C 1
ATOM 2498 O O . CYS A 1 336 ? -15.039 22.297 10.953 1 96.62 336 CYS A O 1
ATOM 2500 N N . GLY A 1 337 ? -16.453 20.766 10.164 1 92.44 337 GLY A N 1
ATOM 2501 C CA . GLY A 1 337 ? -17.578 21.328 10.883 1 92.44 337 GLY A CA 1
ATOM 2502 C C . GLY A 1 337 ? -18.25 22.469 10.148 1 92.44 337 GLY A C 1
ATOM 2503 O O . GLY A 1 337 ? -19.047 23.203 10.734 1 92.44 337 GLY A O 1
ATOM 2504 N N . CYS A 1 338 ? -17.766 22.688 8.883 1 84.19 338 CYS A N 1
ATOM 2505 C CA . CYS A 1 338 ? -18.359 23.781 8.102 1 84.19 338 CYS A CA 1
ATOM 2506 C C . CYS A 1 338 ? -19.812 23.469 7.742 1 84.19 338 CYS A C 1
ATOM 2508 O O . CYS A 1 338 ? -20.188 22.297 7.605 1 84.19 338 CYS A O 1
ATOM 2510 N N . ALA A 1 339 ? -20.781 24.312 8.023 1 64.69 339 ALA A N 1
ATOM 2511 C CA . ALA A 1 339 ? -22.156 24.125 7.559 1 64.69 339 ALA A CA 1
ATOM 2512 C C . ALA A 1 339 ? -22.188 23.672 6.105 1 64.69 339 ALA A C 1
ATOM 2514 O O . ALA A 1 339 ? -21.281 23.984 5.328 1 64.69 339 ALA A O 1
ATOM 2515 N N . HIS A 1 340 ? -22.688 22.5 5.766 1 52.62 340 HIS A N 1
ATOM 2516 C CA . HIS A 1 340 ? -22.75 21.891 4.441 1 52.62 340 HIS A CA 1
ATOM 2517 C C . HIS A 1 340 ? -22.641 22.938 3.348 1 52.62 340 HIS A C 1
ATOM 2519 O O . HIS A 1 340 ? -23.484 23.828 3.254 1 52.62 340 HIS A O 1
ATOM 2525 N N . VAL A 1 341 ? -21.5 23.406 3.084 1 42.12 341 VAL A N 1
ATOM 2526 C CA . VAL A 1 341 ? -21.5 24.203 1.859 1 42.12 341 VAL A CA 1
ATOM 2527 C C . VAL A 1 341 ? -21.953 23.344 0.684 1 42.12 341 VAL A C 1
ATOM 2529 O O . VAL A 1 341 ? -21.391 22.281 0.434 1 42.12 341 VAL A O 1
ATOM 2532 N N . HIS A 1 342 ? -23.203 23.125 0.413 1 37.44 342 HIS A N 1
ATOM 2533 C CA . HIS A 1 342 ? -23.734 22.547 -0.815 1 37.44 342 HIS A CA 1
ATOM 2534 C C . HIS A 1 342 ? -22.875 22.922 -2.018 1 37.44 342 HIS A C 1
ATOM 2536 O O . HIS A 1 342 ? -22.594 24.109 -2.234 1 37.44 342 HIS A O 1
ATOM 2542 N N . SER A 1 343 ? -21.844 22.234 -2.264 1 33.53 343 SER A N 1
ATOM 2543 C CA . SER A 1 343 ? -21.344 22.531 -3.598 1 33.53 343 SER A CA 1
ATOM 2544 C C . SER A 1 343 ? -22.469 22.812 -4.57 1 33.53 343 SER A C 1
ATOM 2546 O O . SER A 1 343 ? -23.344 21.969 -4.805 1 33.53 343 SER A O 1
ATOM 2548 N N . HIS A 1 344 ? -23.016 24 -4.613 1 29.23 344 HIS A N 1
ATOM 2549 C CA . HIS A 1 344 ? -23.734 24.344 -5.832 1 29.23 344 HIS A CA 1
ATOM 2550 C C . HIS A 1 344 ? -22.906 24.031 -7.074 1 29.23 344 HIS A C 1
ATOM 2552 O O . HIS A 1 344 ? -21.688 24.219 -7.078 1 29.23 344 HIS A O 1
ATOM 2558 N N . MET B 1 1 ? 55.5 15.016 0.342 1 29.12 1 MET B N 1
ATOM 2559 C CA . MET B 1 1 ? 54.594 14.008 0.875 1 29.12 1 MET B CA 1
ATOM 2560 C C . MET B 1 1 ? 53.688 13.438 -0.225 1 29.12 1 MET B C 1
ATOM 2562 O O . MET B 1 1 ? 53.125 14.188 -1.019 1 29.12 1 MET B O 1
ATOM 2566 N N . PRO B 1 2 ? 53.844 12.102 -0.697 1 32.28 2 PRO B N 1
ATOM 2567 C CA . PRO B 1 2 ? 53.156 11.57 -1.873 1 32.28 2 PRO B CA 1
ATOM 2568 C C . PRO B 1 2 ? 51.625 11.68 -1.764 1 32.28 2 PRO B C 1
ATOM 2570 O O . PRO B 1 2 ? 51.094 11.711 -0.656 1 32.28 2 PRO B O 1
ATOM 2573 N N . PRO B 1 3 ? 50.938 12.305 -2.674 1 33.66 3 PRO B N 1
ATOM 2574 C CA . PRO B 1 3 ? 49.5 12.539 -2.594 1 33.66 3 PRO B CA 1
ATOM 2575 C C . PRO B 1 3 ? 48.719 11.258 -2.299 1 33.66 3 PRO B C 1
ATOM 2577 O O . PRO B 1 3 ? 49.094 10.18 -2.754 1 33.66 3 PRO B O 1
ATOM 2580 N N . SER B 1 4 ? 48.312 10.984 -1.033 1 33.97 4 SER B N 1
ATOM 2581 C CA . SER B 1 4 ? 47.5 9.891 -0.514 1 33.97 4 SER B CA 1
ATOM 2582 C C . SER B 1 4 ? 46.281 9.641 -1.394 1 33.97 4 SER B C 1
ATOM 2584 O O . SER B 1 4 ? 45.344 10.453 -1.43 1 33.97 4 SER B O 1
ATOM 2586 N N . ARG B 1 5 ? 46.438 9.227 -2.682 1 34.56 5 ARG B N 1
ATOM 2587 C CA . ARG B 1 5 ? 45.344 8.82 -3.559 1 34.56 5 ARG B CA 1
ATOM 2588 C C . ARG B 1 5 ? 44.375 7.91 -2.826 1 34.56 5 ARG B C 1
ATOM 2590 O O . ARG B 1 5 ? 44.75 6.844 -2.338 1 34.56 5 ARG B O 1
ATOM 2597 N N . SER B 1 6 ? 43.469 8.398 -2.01 1 40.28 6 SER B N 1
ATOM 2598 C CA . SER B 1 6 ? 42.312 7.746 -1.407 1 40.28 6 SER B CA 1
ATOM 2599 C C . SER B 1 6 ? 41.656 6.762 -2.377 1 40.28 6 SER B C 1
ATOM 2601 O O . SER B 1 6 ? 40.781 7.137 -3.16 1 40.28 6 SER B O 1
ATOM 2603 N N . SER B 1 7 ? 42.438 5.941 -3.156 1 41.62 7 SER B N 1
ATOM 2604 C CA . SER B 1 7 ? 41.969 5.047 -4.219 1 41.62 7 SER B CA 1
ATOM 2605 C C . SER B 1 7 ? 41.031 3.977 -3.68 1 41.62 7 SER B C 1
ATOM 2607 O O . SER B 1 7 ? 41.219 3.479 -2.568 1 41.62 7 SER B O 1
ATOM 2609 N N . ARG B 1 8 ? 39.812 4.008 -4.16 1 49.47 8 ARG B N 1
ATOM 2610 C CA . ARG B 1 8 ? 38.906 2.893 -3.932 1 49.47 8 ARG B CA 1
ATOM 2611 C C . ARG B 1 8 ? 39.625 1.56 -4.031 1 49.47 8 ARG B C 1
ATOM 2613 O O . ARG B 1 8 ? 40.406 1.339 -4.969 1 49.47 8 ARG B O 1
ATOM 2620 N N . PRO B 1 9 ? 39.5 0.844 -2.922 1 58.12 9 PRO B N 1
ATOM 2621 C CA . PRO B 1 9 ? 40.188 -0.442 -2.994 1 58.12 9 PRO B CA 1
ATOM 2622 C C . PRO B 1 9 ? 39.844 -1.243 -4.242 1 58.12 9 PRO B C 1
ATOM 2624 O O . PRO B 1 9 ? 38.688 -1.212 -4.688 1 58.12 9 PRO B O 1
ATOM 2627 N N . THR B 1 10 ? 40.719 -1.6 -5.082 1 61.97 10 THR B N 1
ATOM 2628 C CA . THR B 1 10 ? 40.562 -2.404 -6.293 1 61.97 10 THR B CA 1
ATOM 2629 C C . THR B 1 10 ? 40.75 -3.885 -5.98 1 61.97 10 THR B C 1
ATOM 2631 O O . THR B 1 10 ? 41.188 -4.242 -4.879 1 61.97 10 THR B O 1
ATOM 2634 N N . GLN B 1 11 ? 40.219 -4.719 -6.93 1 67.5 11 GLN B N 1
ATOM 2635 C CA . GLN B 1 11 ? 40.531 -6.141 -6.785 1 67.5 11 GLN B CA 1
ATOM 2636 C C . GLN B 1 11 ? 42.031 -6.379 -6.598 1 67.5 11 GLN B C 1
ATOM 2638 O O . GLN B 1 11 ? 42.406 -7.332 -5.926 1 67.5 11 GLN B O 1
ATOM 2643 N N . ARG B 1 12 ? 42.781 -5.516 -7.141 1 72 12 ARG B N 1
ATOM 2644 C CA . ARG B 1 12 ? 44.219 -5.598 -6.977 1 72 12 ARG B CA 1
ATOM 2645 C C . ARG B 1 12 ? 44.625 -5.352 -5.527 1 72 12 ARG B C 1
ATOM 2647 O O . ARG B 1 12 ? 45.5 -6.031 -5 1 72 12 ARG B O 1
ATOM 2654 N N . ASP B 1 13 ? 43.969 -4.41 -4.953 1 74.5 13 ASP B N 1
ATOM 2655 C CA . ASP B 1 13 ? 44.25 -4.117 -3.555 1 74.5 13 ASP B CA 1
ATOM 2656 C C . ASP B 1 13 ? 43.906 -5.305 -2.658 1 74.5 13 ASP B C 1
ATOM 2658 O O . ASP B 1 13 ? 44.625 -5.625 -1.728 1 74.5 13 ASP B O 1
ATOM 2662 N N . ILE B 1 14 ? 42.781 -5.891 -2.994 1 75.56 14 ILE B N 1
ATOM 2663 C CA . ILE B 1 14 ? 42.344 -7.074 -2.268 1 75.56 14 ILE B CA 1
ATOM 2664 C C . ILE B 1 14 ? 43.344 -8.211 -2.469 1 75.56 14 ILE B C 1
ATOM 2666 O O . ILE B 1 14 ? 43.719 -8.898 -1.516 1 75.56 14 ILE B O 1
ATOM 2670 N N . ALA B 1 15 ? 43.75 -8.359 -3.662 1 79.38 15 ALA B N 1
ATOM 2671 C CA . ALA B 1 15 ? 44.719 -9.398 -4.004 1 79.38 15 ALA B CA 1
ATOM 2672 C C . ALA B 1 15 ? 46.031 -9.219 -3.23 1 79.38 15 ALA B C 1
ATOM 2674 O O . ALA B 1 15 ? 46.562 -10.18 -2.682 1 79.38 15 ALA B O 1
ATOM 2675 N N . GLU B 1 16 ? 46.438 -8.062 -3.182 1 80.88 16 GLU B N 1
ATOM 2676 C CA . GLU B 1 16 ? 47.656 -7.742 -2.471 1 80.88 16 GLU B CA 1
ATOM 2677 C C . GLU B 1 16 ? 47.531 -7.996 -0.974 1 80.88 16 GLU B C 1
ATOM 2679 O O . GLU B 1 16 ? 48.406 -8.578 -0.35 1 80.88 16 GLU B O 1
ATOM 2684 N N . LEU B 1 17 ? 46.406 -7.617 -0.5 1 79.62 17 LEU B N 1
ATOM 2685 C CA . LEU B 1 17 ? 46.188 -7.742 0.935 1 79.62 17 LEU B CA 1
ATOM 2686 C C . LEU B 1 17 ? 45.969 -9.203 1.324 1 79.62 17 LEU B C 1
ATOM 2688 O O . LEU B 1 17 ? 46.406 -9.633 2.391 1 79.62 17 LEU B O 1
ATOM 2692 N N . ALA B 1 18 ? 45.344 -9.938 0.512 1 80.56 18 ALA B N 1
ATOM 2693 C CA . ALA B 1 18 ? 45 -11.336 0.771 1 80.56 18 ALA B CA 1
ATOM 2694 C C . ALA B 1 18 ? 46.156 -12.258 0.373 1 80.56 18 ALA B C 1
ATOM 2696 O O . ALA B 1 18 ? 46.156 -13.445 0.705 1 80.56 18 ALA B O 1
ATOM 2697 N N . GLY B 1 19 ? 47.219 -11.688 -0.328 1 84.12 19 GLY B N 1
ATOM 2698 C CA . GLY B 1 19 ? 48.375 -12.445 -0.766 1 84.12 19 GLY B CA 1
ATOM 2699 C C . GLY B 1 19 ? 48.031 -13.438 -1.868 1 84.12 19 GLY B C 1
ATOM 2700 O O . GLY B 1 19 ? 48.594 -14.539 -1.896 1 84.12 19 GLY B O 1
ATOM 2701 N N . VAL B 1 20 ? 47.031 -13.125 -2.561 1 82.81 20 VAL B N 1
ATOM 2702 C CA . VAL B 1 20 ? 46.625 -13.992 -3.66 1 82.81 20 VAL B CA 1
ATOM 2703 C C . VAL B 1 20 ? 46.656 -13.219 -4.973 1 82.81 20 VAL B C 1
ATOM 2705 O O . VAL B 1 20 ? 46.875 -12 -4.98 1 82.81 20 VAL B O 1
ATOM 2708 N N . SER B 1 21 ? 46.625 -13.922 -5.992 1 78.19 21 SER B N 1
ATOM 2709 C CA . SER B 1 21 ? 46.594 -13.266 -7.293 1 78.19 21 SER B CA 1
ATOM 2710 C C . SER B 1 21 ? 45.281 -12.531 -7.5 1 78.19 21 SER B C 1
ATOM 2712 O O . SER B 1 21 ? 44.25 -12.859 -6.859 1 78.19 21 SER B O 1
ATOM 2714 N N . ILE B 1 22 ? 45.188 -11.523 -8.352 1 74.88 22 ILE B N 1
ATOM 2715 C CA . ILE B 1 22 ? 43.969 -10.789 -8.711 1 74.88 22 ILE B CA 1
ATOM 2716 C C . ILE B 1 22 ? 42.938 -11.75 -9.289 1 74.88 22 ILE B C 1
ATOM 2718 O O . ILE B 1 22 ? 41.75 -11.602 -9.047 1 74.88 22 ILE B O 1
ATOM 2722 N N . THR B 1 23 ? 43.469 -12.758 -9.93 1 70.94 23 THR B N 1
ATOM 2723 C CA . THR B 1 23 ? 42.594 -13.781 -10.5 1 70.94 23 THR B CA 1
ATOM 2724 C C . THR B 1 23 ? 41.906 -14.586 -9.406 1 70.94 23 THR B C 1
ATOM 2726 O O . THR B 1 23 ? 40.719 -14.922 -9.523 1 70.94 23 THR B O 1
ATOM 2729 N N . THR B 1 24 ? 42.625 -14.891 -8.438 1 74.88 24 THR B N 1
ATOM 2730 C CA . THR B 1 24 ? 42.062 -15.609 -7.301 1 74.88 24 THR B CA 1
ATOM 2731 C C . THR B 1 24 ? 41 -14.758 -6.59 1 74.88 24 THR B C 1
ATOM 2733 O O . THR B 1 24 ? 39.938 -15.273 -6.195 1 74.88 24 THR B O 1
ATOM 2736 N N . VAL B 1 25 ? 41.312 -13.438 -6.473 1 71.81 25 VAL B N 1
ATOM 2737 C CA . VAL B 1 25 ? 40.312 -12.523 -5.883 1 71.81 25 VAL B CA 1
ATOM 2738 C C . VAL B 1 25 ? 39.062 -12.492 -6.73 1 71.81 25 VAL B C 1
ATOM 2740 O O . VAL B 1 25 ? 37.938 -12.562 -6.203 1 71.81 25 VAL B O 1
ATOM 2743 N N . SER B 1 26 ? 39.312 -12.539 -7.922 1 63.31 26 SER B N 1
ATOM 2744 C CA . SER B 1 26 ? 38.188 -12.531 -8.859 1 63.31 26 SER B CA 1
ATOM 2745 C C . SER B 1 26 ? 37.344 -13.805 -8.734 1 63.31 26 SER B C 1
ATOM 2747 O O . SER B 1 26 ? 36.125 -13.742 -8.695 1 63.31 26 SER B O 1
ATOM 2749 N N . HIS B 1 27 ? 38.094 -14.859 -8.586 1 64.75 27 HIS B N 1
ATOM 2750 C CA . HIS B 1 27 ? 37.375 -16.141 -8.43 1 64.75 27 HIS B CA 1
ATOM 2751 C C . HIS B 1 27 ? 36.594 -16.172 -7.125 1 64.75 27 HIS B C 1
ATOM 2753 O O . HIS B 1 27 ? 35.469 -16.688 -7.09 1 64.75 27 HIS B O 1
ATOM 2759 N N . VAL B 1 28 ? 37.188 -15.648 -6.176 1 65.12 28 VAL B N 1
ATOM 2760 C CA . VAL B 1 28 ? 36.562 -15.664 -4.863 1 65.12 28 VAL B CA 1
ATOM 2761 C C . VAL B 1 28 ? 35.375 -14.711 -4.852 1 65.12 28 VAL B C 1
ATOM 2763 O O . VAL B 1 28 ? 34.312 -15.055 -4.348 1 65.12 28 VAL B O 1
ATOM 2766 N N . VAL B 1 29 ? 35.562 -13.594 -5.492 1 60.84 29 VAL B N 1
ATOM 2767 C CA . VAL B 1 29 ? 34.562 -12.523 -5.465 1 60.84 29 VAL B CA 1
ATOM 2768 C C . VAL B 1 29 ? 33.406 -12.883 -6.391 1 60.84 29 VAL B C 1
ATOM 2770 O O . VAL B 1 29 ? 32.25 -12.641 -6.059 1 60.84 29 VAL B O 1
ATOM 2773 N N . ASN B 1 30 ? 33.781 -13.609 -7.441 1 52.81 30 ASN B N 1
ATOM 2774 C CA . ASN B 1 30 ? 32.781 -13.906 -8.453 1 52.81 30 ASN B CA 1
ATOM 2775 C C . ASN B 1 30 ? 32.281 -15.352 -8.352 1 52.81 30 ASN B C 1
ATOM 2777 O O . ASN B 1 30 ? 31.328 -15.734 -9.023 1 52.81 30 ASN B O 1
ATOM 2781 N N . GLY B 1 31 ? 32.844 -16.047 -7.469 1 52.03 31 GLY B N 1
ATOM 2782 C CA . GLY B 1 31 ? 32.5 -17.453 -7.246 1 52.03 31 GLY B CA 1
ATOM 2783 C C . GLY B 1 31 ? 32.656 -18.312 -8.484 1 52.03 31 GLY B C 1
ATOM 2784 O O . GLY B 1 31 ? 31.859 -19.203 -8.742 1 52.03 31 GLY B O 1
ATOM 2785 N N . THR B 1 32 ? 33.562 -18.031 -9.266 1 48.94 32 THR B N 1
ATOM 2786 C CA . THR B 1 32 ? 33.688 -18.688 -10.562 1 48.94 32 THR B CA 1
ATOM 2787 C C . THR B 1 32 ? 34.469 -19.984 -10.453 1 48.94 32 THR B C 1
ATOM 2789 O O . THR B 1 32 ? 34.406 -20.844 -11.328 1 48.94 32 THR B O 1
ATOM 2792 N N . ARG B 1 33 ? 35.469 -20.094 -9.562 1 55.75 33 ARG B N 1
ATOM 2793 C CA . ARG B 1 33 ? 36.25 -21.297 -9.328 1 55.75 33 ARG B CA 1
ATOM 2794 C C . ARG B 1 33 ? 36.406 -21.594 -7.84 1 55.75 33 ARG B C 1
ATOM 2796 O O . ARG B 1 33 ? 36.438 -20.672 -7.023 1 55.75 33 ARG B O 1
ATOM 2803 N N . ALA B 1 34 ? 36.281 -22.938 -7.605 1 62.91 34 ALA B N 1
ATOM 2804 C CA . ALA B 1 34 ? 36.531 -23.344 -6.23 1 62.91 34 ALA B CA 1
ATOM 2805 C C . ALA B 1 34 ? 37.969 -22.969 -5.801 1 62.91 34 ALA B C 1
ATOM 2807 O O . ALA B 1 34 ? 38.906 -23.188 -6.535 1 62.91 34 ALA B O 1
ATOM 2808 N N . VAL B 1 35 ? 38.062 -22.141 -4.781 1 69.56 35 VAL B N 1
ATOM 2809 C CA . VAL B 1 35 ? 39.344 -21.812 -4.176 1 69.56 35 VAL B CA 1
ATOM 2810 C C . VAL B 1 35 ? 39.438 -22.406 -2.771 1 69.56 35 VAL B C 1
ATOM 2812 O O . VAL B 1 35 ? 38.406 -22.672 -2.145 1 69.56 35 VAL B O 1
ATOM 2815 N N . ALA B 1 36 ? 40.625 -22.75 -2.355 1 73.12 36 ALA B N 1
ATOM 2816 C CA . ALA B 1 36 ? 40.844 -23.281 -1.016 1 73.12 36 ALA B CA 1
ATOM 2817 C C . ALA B 1 36 ? 40.219 -22.391 0.046 1 73.12 36 ALA B C 1
ATOM 2819 O O . ALA B 1 36 ? 40.219 -21.156 -0.091 1 73.12 36 ALA B O 1
ATOM 2820 N N . GLU B 1 37 ? 39.625 -22.969 1.077 1 72.12 37 GLU B N 1
ATOM 2821 C CA . GLU B 1 37 ? 38.906 -22.266 2.143 1 72.12 37 GLU B CA 1
ATOM 2822 C C . GLU B 1 37 ? 39.781 -21.203 2.783 1 72.12 37 GLU B C 1
ATOM 2824 O O . GLU B 1 37 ? 39.281 -20.109 3.121 1 72.12 37 GLU B O 1
ATOM 2829 N N . GLU B 1 38 ? 41.031 -21.484 2.871 1 76.12 38 GLU B N 1
ATOM 2830 C CA . GLU B 1 38 ? 41.938 -20.547 3.486 1 76.12 38 GLU B CA 1
ATOM 2831 C C . GLU B 1 38 ? 42.125 -19.297 2.617 1 76.12 38 GLU B C 1
ATOM 2833 O O . GLU B 1 38 ? 42.188 -18.188 3.127 1 76.12 38 GLU B O 1
ATOM 2838 N N . THR B 1 39 ? 42.156 -19.5 1.407 1 78 39 THR B N 1
ATOM 2839 C CA . THR B 1 39 ? 42.344 -18.406 0.454 1 78 39 THR B CA 1
ATOM 2840 C C . THR B 1 39 ? 41.062 -17.562 0.382 1 78 39 THR B C 1
ATOM 2842 O O . THR B 1 39 ? 41.125 -16.328 0.353 1 78 39 THR B O 1
ATOM 2845 N N . LYS B 1 40 ? 39.969 -18.188 0.392 1 75.44 40 LYS B N 1
ATOM 2846 C CA . LYS B 1 40 ? 38.688 -17.5 0.403 1 75.44 40 LYS B CA 1
ATOM 2847 C C . LYS B 1 40 ? 38.531 -16.609 1.636 1 75.44 40 LYS B C 1
ATOM 2849 O O . LYS B 1 40 ? 38.156 -15.453 1.527 1 75.44 40 LYS B O 1
ATOM 2854 N N . ALA B 1 41 ? 38.969 -17.188 2.701 1 73.75 41 ALA B N 1
ATOM 2855 C CA . ALA B 1 41 ? 38.906 -16.438 3.951 1 73.75 41 ALA B CA 1
ATOM 2856 C C . ALA B 1 41 ? 39.844 -15.227 3.91 1 73.75 41 ALA B C 1
ATOM 2858 O O . ALA B 1 41 ? 39.469 -14.141 4.379 1 73.75 41 ALA B O 1
ATOM 2859 N N . ALA B 1 42 ? 41 -15.375 3.379 1 78.25 42 ALA B N 1
ATOM 2860 C CA . ALA B 1 42 ? 41.969 -14.289 3.289 1 78.25 42 ALA B CA 1
ATOM 2861 C C . ALA B 1 42 ? 41.469 -13.172 2.387 1 78.25 42 ALA B C 1
ATOM 2863 O O . ALA B 1 42 ? 41.625 -11.992 2.713 1 78.25 42 ALA B O 1
ATOM 2864 N N . VAL B 1 43 ? 40.812 -13.562 1.342 1 75.62 43 VAL B N 1
ATOM 2865 C CA . VAL B 1 43 ? 40.281 -12.578 0.398 1 75.62 43 VAL B CA 1
ATOM 2866 C C . VAL B 1 43 ? 39.125 -11.828 1.025 1 75.62 43 VAL B C 1
ATOM 2868 O O . VAL B 1 43 ? 39.031 -10.609 0.93 1 75.62 43 VAL B O 1
ATOM 2871 N N . LEU B 1 44 ? 38.375 -12.578 1.754 1 69.25 44 LEU B N 1
ATOM 2872 C CA . LEU B 1 44 ? 37.188 -11.977 2.396 1 69.25 44 LEU B CA 1
ATOM 2873 C C . LEU B 1 44 ? 37.625 -11.016 3.498 1 69.25 44 LEU B C 1
ATOM 2875 O O . LEU B 1 44 ? 37.031 -9.938 3.648 1 69.25 44 LEU B O 1
ATOM 2879 N N . ARG B 1 45 ? 38.594 -11.406 4.199 1 69.62 45 ARG B N 1
ATOM 2880 C CA . ARG B 1 45 ? 39.156 -10.531 5.215 1 69.62 45 ARG B CA 1
ATOM 2881 C C . ARG B 1 45 ? 39.719 -9.266 4.582 1 69.62 45 ARG B C 1
ATOM 2883 O O . ARG B 1 45 ? 39.562 -8.172 5.113 1 69.62 45 ARG B O 1
ATOM 2890 N N . ALA B 1 46 ? 40.406 -9.414 3.555 1 72.62 46 ALA B N 1
ATOM 2891 C CA . ALA B 1 46 ? 41 -8.273 2.85 1 72.62 46 ALA B CA 1
ATOM 2892 C C . ALA B 1 46 ? 39.906 -7.34 2.336 1 72.62 46 ALA B C 1
ATOM 2894 O O . ALA B 1 46 ? 40.031 -6.117 2.387 1 72.62 46 ALA B O 1
ATOM 2895 N N . ILE B 1 47 ? 38.812 -7.941 1.86 1 66.5 47 ILE B N 1
ATOM 2896 C CA . ILE B 1 47 ? 37.688 -7.156 1.392 1 66.5 47 ILE B CA 1
ATOM 2897 C C . ILE B 1 47 ? 37.125 -6.328 2.543 1 66.5 47 ILE B C 1
ATOM 2899 O O . ILE B 1 47 ? 36.844 -5.133 2.389 1 66.5 47 ILE B O 1
ATOM 2903 N N . GLU B 1 48 ? 36.906 -6.934 3.645 1 61.47 48 GLU B N 1
ATOM 2904 C CA . GLU B 1 48 ? 36.438 -6.25 4.836 1 61.47 48 GLU B CA 1
ATOM 2905 C C . GLU B 1 48 ? 37.375 -5.137 5.273 1 61.47 48 GLU B C 1
ATOM 2907 O O . GLU B 1 48 ? 36.938 -4.039 5.625 1 61.47 48 GLU B O 1
ATOM 2912 N N . GLN B 1 49 ? 38.594 -5.449 5.254 1 63.38 49 GLN B N 1
ATOM 2913 C CA . GLN B 1 49 ? 39.625 -4.52 5.734 1 63.38 49 GLN B CA 1
ATOM 2914 C C . GLN B 1 49 ? 39.75 -3.328 4.789 1 63.38 49 GLN B C 1
ATOM 2916 O O . GLN B 1 49 ? 40.031 -2.211 5.23 1 63.38 49 GLN B O 1
ATOM 2921 N N . THR B 1 50 ? 39.719 -3.592 3.566 1 58.16 50 THR B N 1
ATOM 2922 C CA . THR B 1 50 ? 39.938 -2.521 2.598 1 58.16 50 THR B CA 1
ATOM 2923 C C . THR B 1 50 ? 38.656 -1.743 2.361 1 58.16 50 THR B C 1
ATOM 2925 O O . THR B 1 50 ? 38.656 -0.647 1.798 1 58.16 50 THR B O 1
ATOM 2928 N N . GLY B 1 51 ? 37.594 -2.268 2.996 1 52.72 51 GLY B N 1
ATOM 2929 C CA . GLY B 1 51 ? 36.281 -1.681 2.686 1 52.72 51 GLY B CA 1
ATOM 2930 C C . GLY B 1 51 ? 35.875 -1.879 1.24 1 52.72 51 GLY B C 1
ATOM 2931 O O . GLY B 1 51 ? 35.094 -1.088 0.697 1 52.72 51 GLY B O 1
ATOM 2932 N N . TYR B 1 52 ? 36.781 -2.678 0.706 1 45.94 52 TYR B N 1
ATOM 2933 C CA . TYR B 1 52 ? 36.375 -2.99 -0.662 1 45.94 52 TYR B CA 1
ATOM 2934 C C . TYR B 1 52 ? 34.938 -3.477 -0.711 1 45.94 52 TYR B C 1
ATOM 2936 O O . TYR B 1 52 ? 34.594 -4.461 -0.056 1 45.94 52 TYR B O 1
ATOM 2944 N N . THR B 1 53 ? 34.062 -2.664 -0.628 1 45.5 53 THR B N 1
ATOM 2945 C CA . THR B 1 53 ? 32.656 -3.035 -0.862 1 45.5 53 THR B CA 1
ATOM 2946 C C . THR B 1 53 ? 32.5 -3.779 -2.186 1 45.5 53 THR B C 1
ATOM 2948 O O . THR B 1 53 ? 32.438 -3.158 -3.248 1 45.5 53 THR B O 1
ATOM 2951 N N . GLY B 1 54 ? 33.312 -4.59 -2.512 1 40.53 54 GLY B N 1
ATOM 2952 C CA . GLY B 1 54 ? 32.969 -5.371 -3.686 1 40.53 54 GLY B CA 1
ATOM 2953 C C . GLY B 1 54 ? 31.484 -5.715 -3.744 1 40.53 54 GLY B C 1
ATOM 2954 O O . GLY B 1 54 ? 30.781 -5.602 -2.742 1 40.53 54 GLY B O 1
ATOM 2955 N N . ASP B 1 55 ? 30.938 -5.844 -4.996 1 42.62 55 ASP B N 1
ATOM 2956 C CA . ASP B 1 55 ? 29.547 -6.043 -5.348 1 42.62 55 ASP B CA 1
ATOM 2957 C C . ASP B 1 55 ? 28.891 -7.102 -4.453 1 42.62 55 ASP B C 1
ATOM 2959 O O . ASP B 1 55 ? 29.547 -8.062 -4.055 1 42.62 55 ASP B O 1
ATOM 2963 N N . ALA B 1 56 ? 28.078 -6.691 -3.439 1 43.84 56 ALA B N 1
ATOM 2964 C CA . ALA B 1 56 ? 27.234 -7.738 -2.889 1 43.84 56 ALA B CA 1
ATOM 2965 C C . ALA B 1 56 ? 27.344 -9.031 -3.695 1 43.84 56 ALA B C 1
ATOM 2967 O O . ALA B 1 56 ? 27.297 -10.125 -3.135 1 43.84 56 ALA B O 1
ATOM 2968 N N . ILE B 1 57 ? 27.609 -8.789 -4.891 1 42.97 57 ILE B N 1
ATOM 2969 C CA . ILE B 1 57 ? 27.828 -9.898 -5.809 1 42.97 57 ILE B CA 1
ATOM 2970 C C . ILE B 1 57 ? 29.109 -10.633 -5.422 1 42.97 57 ILE B C 1
ATOM 2972 O O . ILE B 1 57 ? 29.141 -11.867 -5.414 1 42.97 57 ILE B O 1
ATOM 2976 N N . ALA B 1 58 ? 30.047 -9.867 -4.984 1 44.19 58 ALA B N 1
ATOM 2977 C CA . ALA B 1 58 ? 31.297 -10.539 -4.629 1 44.19 58 ALA B CA 1
ATOM 2978 C C . ALA B 1 58 ? 31.141 -11.336 -3.338 1 44.19 58 ALA B C 1
ATOM 2980 O O . ALA B 1 58 ? 31.625 -12.461 -3.234 1 44.19 58 ALA B O 1
ATOM 2981 N N . ARG B 1 59 ? 30.531 -10.711 -2.359 1 44.34 59 ARG B N 1
ATOM 2982 C CA . ARG B 1 59 ? 30.281 -11.438 -1.12 1 44.34 59 ARG B CA 1
ATOM 2983 C C . ARG B 1 59 ? 29.406 -12.664 -1.372 1 44.34 59 ARG B C 1
ATOM 2985 O O . ARG B 1 59 ? 29.594 -13.703 -0.737 1 44.34 59 ARG B O 1
ATOM 2992 N N . SER B 1 60 ? 28.328 -12.375 -2.135 1 47.03 60 SER B N 1
ATOM 2993 C CA . SER B 1 60 ? 27.469 -13.5 -2.479 1 47.03 60 SER B CA 1
ATOM 2994 C C . SER B 1 60 ? 28.281 -14.648 -3.072 1 47.03 60 SER B C 1
ATOM 2996 O O . SER B 1 60 ? 27.938 -15.82 -2.885 1 47.03 60 SER B O 1
ATOM 2998 N N . LEU B 1 61 ? 29.344 -14.258 -3.682 1 41.62 61 LEU B N 1
ATOM 2999 C CA . LEU B 1 61 ? 30.203 -15.258 -4.301 1 41.62 61 LEU B CA 1
ATOM 3000 C C . LEU B 1 61 ? 30.938 -16.062 -3.244 1 41.62 61 LEU B C 1
ATOM 3002 O O . LEU B 1 61 ? 31.203 -17.25 -3.436 1 41.62 61 LEU B O 1
ATOM 3006 N N . VAL B 1 62 ? 31.25 -15.336 -2.176 1 39.25 62 VAL B N 1
ATOM 3007 C CA . VAL B 1 62 ? 32 -16.047 -1.146 1 39.25 62 VAL B CA 1
ATOM 3008 C C . VAL B 1 62 ? 31.047 -16.844 -0.271 1 39.25 62 VAL B C 1
ATOM 3010 O O . VAL B 1 62 ? 31.328 -18 0.084 1 39.25 62 VAL B O 1
ATOM 3013 N N . THR B 1 63 ? 30.078 -16.172 0.193 1 45.69 63 THR B N 1
ATOM 3014 C CA . THR B 1 63 ? 29.219 -16.828 1.17 1 45.69 63 THR B CA 1
ATOM 3015 C C . THR B 1 63 ? 28.125 -17.625 0.474 1 45.69 63 THR B C 1
ATOM 3017 O O . THR B 1 63 ? 27.359 -18.344 1.124 1 45.69 63 THR B O 1
ATOM 3020 N N . GLY B 1 64 ? 28.125 -17.844 -0.853 1 52.19 64 GLY B N 1
ATOM 3021 C CA . GLY B 1 64 ? 27.141 -18.609 -1.606 1 52.19 64 GLY B CA 1
ATOM 3022 C C . GLY B 1 64 ? 25.781 -17.922 -1.697 1 52.19 64 GLY B C 1
ATOM 3023 O O . GLY B 1 64 ? 24.906 -18.391 -2.416 1 52.19 64 GLY B O 1
ATOM 3024 N N . GLY B 1 65 ? 25.547 -16.766 -0.866 1 59.94 65 GLY B N 1
ATOM 3025 C CA . GLY B 1 65 ? 24.266 -16.094 -0.962 1 59.94 65 GLY B CA 1
ATOM 3026 C C . GLY B 1 65 ? 24.312 -14.641 -0.546 1 59.94 65 GLY B C 1
ATOM 3027 O O . GLY B 1 65 ? 25.297 -14.203 0.066 1 59.94 65 GLY B O 1
ATOM 3028 N N . THR B 1 66 ? 23.453 -13.773 -1.049 1 72.19 66 THR B N 1
ATOM 3029 C CA . THR B 1 66 ? 23.438 -12.336 -0.779 1 72.19 66 THR B CA 1
ATOM 3030 C C . THR B 1 66 ? 22.562 -12.031 0.431 1 72.19 66 THR B C 1
ATOM 3032 O O . THR B 1 66 ? 22.422 -10.875 0.827 1 72.19 66 THR B O 1
ATOM 3035 N N . ARG B 1 67 ? 21.984 -13.117 1.14 1 83 67 ARG B N 1
ATOM 3036 C CA . ARG B 1 67 ? 21 -12.938 2.215 1 83 67 ARG B CA 1
ATOM 3037 C C . ARG B 1 67 ? 19.922 -11.953 1.805 1 83 67 ARG B C 1
ATOM 3039 O O . ARG B 1 67 ? 19.562 -11.055 2.572 1 83 67 ARG B O 1
ATOM 3046 N N . SER B 1 68 ? 19.531 -12.133 0.55 1 88 68 SER B N 1
ATOM 3047 C CA . SER B 1 68 ? 18.406 -11.359 0.015 1 88 68 SER B CA 1
ATOM 3048 C C . SER B 1 68 ? 17.375 -12.266 -0.633 1 88 68 SER B C 1
ATOM 3050 O O . SER B 1 68 ? 17.703 -13.312 -1.19 1 88 68 SER B O 1
ATOM 3052 N N . ILE B 1 69 ? 16.141 -11.836 -0.474 1 93.75 69 ILE B N 1
ATOM 3053 C CA . ILE B 1 69 ? 15.078 -12.531 -1.188 1 93.75 69 ILE B CA 1
ATOM 3054 C C . ILE B 1 69 ? 14.359 -11.562 -2.123 1 93.75 69 ILE B C 1
ATOM 3056 O O . ILE B 1 69 ? 14.234 -10.375 -1.815 1 93.75 69 ILE B O 1
ATOM 3060 N N . GLY B 1 70 ? 14 -12.078 -3.291 1 93.75 70 GLY B N 1
ATOM 3061 C CA . GLY B 1 70 ? 13.219 -11.305 -4.25 1 93.75 70 GLY B CA 1
ATOM 3062 C C . GLY B 1 70 ? 11.727 -11.516 -4.102 1 93.75 70 GLY B C 1
ATOM 3063 O O . GLY B 1 70 ? 11.266 -12.641 -3.889 1 93.75 70 GLY B O 1
ATOM 3064 N N . VAL B 1 71 ? 11.023 -10.422 -4.141 1 93.69 71 VAL B N 1
ATOM 3065 C CA . VAL B 1 71 ? 9.57 -10.461 -4.113 1 93.69 71 VAL B CA 1
ATOM 3066 C C . VAL B 1 71 ? 9.008 -9.852 -5.391 1 93.69 71 VAL B C 1
ATOM 3068 O O . VAL B 1 71 ? 9.188 -8.656 -5.645 1 93.69 71 VAL B O 1
ATOM 3071 N N . ALA B 1 72 ? 8.406 -10.664 -6.215 1 92.69 72 ALA B N 1
ATOM 3072 C CA . ALA B 1 72 ? 7.746 -10.242 -7.449 1 92.69 72 ALA B CA 1
ATOM 3073 C C . ALA B 1 72 ? 6.227 -10.266 -7.293 1 92.69 72 ALA B C 1
ATOM 3075 O O . ALA B 1 72 ? 5.605 -11.328 -7.363 1 92.69 72 ALA B O 1
ATOM 3076 N N . ILE B 1 73 ? 5.672 -9.133 -7.031 1 88.31 73 ILE B N 1
ATOM 3077 C CA . ILE B 1 73 ? 4.254 -9.023 -6.707 1 88.31 73 ILE B CA 1
ATOM 3078 C C . ILE B 1 73 ? 3.641 -7.852 -7.473 1 88.31 73 ILE B C 1
ATOM 3080 O O . ILE B 1 73 ? 4.34 -6.906 -7.844 1 88.31 73 ILE B O 1
ATOM 3084 N N . SER B 1 74 ? 2.348 -8.023 -7.797 1 78.56 74 SER B N 1
ATOM 3085 C CA . SER B 1 74 ? 1.646 -6.867 -8.336 1 78.56 74 SER B CA 1
ATOM 3086 C C . SER B 1 74 ? 1.25 -5.895 -7.234 1 78.56 74 SER B C 1
ATOM 3088 O O . SER B 1 74 ? 0.202 -6.055 -6.605 1 78.56 74 SER B O 1
ATOM 3090 N N . LEU B 1 75 ? 2.074 -5.008 -6.77 1 64.88 75 LEU B N 1
ATOM 3091 C CA . LEU B 1 75 ? 1.986 -4.152 -5.586 1 64.88 75 LEU B CA 1
ATOM 3092 C C . LEU B 1 75 ? 0.749 -3.264 -5.652 1 64.88 75 LEU B C 1
ATOM 3094 O O . LEU B 1 75 ? 0.112 -3.006 -4.629 1 64.88 75 LEU B O 1
ATOM 3098 N N . LEU B 1 76 ? 0.406 -2.723 -6.793 1 61.69 76 LEU B N 1
ATOM 3099 C CA . LEU B 1 76 ? -0.365 -1.485 -6.82 1 61.69 76 LEU B CA 1
ATOM 3100 C C . LEU B 1 76 ? -1.847 -1.773 -7.039 1 61.69 76 LEU B C 1
ATOM 3102 O O . LEU B 1 76 ? -2.654 -0.847 -7.145 1 61.69 76 LEU B O 1
ATOM 3106 N N . ALA B 1 77 ? -2.186 -2.953 -6.781 1 58.91 77 ALA B N 1
ATOM 3107 C CA . ALA B 1 77 ? -3.561 -3.246 -7.18 1 58.91 77 ALA B CA 1
ATOM 3108 C C . ALA B 1 77 ? -4.5 -3.223 -5.977 1 58.91 77 ALA B C 1
ATOM 3110 O O . ALA B 1 77 ? -5.699 -2.988 -6.125 1 58.91 77 ALA B O 1
ATOM 3111 N N . ASN B 1 78 ? -4.074 -3.332 -4.859 1 74.5 78 ASN B N 1
ATOM 3112 C CA . ASN B 1 78 ? -4.895 -3.568 -3.678 1 74.5 78 ASN B CA 1
ATOM 3113 C C . ASN B 1 78 ? -4.121 -3.277 -2.393 1 74.5 78 ASN B C 1
ATOM 3115 O O . ASN B 1 78 ? -2.984 -3.725 -2.234 1 74.5 78 ASN B O 1
ATOM 3119 N N . PRO B 1 79 ? -4.715 -2.432 -1.424 1 78.75 79 PRO B N 1
ATOM 3120 C CA . PRO B 1 79 ? -4.051 -2.166 -0.144 1 78.75 79 PRO B CA 1
ATOM 3121 C C . PRO B 1 79 ? -3.633 -3.443 0.579 1 78.75 79 PRO B C 1
ATOM 3123 O O . PRO B 1 79 ? -2.715 -3.418 1.403 1 78.75 79 PRO B O 1
ATOM 3126 N N . TYR B 1 80 ? -4.238 -4.516 0.272 1 85 80 TYR B N 1
ATOM 3127 C CA . TYR B 1 80 ? -3.902 -5.836 0.793 1 85 80 TYR B CA 1
ATOM 3128 C C . TYR B 1 80 ? -2.414 -6.125 0.628 1 85 80 TYR B C 1
ATOM 3130 O O . TYR B 1 80 ? -1.767 -6.625 1.55 1 85 80 TYR B O 1
ATOM 3138 N N . PHE B 1 81 ? -1.83 -5.777 -0.418 1 85.25 81 PHE B N 1
ATOM 3139 C CA . PHE B 1 81 ? -0.461 -6.164 -0.742 1 85.25 81 PHE B CA 1
ATOM 3140 C C . PHE B 1 81 ? 0.538 -5.352 0.071 1 85.25 81 PHE B C 1
ATOM 3142 O O . PHE B 1 81 ? 1.604 -5.852 0.433 1 85.25 81 PHE B O 1
ATOM 3149 N N . ALA B 1 82 ? 0.153 -4.16 0.328 1 79.62 82 ALA B N 1
ATOM 3150 C CA . ALA B 1 82 ? 1.047 -3.367 1.169 1 79.62 82 ALA B CA 1
ATOM 3151 C C . ALA B 1 82 ? 1.22 -4.008 2.543 1 79.62 82 ALA B C 1
ATOM 3153 O O . ALA B 1 82 ? 2.332 -4.066 3.074 1 79.62 82 ALA B O 1
ATOM 3154 N N . VAL B 1 83 ? 0.127 -4.477 3.102 1 85.06 83 VAL B N 1
ATOM 3155 C CA . VAL B 1 83 ? 0.164 -5.137 4.402 1 85.06 83 VAL B CA 1
ATOM 3156 C C . VAL B 1 83 ? 0.913 -6.465 4.289 1 85.06 83 VAL B C 1
ATOM 3158 O O . VAL B 1 83 ? 1.677 -6.832 5.184 1 85.06 83 VAL B O 1
ATOM 3161 N N . LEU B 1 84 ? 0.723 -7.125 3.221 1 90.38 84 LEU B N 1
ATOM 3162 C CA . LEU B 1 84 ? 1.401 -8.398 2.988 1 90.38 84 LEU B CA 1
ATOM 3163 C C . LEU B 1 84 ? 2.912 -8.203 2.916 1 90.38 84 LEU B C 1
ATOM 3165 O O . LEU B 1 84 ? 3.67 -8.953 3.533 1 90.38 84 LEU B O 1
ATOM 3169 N N . ILE B 1 85 ? 3.348 -7.258 2.201 1 87.06 85 ILE B N 1
ATOM 3170 C CA . ILE B 1 85 ? 4.77 -6.969 2.053 1 87.06 85 ILE B CA 1
ATOM 3171 C C . ILE B 1 85 ? 5.375 -6.637 3.416 1 87.06 85 ILE B C 1
ATOM 3173 O O . ILE B 1 85 ? 6.5 -7.043 3.717 1 87.06 85 ILE B O 1
ATOM 3177 N N . GLN B 1 86 ? 4.625 -5.941 4.227 1 84 86 GLN B N 1
ATOM 3178 C CA . GLN B 1 86 ? 5.102 -5.633 5.57 1 84 86 GLN B CA 1
ATOM 3179 C C . GLN B 1 86 ? 5.34 -6.906 6.375 1 84 86 GLN B C 1
ATOM 3181 O O . GLN B 1 86 ? 6.348 -7.023 7.078 1 84 86 GLN B O 1
ATOM 3186 N N . ALA B 1 87 ? 4.406 -7.773 6.281 1 90.56 87 ALA B N 1
ATOM 3187 C CA . ALA B 1 87 ? 4.543 -9.047 6.98 1 90.56 87 ALA B CA 1
ATOM 3188 C C . ALA B 1 87 ? 5.758 -9.82 6.484 1 90.56 87 ALA B C 1
ATOM 3190 O O . ALA B 1 87 ? 6.512 -10.383 7.281 1 90.56 87 ALA B O 1
ATOM 3191 N N . ILE B 1 88 ? 5.977 -9.773 5.191 1 93.38 88 ILE B N 1
ATOM 3192 C CA . ILE B 1 88 ? 7.113 -10.445 4.57 1 93.38 88 ILE B CA 1
ATOM 3193 C C . ILE B 1 88 ? 8.414 -9.82 5.062 1 93.38 88 ILE B C 1
ATOM 3195 O O . ILE B 1 88 ? 9.336 -10.523 5.477 1 93.38 88 ILE B O 1
ATOM 3199 N N . GLU B 1 89 ? 8.461 -8.578 5.016 1 85.88 89 GLU B N 1
ATOM 3200 C CA . GLU B 1 89 ? 9.664 -7.852 5.402 1 85.88 89 GLU B CA 1
ATOM 3201 C C . GLU B 1 89 ? 10.016 -8.109 6.863 1 85.88 89 GLU B C 1
ATOM 3203 O O . GLU B 1 89 ? 11.188 -8.305 7.199 1 85.88 89 GLU B O 1
ATOM 3208 N N . ARG B 1 90 ? 9.016 -8 7.699 1 85.44 90 ARG B N 1
ATOM 3209 C CA . ARG B 1 90 ? 9.242 -8.227 9.125 1 85.44 90 ARG B CA 1
ATOM 3210 C C . ARG B 1 90 ? 9.828 -9.617 9.375 1 85.44 90 ARG B C 1
ATOM 3212 O O . ARG B 1 90 ? 10.812 -9.758 10.102 1 85.44 90 ARG B O 1
ATOM 3219 N N . GLU B 1 91 ? 9.258 -10.562 8.75 1 94.25 91 GLU B N 1
ATOM 3220 C CA . GLU B 1 91 ? 9.734 -11.93 8.93 1 94.25 91 GLU B CA 1
ATOM 3221 C C . GLU B 1 91 ? 11.125 -12.117 8.328 1 94.25 91 GLU B C 1
ATOM 3223 O O . GLU B 1 91 ? 11.992 -12.758 8.93 1 94.25 91 GLU B O 1
ATOM 3228 N N . ALA B 1 92 ? 11.344 -11.57 7.141 1 92.62 92 ALA B N 1
ATOM 3229 C CA . ALA B 1 92 ? 12.648 -11.664 6.48 1 92.62 92 ALA B CA 1
ATOM 3230 C C . ALA B 1 92 ? 13.734 -10.984 7.301 1 92.62 92 ALA B C 1
ATOM 3232 O O . ALA B 1 92 ? 14.82 -11.531 7.477 1 92.62 92 ALA B O 1
ATOM 3233 N N . ALA B 1 93 ? 13.438 -9.859 7.777 1 83.75 93 ALA B N 1
ATOM 3234 C CA . ALA B 1 93 ? 14.391 -9.109 8.5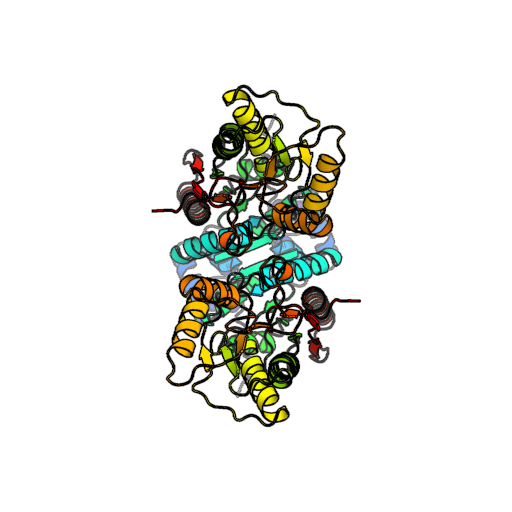86 1 83.75 93 ALA B CA 1
ATOM 3235 C C . ALA B 1 93 ? 14.766 -9.875 9.852 1 83.75 93 ALA B C 1
ATOM 3237 O O . ALA B 1 93 ? 15.938 -9.914 10.234 1 83.75 93 ALA B O 1
ATOM 3238 N N . SER B 1 94 ? 13.773 -10.438 10.477 1 87.88 94 SER B N 1
ATOM 3239 C CA . SER B 1 94 ? 14.016 -11.211 11.688 1 87.88 94 SER B CA 1
ATOM 3240 C C . SER B 1 94 ? 14.953 -12.383 11.422 1 87.88 94 SER B C 1
ATOM 3242 O O . SER B 1 94 ? 15.648 -12.844 12.328 1 87.88 94 SER B O 1
ATOM 3244 N N . ALA B 1 95 ? 15 -12.773 10.164 1 91.81 95 ALA B N 1
ATOM 3245 C CA . ALA B 1 95 ? 15.859 -13.891 9.773 1 91.81 95 ALA B CA 1
ATOM 3246 C C . ALA B 1 95 ? 17.172 -13.383 9.18 1 91.81 95 ALA B C 1
ATOM 3248 O O . ALA B 1 95 ? 17.984 -14.172 8.695 1 91.81 95 ALA B O 1
ATOM 3249 N N . GLY B 1 96 ? 17.297 -12.078 9.141 1 83.38 96 GLY B N 1
ATOM 3250 C CA . GLY B 1 96 ? 18.547 -11.492 8.656 1 83.38 96 GLY B CA 1
ATOM 3251 C C . GLY B 1 96 ? 18.578 -11.336 7.145 1 83.38 96 GLY B C 1
ATOM 3252 O O . GLY B 1 96 ? 19.656 -11.242 6.551 1 83.38 96 GLY B O 1
ATOM 3253 N N . TYR B 1 97 ? 17.438 -11.422 6.473 1 87.44 97 TYR B N 1
ATOM 3254 C CA . TYR B 1 97 ? 17.359 -11.289 5.023 1 87.44 97 TYR B CA 1
ATOM 3255 C C . TYR B 1 97 ? 16.875 -9.898 4.633 1 87.44 97 TYR B C 1
ATOM 3257 O O . TYR B 1 97 ? 16.016 -9.32 5.305 1 87.44 97 TYR B O 1
ATOM 3265 N N . THR B 1 98 ? 17.406 -9.453 3.494 1 82.25 98 THR B N 1
ATOM 3266 C CA . THR B 1 98 ? 16.906 -8.234 2.867 1 82.25 98 THR B CA 1
ATOM 3267 C C . THR B 1 98 ? 15.93 -8.562 1.735 1 82.25 98 THR B C 1
ATOM 3269 O O . THR B 1 98 ? 16.156 -9.5 0.97 1 82.25 98 THR B O 1
ATOM 3272 N N . VAL B 1 99 ? 14.906 -7.723 1.677 1 89 99 VAL B N 1
ATOM 3273 C CA . VAL B 1 99 ? 13.891 -7.973 0.657 1 89 99 VAL B CA 1
ATOM 3274 C C . VAL B 1 99 ? 14.07 -6.992 -0.5 1 89 99 VAL B C 1
ATOM 3276 O O . VAL B 1 99 ? 14.188 -5.785 -0.284 1 89 99 VAL B O 1
ATOM 3279 N N . LEU B 1 100 ? 14.117 -7.535 -1.701 1 87.06 100 LEU B N 1
ATOM 3280 C CA . LEU B 1 100 ? 14.062 -6.75 -2.93 1 87.06 100 LEU B CA 1
ATOM 3281 C C . LEU B 1 100 ? 12.727 -6.938 -3.635 1 87.06 100 LEU B C 1
ATOM 3283 O O . LEU B 1 100 ? 12.367 -8.055 -4.008 1 87.06 100 LEU B O 1
ATOM 3287 N N . LEU B 1 101 ? 12.078 -5.836 -3.762 1 87.44 101 LEU B N 1
ATOM 3288 C CA . LEU B 1 101 ? 10.727 -5.902 -4.301 1 87.44 101 LEU B CA 1
ATOM 3289 C C . LEU B 1 101 ? 10.688 -5.379 -5.734 1 87.44 101 LEU B C 1
ATOM 3291 O O . LEU B 1 101 ? 11.344 -4.391 -6.059 1 87.44 101 LEU B O 1
ATOM 3295 N N . ALA B 1 102 ? 9.906 -6.113 -6.566 1 85.69 102 ALA B N 1
ATOM 3296 C CA . ALA B 1 102 ? 9.688 -5.672 -7.941 1 85.69 102 ALA B CA 1
ATOM 3297 C C . ALA B 1 102 ? 8.234 -5.879 -8.359 1 85.69 102 ALA B C 1
ATOM 3299 O O . ALA B 1 102 ? 7.625 -6.898 -8.031 1 85.69 102 ALA B O 1
ATOM 3300 N N . ASP B 1 103 ? 7.668 -4.961 -9.055 1 83.5 103 ASP B N 1
ATOM 3301 C CA . ASP B 1 103 ? 6.266 -4.988 -9.461 1 83.5 103 ASP B CA 1
ATOM 3302 C C . ASP B 1 103 ? 6.09 -5.727 -10.789 1 83.5 103 ASP B C 1
ATOM 3304 O O . ASP B 1 103 ? 6.711 -5.367 -11.789 1 83.5 103 ASP B O 1
ATOM 3308 N N . THR B 1 104 ? 5.191 -6.66 -10.789 1 85.12 104 THR B N 1
ATOM 3309 C CA . THR B 1 104 ? 4.992 -7.461 -11.984 1 85.12 104 THR B CA 1
ATOM 3310 C C . THR B 1 104 ? 3.879 -6.879 -12.852 1 85.12 104 THR B C 1
ATOM 3312 O O . THR B 1 104 ? 3.713 -7.273 -14.008 1 85.12 104 THR B O 1
ATOM 3315 N N . HIS B 1 105 ? 3.008 -5.996 -12.297 1 77.44 105 HIS B N 1
ATOM 3316 C CA . HIS B 1 105 ? 1.897 -5.336 -12.969 1 77.44 105 HIS B CA 1
ATOM 3317 C C . HIS B 1 105 ? 0.875 -6.352 -13.469 1 77.44 105 HIS B C 1
ATOM 3319 O O . HIS B 1 105 ? 0.135 -6.078 -14.414 1 77.44 105 HIS B O 1
ATOM 3325 N N . ASP B 1 106 ? 0.994 -7.547 -13.023 1 82.38 106 ASP B N 1
ATOM 3326 C CA . ASP B 1 106 ? 0.088 -8.656 -13.305 1 82.38 106 ASP B CA 1
ATOM 3327 C C . ASP B 1 106 ? 0.118 -9.023 -14.781 1 82.38 106 ASP B C 1
ATOM 3329 O O . ASP B 1 106 ? -0.904 -9.414 -15.352 1 82.38 106 ASP B O 1
ATOM 3333 N N . THR B 1 107 ? 1.223 -8.82 -15.375 1 85.94 107 THR B N 1
ATOM 3334 C CA . THR B 1 107 ? 1.413 -9.297 -16.75 1 85.94 107 THR B CA 1
ATOM 3335 C C . THR B 1 107 ? 2.549 -10.312 -16.812 1 85.94 107 THR B C 1
ATOM 3337 O O . THR B 1 107 ? 3.557 -10.172 -16.109 1 85.94 107 THR B O 1
ATOM 3340 N N . VAL B 1 108 ? 2.34 -11.234 -17.656 1 89.88 108 VAL B N 1
ATOM 3341 C CA . VAL B 1 108 ? 3.299 -12.336 -17.75 1 89.88 108 VAL B CA 1
ATOM 3342 C C . VAL B 1 108 ? 4.645 -11.812 -18.234 1 89.88 108 VAL B C 1
ATOM 3344 O O . VAL B 1 108 ? 5.699 -12.234 -17.766 1 89.88 108 VAL B O 1
ATOM 3347 N N . ASP B 1 109 ? 4.672 -10.906 -19.125 1 87.56 109 ASP B N 1
ATOM 3348 C CA . ASP B 1 109 ? 5.91 -10.367 -19.672 1 87.56 109 ASP B CA 1
ATOM 3349 C C . ASP B 1 109 ? 6.695 -9.602 -18.609 1 87.56 109 ASP B C 1
ATOM 3351 O O . ASP B 1 109 ? 7.898 -9.797 -18.453 1 87.56 109 ASP B O 1
ATOM 3355 N N . THR B 1 110 ? 6.012 -8.805 -17.922 1 84.75 110 THR B N 1
ATOM 3356 C CA . THR B 1 110 ? 6.676 -8.039 -16.859 1 84.75 110 THR B CA 1
ATOM 3357 C C . THR B 1 110 ? 7.152 -8.961 -15.742 1 84.75 110 THR B C 1
ATOM 3359 O O . THR B 1 110 ? 8.219 -8.742 -15.164 1 84.75 110 THR B O 1
ATOM 3362 N N . GLU B 1 111 ? 6.309 -9.914 -15.438 1 89.62 111 GLU B N 1
ATOM 3363 C CA . GLU B 1 111 ? 6.711 -10.898 -14.438 1 89.62 111 GLU B CA 1
ATOM 3364 C C . GLU B 1 111 ? 8 -11.602 -14.844 1 89.62 111 GLU B C 1
ATOM 3366 O O . GLU B 1 111 ? 8.922 -11.742 -14.039 1 89.62 111 GLU B O 1
ATOM 3371 N N . ARG B 1 112 ? 8.055 -12.016 -16.062 1 87.44 112 ARG B N 1
ATOM 3372 C CA . ARG B 1 112 ? 9.242 -12.688 -16.594 1 87.44 112 ARG B CA 1
ATOM 3373 C C . ARG B 1 112 ? 10.469 -11.797 -16.469 1 87.44 112 ARG B C 1
ATOM 3375 O O . ARG B 1 112 ? 11.516 -12.234 -15.984 1 87.44 112 ARG B O 1
ATOM 3382 N N . GLU B 1 113 ? 10.312 -10.617 -16.844 1 81.5 113 GLU B N 1
ATOM 3383 C CA . GLU B 1 113 ? 11.422 -9.672 -16.781 1 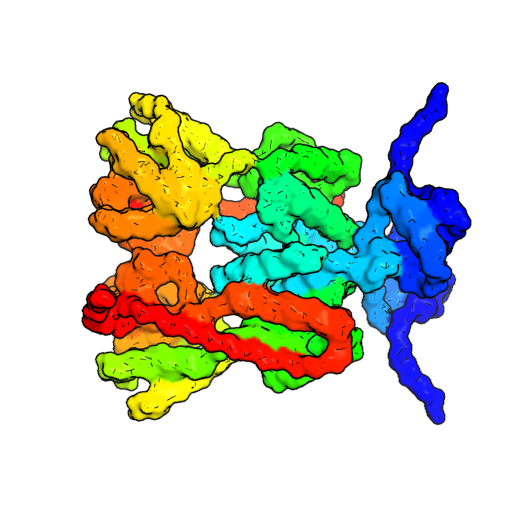81.5 113 GLU B CA 1
ATOM 3384 C C . GLU B 1 113 ? 11.844 -9.398 -15.344 1 81.5 113 GLU B C 1
ATOM 3386 O O . GLU B 1 113 ? 13.031 -9.336 -15.047 1 81.5 113 GLU B O 1
ATOM 3391 N N . THR B 1 114 ? 10.883 -9.219 -14.539 1 83.62 114 THR B N 1
ATOM 3392 C CA . THR B 1 114 ? 11.133 -8.945 -13.125 1 83.62 114 THR B CA 1
ATOM 3393 C C . THR B 1 114 ? 11.867 -10.109 -12.469 1 83.62 114 THR B C 1
ATOM 3395 O O . THR B 1 114 ? 12.844 -9.906 -11.75 1 83.62 114 THR B O 1
ATOM 3398 N N . VAL B 1 115 ? 11.391 -11.258 -12.734 1 87.44 115 VAL B N 1
ATOM 3399 C CA . VAL B 1 115 ? 11.992 -12.469 -12.188 1 87.44 115 VAL B CA 1
ATOM 3400 C C . VAL B 1 115 ? 13.438 -12.594 -12.68 1 87.44 115 VAL B C 1
ATOM 3402 O O . VAL B 1 115 ? 14.344 -12.891 -11.898 1 87.44 115 VAL B O 1
ATOM 3405 N N . ARG B 1 116 ? 13.625 -12.352 -13.922 1 82.44 116 ARG B N 1
ATOM 3406 C CA . ARG B 1 116 ? 14.969 -12.391 -14.492 1 82.44 116 ARG B CA 1
ATOM 3407 C C . ARG B 1 116 ? 15.883 -11.375 -13.812 1 82.44 116 ARG B C 1
ATOM 3409 O O . ARG B 1 116 ? 17.031 -11.68 -13.477 1 82.44 116 ARG B O 1
ATOM 3416 N N . THR B 1 117 ? 15.352 -10.242 -13.648 1 77.31 117 THR B N 1
ATOM 3417 C CA . THR B 1 117 ? 16.109 -9.172 -13.008 1 77.31 117 THR B CA 1
ATOM 3418 C C . THR B 1 117 ? 16.484 -9.555 -11.586 1 77.31 117 THR B C 1
ATOM 3420 O O . THR B 1 117 ? 17.641 -9.406 -11.18 1 77.31 117 THR B O 1
ATOM 3423 N N . LEU B 1 118 ? 15.586 -10.07 -10.828 1 84.19 118 LEU B N 1
ATOM 3424 C CA . LEU B 1 118 ? 15.844 -10.469 -9.445 1 84.19 118 LEU B CA 1
ATOM 3425 C C . LEU B 1 118 ? 16.859 -11.602 -9.383 1 84.19 118 LEU B C 1
ATOM 3427 O O . LEU B 1 118 ? 17.75 -11.594 -8.523 1 84.19 118 LEU B O 1
ATOM 3431 N N . ARG B 1 119 ? 16.75 -12.484 -10.297 1 81.5 119 ARG B N 1
ATOM 3432 C CA . ARG B 1 119 ? 17.703 -13.578 -10.352 1 81.5 119 ARG B CA 1
ATOM 3433 C C . ARG B 1 119 ? 19.094 -13.07 -10.672 1 81.5 119 ARG B C 1
ATOM 3435 O O . ARG B 1 119 ? 20.078 -13.547 -10.102 1 81.5 119 ARG B O 1
ATOM 3442 N N . SER B 1 120 ? 19.125 -12.203 -11.562 1 72 120 SER B N 1
ATOM 3443 C CA . SER B 1 120 ? 20.422 -11.648 -11.953 1 72 120 SER B CA 1
ATOM 3444 C C . SER B 1 120 ? 21.094 -10.953 -10.781 1 72 120 SER B C 1
ATOM 3446 O O . SER B 1 120 ? 22.312 -10.781 -10.781 1 72 120 SER B O 1
ATOM 3448 N N . ARG B 1 121 ? 20.297 -10.68 -9.82 1 72.69 121 ARG B N 1
ATOM 3449 C CA . ARG B 1 121 ? 20.844 -10.023 -8.633 1 72.69 121 ARG B CA 1
ATOM 3450 C C . ARG B 1 121 ? 21.203 -11.047 -7.566 1 72.69 121 ARG B C 1
ATOM 3452 O O . ARG B 1 121 ? 21.516 -10.68 -6.43 1 72.69 121 ARG B O 1
ATOM 3459 N N . ARG B 1 122 ? 21.062 -12.219 -7.832 1 77.12 122 ARG B N 1
ATOM 3460 C CA . ARG B 1 122 ? 21.516 -13.352 -7.035 1 77.12 122 ARG B CA 1
ATOM 3461 C C . ARG B 1 122 ? 20.766 -13.422 -5.711 1 77.12 122 ARG B C 1
ATOM 3463 O O . ARG B 1 122 ? 21.375 -13.648 -4.656 1 77.12 122 ARG B O 1
ATOM 3470 N N . VAL B 1 123 ? 19.562 -13.109 -5.797 1 85.69 123 VAL B N 1
ATOM 3471 C CA . VAL B 1 123 ? 18.75 -13.344 -4.609 1 85.69 123 VAL B CA 1
ATOM 3472 C C . VAL B 1 123 ? 18.75 -14.836 -4.273 1 85.69 123 VAL B C 1
ATOM 3474 O O . VAL B 1 123 ? 18.828 -15.68 -5.172 1 85.69 123 VAL B O 1
ATOM 3477 N N . ASP B 1 124 ? 18.625 -15.133 -2.979 1 90.5 124 ASP B N 1
ATOM 3478 C CA . ASP B 1 124 ? 18.688 -16.516 -2.527 1 90.5 124 ASP B CA 1
ATOM 3479 C C . ASP B 1 124 ? 17.391 -17.266 -2.857 1 90.5 124 ASP B C 1
ATOM 3481 O O . ASP B 1 124 ? 17.375 -18.484 -2.939 1 90.5 124 ASP B O 1
ATOM 3485 N N . GLY B 1 125 ? 16.344 -16.594 -3.01 1 95.75 125 GLY B N 1
ATOM 3486 C CA . GLY B 1 125 ? 15.039 -17.156 -3.32 1 95.75 125 GLY B CA 1
ATOM 3487 C C . GLY B 1 125 ? 14.023 -16.109 -3.744 1 95.75 125 GLY B C 1
ATOM 3488 O O . GLY B 1 125 ? 14.289 -14.906 -3.658 1 95.75 125 GLY B O 1
ATOM 3489 N N . LEU B 1 126 ? 12.852 -16.656 -4.219 1 97.12 126 LEU B N 1
ATOM 3490 C CA . LEU B 1 126 ? 11.844 -15.766 -4.781 1 97.12 126 LEU B CA 1
ATOM 3491 C C . LEU B 1 126 ? 10.477 -16.031 -4.16 1 97.12 126 LEU B C 1
ATOM 3493 O O . LEU B 1 126 ? 10.094 -17.188 -3.98 1 97.12 126 LEU B O 1
ATOM 3497 N N . LEU B 1 127 ? 9.836 -14.984 -3.748 1 97.69 127 LEU B N 1
ATOM 3498 C CA . LEU B 1 127 ? 8.391 -14.992 -3.541 1 97.69 127 LEU B CA 1
ATOM 3499 C C . LEU B 1 127 ? 7.668 -14.383 -4.738 1 97.69 127 LEU B C 1
ATOM 3501 O O . LEU B 1 127 ? 7.988 -13.273 -5.16 1 97.69 127 LEU B O 1
ATOM 3505 N N . ILE B 1 128 ? 6.652 -15.094 -5.277 1 96.69 128 ILE B N 1
ATOM 3506 C CA . ILE B 1 128 ? 5.996 -14.633 -6.496 1 96.69 128 ILE B CA 1
ATOM 3507 C C . ILE B 1 128 ? 4.48 -14.703 -6.32 1 96.69 128 ILE B C 1
ATOM 3509 O O . ILE B 1 128 ? 3.945 -15.711 -5.855 1 96.69 128 ILE B O 1
ATOM 3513 N N . THR B 1 129 ? 3.836 -13.625 -6.535 1 95 129 THR B N 1
ATOM 3514 C CA . THR B 1 129 ? 2.402 -13.688 -6.797 1 95 129 THR B CA 1
ATOM 3515 C C . THR B 1 129 ? 2.131 -13.914 -8.281 1 95 129 THR B C 1
ATOM 3517 O O . THR B 1 129 ? 2.273 -12.992 -9.094 1 95 129 THR B O 1
ATOM 3520 N N . PRO B 1 130 ? 1.67 -15.047 -8.609 1 94.06 130 PRO B N 1
ATOM 3521 C CA . PRO B 1 130 ? 1.573 -15.414 -10.023 1 94.06 130 PRO B CA 1
ATOM 3522 C C . PRO B 1 130 ? 0.634 -14.5 -10.805 1 94.06 130 PRO B C 1
ATOM 3524 O O . PRO B 1 130 ? -0.413 -14.102 -10.297 1 94.06 130 PRO B O 1
ATOM 3527 N N . SER B 1 131 ? 1.056 -14.133 -12.008 1 91.75 131 SER B N 1
ATOM 3528 C CA . SER B 1 131 ? 0.217 -13.445 -12.984 1 91.75 131 SER B CA 1
ATOM 3529 C C . SER B 1 131 ? -0.55 -14.445 -13.852 1 91.75 131 SER B C 1
ATOM 3531 O O . SER B 1 131 ? -0.167 -15.609 -13.945 1 91.75 131 SER B O 1
ATOM 3533 N N . PRO B 1 132 ? -1.623 -13.969 -14.453 1 90.25 132 PRO B N 1
ATOM 3534 C CA . PRO B 1 132 ? -2.33 -14.867 -15.367 1 90.25 132 PRO B CA 1
ATOM 3535 C C . PRO B 1 132 ? -1.432 -15.398 -16.484 1 90.25 132 PRO B C 1
ATOM 3537 O O . PRO B 1 132 ? -0.748 -14.625 -17.156 1 90.25 132 PRO B O 1
ATOM 3540 N N . GLY B 1 133 ? -1.38 -16.719 -16.609 1 89.56 133 GLY B N 1
ATOM 3541 C CA . GLY B 1 133 ? -0.659 -17.328 -17.719 1 89.56 133 GLY B CA 1
ATOM 3542 C C . GLY B 1 133 ? 0.833 -17.438 -17.469 1 89.56 133 GLY B C 1
ATOM 3543 O O . GLY B 1 133 ? 1.621 -17.516 -18.422 1 89.56 133 GLY B O 1
ATOM 3544 N N . ASP B 1 134 ? 1.232 -17.422 -16.141 1 89.06 134 ASP B N 1
ATOM 3545 C CA . ASP B 1 134 ? 2.668 -17.375 -15.883 1 89.06 134 ASP B CA 1
ATOM 3546 C C . ASP B 1 134 ? 3.248 -18.781 -15.734 1 89.06 134 ASP B C 1
ATOM 3548 O O . ASP B 1 134 ? 4.309 -18.953 -15.133 1 89.06 134 ASP B O 1
ATOM 3552 N N . GLY B 1 135 ? 2.611 -19.797 -16.297 1 90.81 135 GLY B N 1
ATOM 3553 C CA . GLY B 1 135 ? 3.072 -21.172 -16.172 1 90.81 135 GLY B CA 1
ATOM 3554 C C . GLY B 1 135 ? 4.512 -21.359 -16.625 1 90.81 135 GLY B C 1
ATOM 3555 O O . GLY B 1 135 ? 5.285 -22.047 -15.961 1 90.81 135 GLY B O 1
ATOM 3556 N N . SER B 1 136 ? 4.887 -20.734 -17.688 1 88.31 136 SER B N 1
ATOM 3557 C CA . SER B 1 136 ? 6.23 -20.891 -18.234 1 88.31 136 SER B CA 1
ATOM 3558 C C . SER B 1 136 ? 7.277 -20.25 -17.328 1 88.31 136 SER B C 1
ATOM 3560 O O . SER B 1 136 ? 8.383 -20.766 -17.188 1 88.31 136 SER B O 1
ATOM 3562 N N . VAL B 1 137 ? 6.918 -19.188 -16.734 1 91.69 137 VAL B N 1
ATOM 3563 C CA . VAL B 1 137 ? 7.84 -18.5 -15.828 1 91.69 137 VAL B CA 1
ATOM 3564 C C . VAL B 1 137 ? 8.141 -19.406 -14.625 1 91.69 137 VAL B C 1
ATOM 3566 O O . VAL B 1 137 ? 9.297 -19.625 -14.281 1 91.69 137 VAL B O 1
ATOM 3569 N N . ILE B 1 138 ? 7.102 -19.953 -14.055 1 94.94 138 ILE B N 1
ATOM 3570 C CA . ILE B 1 138 ? 7.242 -20.828 -12.891 1 94.94 138 ILE B CA 1
ATOM 3571 C C . ILE B 1 138 ? 7.969 -22.109 -13.289 1 94.94 138 ILE B C 1
ATOM 3573 O O . ILE B 1 138 ? 8.836 -22.594 -12.555 1 94.94 138 ILE B O 1
ATOM 3577 N N . GLY B 1 139 ? 7.633 -22.609 -14.461 1 91.88 139 GLY B N 1
ATOM 3578 C CA . GLY B 1 139 ? 8.305 -23.797 -14.953 1 91.88 139 GLY B CA 1
ATOM 3579 C C . GLY B 1 139 ? 9.805 -23.625 -15.086 1 91.88 139 GLY B C 1
ATOM 3580 O O . GLY B 1 139 ? 10.57 -24.531 -14.734 1 91.88 139 GLY B O 1
ATOM 3581 N N . GLU B 1 140 ? 10.188 -22.562 -15.586 1 87.38 140 GLU B N 1
ATOM 3582 C CA . GLU B 1 140 ? 11.609 -22.266 -15.742 1 87.38 140 GLU B CA 1
ATOM 3583 C C . GLU B 1 140 ? 12.305 -22.219 -14.383 1 87.38 140 GLU B C 1
ATOM 3585 O O . GLU B 1 140 ? 13.406 -22.766 -14.234 1 87.38 140 GLU B O 1
ATOM 3590 N N . LEU B 1 141 ? 11.695 -21.656 -13.461 1 90.62 141 LEU B N 1
ATOM 3591 C CA . LEU B 1 141 ? 12.281 -21.547 -12.133 1 90.62 141 LEU B CA 1
ATOM 3592 C C . LEU B 1 141 ? 12.438 -22.922 -11.484 1 90.62 141 LEU B C 1
ATOM 3594 O O . LEU B 1 141 ? 13.461 -23.203 -10.867 1 90.62 141 LEU B O 1
ATOM 3598 N N . VAL B 1 142 ? 11.469 -23.75 -11.648 1 89.94 142 VAL B N 1
ATOM 3599 C CA . VAL B 1 142 ? 11.508 -25.109 -11.117 1 89.94 142 VAL B CA 1
ATOM 3600 C C . VAL B 1 142 ? 12.617 -25.906 -11.797 1 89.94 142 VAL B C 1
ATOM 3602 O O . VAL B 1 142 ? 13.398 -26.594 -11.125 1 89.94 142 VAL B O 1
ATOM 3605 N N . SER B 1 143 ? 12.727 -25.734 -13.078 1 84.75 143 SER B N 1
ATOM 3606 C CA . SER B 1 143 ? 13.719 -26.484 -13.844 1 84.75 143 SER B CA 1
ATOM 3607 C C . SER B 1 143 ? 15.133 -26.062 -13.453 1 84.75 143 SER B C 1
ATOM 3609 O O . SER B 1 143 ? 16.062 -26.875 -13.492 1 84.75 143 SER B O 1
ATOM 3611 N N . LEU B 1 144 ? 15.281 -24.844 -13.039 1 81.75 144 LEU B N 1
ATOM 3612 C CA . LEU B 1 144 ? 16.578 -24.312 -12.68 1 81.75 144 LEU B CA 1
ATOM 3613 C C . LEU B 1 144 ? 16.859 -24.484 -11.188 1 81.75 144 LEU B C 1
ATOM 3615 O O . LEU B 1 144 ? 17.875 -24.016 -10.68 1 81.75 144 LEU B O 1
ATOM 3619 N N . ASP B 1 145 ? 15.906 -25.062 -10.508 1 87 145 ASP B N 1
ATOM 3620 C CA . ASP B 1 145 ? 16 -25.344 -9.07 1 87 145 ASP B CA 1
ATOM 3621 C C . ASP B 1 145 ? 16.188 -24.047 -8.281 1 87 145 ASP B C 1
ATOM 3623 O O . ASP B 1 145 ? 16.984 -24 -7.336 1 87 145 ASP B O 1
ATOM 3627 N N . VAL B 1 146 ? 15.547 -22.984 -8.719 1 90.25 146 VAL B N 1
ATOM 3628 C CA . VAL B 1 146 ? 15.531 -21.734 -7.973 1 90.25 146 VAL B CA 1
ATOM 3629 C C . VAL B 1 146 ? 14.523 -21.828 -6.824 1 90.25 146 VAL B C 1
ATOM 3631 O O . VAL B 1 146 ? 13.344 -22.109 -7.047 1 90.25 146 VAL B O 1
ATOM 3634 N N . PRO B 1 147 ? 14.984 -21.656 -5.551 1 97.19 147 PRO B N 1
ATOM 3635 C CA . PRO B 1 147 ? 14.008 -21.672 -4.461 1 97.19 147 PRO B CA 1
ATOM 3636 C C . PRO B 1 147 ? 12.883 -20.672 -4.66 1 97.19 147 PRO B C 1
ATOM 3638 O O . PRO B 1 147 ? 13.141 -19.469 -4.809 1 97.19 147 PRO B O 1
ATOM 3641 N N . THR B 1 148 ? 11.625 -21.141 -4.742 1 97.75 148 THR B N 1
ATOM 3642 C CA . THR B 1 148 ? 10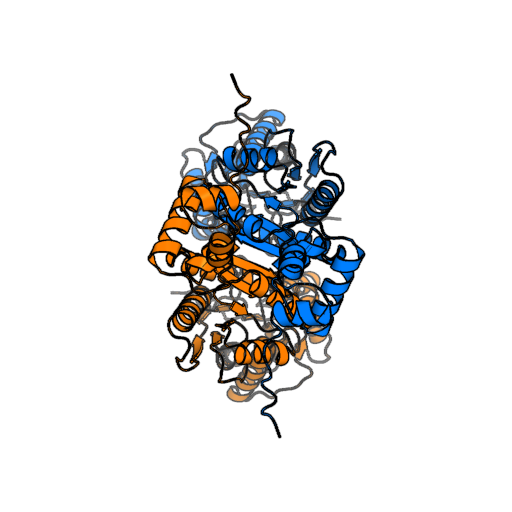.477 -20.312 -5.09 1 97.75 148 THR B CA 1
ATOM 3643 C C . THR B 1 148 ? 9.266 -20.688 -4.246 1 97.75 148 THR B C 1
ATOM 3645 O O . THR B 1 148 ? 9.008 -21.875 -4.012 1 97.75 148 THR B O 1
ATOM 3648 N N . VAL B 1 149 ? 8.602 -19.734 -3.74 1 98.56 149 VAL B N 1
ATOM 3649 C CA . VAL B 1 149 ? 7.301 -19.891 -3.102 1 98.56 149 VAL B CA 1
ATOM 3650 C C . VAL B 1 149 ? 6.27 -19 -3.783 1 98.56 149 VAL B C 1
ATOM 3652 O O . VAL B 1 149 ? 6.492 -17.797 -3.943 1 98.56 149 VAL B O 1
ATOM 3655 N N . LEU B 1 150 ? 5.195 -19.625 -4.301 1 98.19 150 LEU B N 1
ATOM 3656 C CA . LEU B 1 150 ? 4.062 -18.828 -4.758 1 98.19 150 LEU B CA 1
ATOM 3657 C C . LEU B 1 150 ? 3.246 -18.312 -3.578 1 98.19 150 LEU B C 1
ATOM 3659 O O . LEU B 1 150 ? 2.873 -19.078 -2.693 1 98.19 150 LEU B O 1
ATOM 3663 N N . ILE B 1 151 ? 2.975 -17 -3.582 1 97.44 151 ILE B N 1
ATOM 3664 C CA . ILE B 1 151 ? 2.309 -16.391 -2.439 1 97.44 151 ILE B CA 1
ATOM 3665 C C . ILE B 1 151 ? 1.018 -15.711 -2.896 1 97.44 151 ILE B C 1
ATOM 3667 O O . ILE B 1 151 ? 0.969 -15.109 -3.971 1 97.44 151 ILE B O 1
ATOM 3671 N N . ASP B 1 152 ? -0.12 -15.781 -2.104 1 95.75 152 ASP B N 1
ATOM 3672 C CA . ASP B 1 152 ? -1.416 -15.133 -2.285 1 95.75 152 ASP B CA 1
ATOM 3673 C C . ASP B 1 152 ? -2.25 -15.859 -3.338 1 95.75 152 ASP B C 1
ATOM 3675 O O . ASP B 1 152 ? -3.363 -16.312 -3.057 1 95.75 152 ASP B O 1
ATOM 3679 N N . ARG B 1 153 ? -1.687 -15.992 -4.559 1 95.88 153 ARG B N 1
ATOM 3680 C CA . ARG B 1 153 ? -2.363 -16.656 -5.668 1 95.88 153 ARG B CA 1
ATOM 3681 C C . ARG B 1 153 ? -1.78 -18.047 -5.914 1 95.88 153 ARG B C 1
ATOM 3683 O O . ARG B 1 153 ? -0.655 -18.172 -6.402 1 95.88 153 ARG B O 1
ATOM 3690 N N . LEU B 1 154 ? -2.604 -19.031 -5.684 1 95.62 154 LEU B N 1
ATOM 3691 C CA . LEU B 1 154 ? -2.123 -20.406 -5.73 1 95.62 154 LEU B CA 1
ATOM 3692 C C . LEU B 1 154 ? -2.432 -21.047 -7.082 1 95.62 154 LEU B C 1
ATOM 3694 O O . LEU B 1 154 ? -3.449 -20.734 -7.703 1 95.62 154 LEU B O 1
ATOM 3698 N N . SER B 1 155 ? -1.55 -21.828 -7.512 1 93.19 155 SER B N 1
ATOM 3699 C CA . SER B 1 155 ? -1.729 -22.594 -8.734 1 93.19 155 SER B CA 1
ATOM 3700 C C . SER B 1 155 ? -2.088 -24.047 -8.43 1 93.19 155 SER B C 1
ATOM 3702 O O . SER B 1 155 ? -2.137 -24.453 -7.266 1 93.19 155 SER B O 1
ATOM 3704 N N . THR B 1 156 ? -2.369 -24.781 -9.477 1 92.25 156 THR B N 1
ATOM 3705 C CA . THR B 1 156 ? -2.695 -26.188 -9.328 1 92.25 156 THR B CA 1
ATOM 3706 C C . THR B 1 156 ? -1.425 -27.031 -9.305 1 92.25 156 THR B C 1
ATOM 3708 O O . THR B 1 156 ? -1.489 -28.25 -9.148 1 92.25 156 THR B O 1
ATOM 3711 N N . ARG B 1 157 ? -0.342 -26.422 -9.375 1 93.06 157 ARG B N 1
ATOM 3712 C CA . ARG B 1 157 ? 0.93 -27.141 -9.391 1 93.06 157 ARG B CA 1
ATOM 3713 C C . ARG B 1 157 ? 1.218 -27.766 -8.031 1 93.06 157 ARG B C 1
ATOM 3715 O O . ARG B 1 157 ? 0.816 -27.234 -7 1 93.06 157 ARG B O 1
ATOM 3722 N N . THR B 1 158 ? 1.996 -28.875 -8.117 1 94.19 158 THR B N 1
ATOM 3723 C CA . THR B 1 158 ? 2.352 -29.562 -6.879 1 94.19 158 THR B CA 1
ATOM 3724 C C . THR B 1 158 ? 3.867 -29.594 -6.699 1 94.19 158 THR B C 1
ATOM 3726 O O . THR B 1 158 ? 4.367 -30.141 -5.711 1 94.19 158 THR B O 1
ATOM 3729 N N . ASP B 1 159 ? 4.637 -29 -7.598 1 95.56 159 ASP B N 1
ATOM 3730 C CA . ASP B 1 159 ? 6.09 -29.094 -7.574 1 95.56 159 ASP B CA 1
ATOM 3731 C C . ASP B 1 159 ? 6.715 -27.781 -7.105 1 95.56 159 ASP B C 1
ATOM 3733 O O . ASP B 1 159 ? 7.922 -27.562 -7.254 1 95.56 159 ASP B O 1
ATOM 3737 N N . VAL B 1 160 ? 5.879 -26.922 -6.598 1 97.38 160 VAL B N 1
ATOM 3738 C CA . VAL B 1 160 ? 6.363 -25.641 -6.086 1 97.38 160 VAL B CA 1
ATOM 3739 C C . VAL B 1 160 ? 5.656 -25.297 -4.777 1 97.38 160 VAL B C 1
ATOM 3741 O O . VAL B 1 160 ? 4.484 -25.641 -4.59 1 97.38 160 VAL B O 1
ATOM 3744 N N . ASP B 1 161 ? 6.359 -24.703 -3.793 1 98.38 161 ASP B N 1
ATOM 3745 C CA . ASP B 1 161 ? 5.762 -24.281 -2.535 1 98.38 161 ASP B CA 1
ATOM 3746 C C . ASP B 1 161 ? 4.766 -23.141 -2.764 1 98.38 161 ASP B C 1
ATOM 3748 O O . ASP B 1 161 ? 5 -22.25 -3.59 1 98.38 161 ASP B O 1
ATOM 3752 N N . GLN B 1 162 ? 3.662 -23.234 -2.055 1 98.5 162 GLN B N 1
ATOM 3753 C CA . GLN B 1 162 ? 2.625 -22.219 -2.209 1 98.5 162 GLN B CA 1
ATOM 3754 C C . GLN B 1 162 ? 1.961 -21.906 -0.871 1 98.5 162 GLN B C 1
ATOM 3756 O O . GLN B 1 162 ? 1.773 -22.797 -0.04 1 98.5 162 GLN B O 1
ATOM 3761 N N . VAL B 1 163 ? 1.652 -20.641 -0.619 1 98.62 163 VAL B N 1
ATOM 3762 C CA . VAL B 1 163 ? 0.909 -20.219 0.565 1 98.62 163 VAL B CA 1
ATOM 3763 C C . VAL B 1 163 ? -0.095 -19.125 0.187 1 98.62 163 VAL B C 1
ATOM 3765 O O . VAL B 1 163 ? 0.231 -18.203 -0.564 1 98.62 163 VAL B O 1
ATOM 3768 N N . GLY B 1 164 ? -1.31 -19.172 0.56 1 98.19 164 GLY B N 1
ATOM 3769 C CA . GLY B 1 164 ? -2.365 -18.203 0.322 1 98.19 164 GLY B CA 1
ATOM 3770 C C . GLY B 1 164 ? -3.604 -18.438 1.164 1 98.19 164 GLY B C 1
ATOM 3771 O O . GLY B 1 164 ? -3.627 -19.359 1.989 1 98.19 164 GLY B O 1
ATOM 3772 N N . ALA B 1 165 ? -4.578 -17.688 1.005 1 98.31 165 ALA B N 1
ATOM 3773 C CA . ALA B 1 165 ? -5.844 -17.812 1.726 1 98.31 165 ALA B CA 1
ATOM 3774 C C . ALA B 1 165 ? -6.727 -18.891 1.091 1 98.31 165 ALA B C 1
ATOM 3776 O O . ALA B 1 165 ? -6.625 -19.156 -0.109 1 98.31 165 ALA B O 1
ATOM 3777 N N . GLU B 1 166 ? -7.531 -19.516 1.887 1 98.25 166 GLU B N 1
ATOM 3778 C CA . GLU B 1 166 ? -8.609 -20.359 1.369 1 98.25 166 GLU B CA 1
ATOM 3779 C C . GLU B 1 166 ? -9.773 -19.516 0.872 1 98.25 166 GLU B C 1
ATOM 3781 O O . GLU B 1 166 ? -10.453 -18.859 1.663 1 98.25 166 GLU B O 1
ATOM 3786 N N . ASN B 1 167 ? -10.07 -19.5 -0.411 1 98.38 167 ASN B N 1
ATOM 3787 C CA . ASN B 1 167 ? -10.992 -18.547 -1.021 1 98.38 167 ASN B CA 1
ATOM 3788 C C . ASN B 1 167 ? -12.375 -19.156 -1.216 1 98.38 167 ASN B C 1
ATOM 3790 O O . ASN B 1 167 ? -13.383 -18.453 -1.103 1 98.38 167 ASN B O 1
ATOM 3794 N N . ILE B 1 168 ? -12.461 -20.438 -1.486 1 98.5 168 ILE B N 1
ATOM 3795 C CA . ILE B 1 168 ? -13.703 -21.047 -1.943 1 98.5 168 ILE B CA 1
ATOM 3796 C C . ILE B 1 168 ? -14.68 -21.156 -0.776 1 98.5 168 ILE B C 1
ATOM 3798 O O . ILE B 1 168 ? -15.766 -20.562 -0.805 1 98.5 168 ILE B O 1
ATOM 3802 N N . GLN B 1 169 ? -14.305 -21.766 0.297 1 98.44 169 GLN B N 1
ATOM 3803 C CA . GLN B 1 169 ? -15.203 -21.953 1.433 1 98.44 169 GLN B CA 1
ATOM 3804 C C . GLN B 1 169 ? -15.531 -20.609 2.092 1 98.44 169 GLN B C 1
ATOM 3806 O O . GLN B 1 169 ? -16.656 -20.406 2.572 1 98.44 169 GLN B O 1
ATOM 3811 N N . SER B 1 170 ? -14.555 -19.75 2.133 1 98.56 170 SER B N 1
ATOM 3812 C CA . SER B 1 170 ? -14.75 -18.438 2.762 1 98.56 170 SER B CA 1
ATOM 3813 C C . SER B 1 170 ? -15.766 -17.609 1.989 1 98.56 170 SER B C 1
ATOM 3815 O O . SER B 1 170 ? -16.656 -16.984 2.586 1 98.56 170 SER B O 1
ATOM 3817 N N . THR B 1 171 ? -15.664 -17.594 0.658 1 98.75 171 THR B N 1
ATOM 3818 C CA . THR B 1 171 ? -16.625 -16.844 -0.139 1 98.75 171 THR B CA 1
ATOM 3819 C C . THR B 1 171 ? -18 -17.516 -0.082 1 98.75 171 THR B C 1
ATOM 3821 O O . THR B 1 171 ? -19.031 -16.828 -0.083 1 98.75 171 THR B O 1
ATOM 3824 N N . SER B 1 172 ? -17.969 -18.828 -0.032 1 98.69 172 SER B N 1
ATOM 3825 C CA . SER B 1 172 ? -19.219 -19.562 0.155 1 98.69 172 SER B CA 1
ATOM 3826 C C . SER B 1 172 ? -19.922 -19.125 1.438 1 98.69 172 SER B C 1
ATOM 3828 O O . SER B 1 172 ? -21.141 -18.891 1.438 1 98.69 172 SER B O 1
ATOM 3830 N N . ALA B 1 173 ? -19.172 -18.969 2.455 1 98.12 173 ALA B N 1
ATOM 3831 C CA . ALA B 1 173 ? -19.719 -18.562 3.746 1 98.12 173 ALA B CA 1
ATOM 3832 C C . ALA B 1 173 ? -20.312 -17.156 3.672 1 98.12 173 ALA B C 1
ATOM 3834 O O . ALA B 1 173 ? -21.375 -16.891 4.234 1 98.12 173 ALA B O 1
ATOM 3835 N N . LEU B 1 174 ? -19.656 -16.234 2.979 1 97.69 174 LEU B N 1
ATOM 3836 C CA . LEU B 1 174 ? -20.172 -14.875 2.789 1 97.69 174 LEU B CA 1
ATOM 3837 C C . LEU B 1 174 ? -21.5 -14.891 2.051 1 97.69 174 LEU B C 1
ATOM 3839 O O . LEU B 1 174 ? -22.438 -14.203 2.449 1 97.69 174 LEU B O 1
ATOM 3843 N N . THR B 1 175 ? -21.516 -15.656 1.032 1 98.44 175 THR B N 1
ATOM 3844 C CA . THR B 1 175 ? -22.719 -15.758 0.206 1 98.44 175 THR B CA 1
ATOM 3845 C C . THR B 1 175 ? -23.875 -16.359 1 1 98.44 175 THR B C 1
ATOM 3847 O O . THR B 1 175 ? -24.984 -15.844 0.983 1 98.44 175 THR B O 1
ATOM 3850 N N . ALA B 1 176 ? -23.562 -17.422 1.699 1 97.81 176 ALA B N 1
ATOM 3851 C CA . ALA B 1 176 ? -24.578 -18.109 2.51 1 97.81 176 ALA B CA 1
ATOM 3852 C C . ALA B 1 176 ? -25.109 -17.188 3.598 1 97.81 176 ALA B C 1
ATOM 3854 O O . ALA B 1 176 ? -26.297 -17.25 3.949 1 97.81 176 ALA B O 1
ATOM 3855 N N . HIS B 1 177 ? -24.234 -16.375 4.121 1 97.31 177 HIS B N 1
ATOM 3856 C CA . HIS B 1 177 ? -24.672 -15.406 5.125 1 97.31 177 HIS B CA 1
ATOM 3857 C C . HIS B 1 177 ? -25.766 -14.508 4.586 1 97.31 177 HIS B C 1
ATOM 3859 O O . HIS B 1 177 ? -26.797 -14.32 5.234 1 97.31 177 HIS B O 1
ATOM 3865 N N . LEU B 1 178 ? -25.609 -13.977 3.391 1 97.56 178 LEU B N 1
ATOM 3866 C CA . LEU B 1 178 ? -26.625 -13.133 2.779 1 97.56 178 LEU B CA 1
ATOM 3867 C C . LEU B 1 178 ? -27.906 -13.922 2.504 1 97.56 178 LEU B C 1
ATOM 3869 O O . LEU B 1 178 ? -29.016 -13.414 2.705 1 97.56 178 LEU B O 1
ATOM 3873 N N . ALA B 1 179 ? -27.75 -15.141 2.098 1 97.62 179 ALA B N 1
ATOM 3874 C CA . ALA B 1 179 ? -28.906 -16 1.839 1 97.62 179 ALA B CA 1
ATOM 3875 C C . ALA B 1 179 ? -29.703 -16.234 3.115 1 97.62 179 ALA B C 1
ATOM 3877 O O . ALA B 1 179 ? -30.938 -16.25 3.09 1 97.62 179 ALA B O 1
ATOM 3878 N N . SER B 1 180 ? -28.984 -16.469 4.176 1 96.69 180 SER B N 1
ATOM 3879 C CA . SER B 1 180 ? -29.625 -16.734 5.457 1 96.69 180 SER B CA 1
ATOM 3880 C C . SER B 1 180 ? -30.469 -15.555 5.918 1 96.69 180 SER B C 1
ATOM 3882 O O . SER B 1 180 ? -31.375 -15.711 6.75 1 96.69 180 SER B O 1
ATOM 3884 N N . LEU B 1 181 ? -30.188 -14.391 5.379 1 95.62 181 LEU B N 1
ATOM 3885 C CA . LEU B 1 181 ? -30.938 -13.188 5.715 1 95.62 181 LEU B CA 1
ATOM 3886 C C . LEU B 1 181 ? -32.156 -13.031 4.809 1 95.62 181 LEU B C 1
ATOM 3888 O O . LEU B 1 181 ? -32.875 -12.023 4.887 1 95.62 181 LEU B O 1
ATOM 3892 N N . GLY B 1 182 ? -32.375 -14 3.867 1 95.69 182 GLY B N 1
ATOM 3893 C CA . GLY B 1 182 ? -33.594 -14.062 3.09 1 95.69 182 GLY B CA 1
ATOM 3894 C C . GLY B 1 182 ? -33.406 -13.594 1.655 1 95.69 182 GLY B C 1
ATOM 3895 O O . GLY B 1 182 ? -34.375 -13.586 0.878 1 95.69 182 GLY B O 1
ATOM 3896 N N . HIS B 1 183 ? -32.219 -13.273 1.273 1 96.44 183 HIS B N 1
ATOM 3897 C CA . HIS B 1 183 ? -32 -12.797 -0.088 1 96.44 183 HIS B CA 1
ATOM 3898 C C . HIS B 1 183 ? -32 -13.953 -1.08 1 96.44 183 HIS B C 1
ATOM 3900 O O . HIS B 1 183 ? -31.234 -14.922 -0.911 1 96.44 183 HIS B O 1
ATOM 3906 N N . GLN B 1 184 ? -32.719 -13.812 -2.088 1 96.38 184 GLN B N 1
ATOM 3907 C CA . GLN B 1 184 ? -32.844 -14.867 -3.088 1 96.38 184 GLN B CA 1
ATOM 3908 C C . GLN B 1 184 ? -32.062 -14.531 -4.348 1 96.38 184 GLN B C 1
ATOM 3910 O O . GLN B 1 184 ? -31.672 -15.422 -5.109 1 96.38 184 GLN B O 1
ATOM 3915 N N . ARG B 1 185 ? -31.875 -13.266 -4.637 1 97.75 185 ARG B N 1
ATOM 3916 C CA . ARG B 1 185 ? -31.094 -12.805 -5.789 1 97.75 185 ARG B CA 1
ATOM 3917 C C . ARG B 1 185 ? -29.828 -12.094 -5.344 1 97.75 185 ARG B C 1
ATOM 3919 O O . ARG B 1 185 ? -29.812 -10.867 -5.219 1 97.75 185 ARG B O 1
ATOM 3926 N N . ILE B 1 186 ? -28.844 -12.906 -5.121 1 98.5 186 ILE B N 1
ATOM 3927 C CA . ILE B 1 186 ? -27.562 -12.391 -4.621 1 98.5 186 ILE B CA 1
ATOM 3928 C C . ILE B 1 186 ? -26.578 -12.234 -5.781 1 98.5 186 ILE B C 1
ATOM 3930 O O . ILE B 1 186 ? -26.328 -13.188 -6.516 1 98.5 186 ILE B O 1
ATOM 3934 N N . GLY B 1 187 ? -26.109 -11 -6.016 1 98.81 187 GLY B N 1
ATOM 3935 C CA . GLY B 1 187 ? -25.125 -10.734 -7.055 1 98.81 187 GLY B CA 1
ATOM 3936 C C . GLY B 1 187 ? -23.688 -10.797 -6.551 1 98.81 187 GLY B C 1
ATOM 3937 O O . GLY B 1 187 ? -23.453 -10.828 -5.34 1 98.81 187 GLY B O 1
ATOM 3938 N N . MET B 1 188 ? -22.781 -10.812 -7.535 1 98.88 188 MET B N 1
ATOM 3939 C CA . MET B 1 188 ? -21.359 -10.766 -7.211 1 98.88 188 MET B CA 1
ATOM 3940 C C . MET B 1 188 ? -20.609 -9.82 -8.141 1 98.88 188 MET B C 1
ATOM 3942 O O . MET B 1 188 ? -20.875 -9.805 -9.352 1 98.88 188 MET B O 1
ATOM 3946 N N . ILE B 1 189 ? -19.781 -9.031 -7.57 1 98.88 189 ILE B N 1
ATOM 3947 C CA . ILE B 1 189 ? -18.766 -8.305 -8.32 1 98.88 189 ILE B CA 1
ATOM 3948 C C . ILE B 1 189 ? -17.422 -9.023 -8.188 1 98.88 189 ILE B C 1
ATOM 3950 O O . ILE B 1 189 ? -16.812 -9.023 -7.109 1 98.88 189 ILE B O 1
ATOM 3954 N N . SER B 1 190 ? -17 -9.594 -9.266 1 98.44 190 SER B N 1
ATOM 3955 C CA . SER B 1 190 ? -15.805 -10.438 -9.258 1 98.44 190 SER B CA 1
ATOM 3956 C C . SER B 1 190 ? -14.555 -9.633 -9.602 1 98.44 190 SER B C 1
ATOM 3958 O O . SER B 1 190 ? -14.648 -8.555 -10.195 1 98.44 190 SER B O 1
ATOM 3960 N N . GLY B 1 191 ? -13.406 -10.133 -9.188 1 96.06 191 GLY B N 1
ATOM 3961 C CA . GLY B 1 191 ? -12.125 -9.539 -9.539 1 96.06 191 GLY B CA 1
ATOM 3962 C C . GLY B 1 191 ? -11.711 -9.836 -10.969 1 96.06 191 GLY B C 1
ATOM 3963 O O . GLY B 1 191 ? -12.469 -10.43 -11.734 1 96.06 191 GLY B O 1
ATOM 3964 N N . ALA B 1 192 ? -10.508 -9.398 -11.273 1 93.31 192 ALA B N 1
ATOM 3965 C CA . ALA B 1 192 ? -9.992 -9.523 -12.633 1 93.31 192 ALA B CA 1
ATOM 3966 C C . ALA B 1 192 ? -9.953 -10.984 -13.078 1 93.31 192 ALA B C 1
ATOM 3968 O O . ALA B 1 192 ? -9.586 -11.867 -12.297 1 93.31 192 ALA B O 1
ATOM 3969 N N . ALA B 1 193 ? -10.266 -11.195 -14.344 1 92.88 193 ALA B N 1
ATOM 3970 C CA . ALA B 1 193 ? -10.258 -12.539 -14.914 1 92.88 193 ALA B CA 1
ATOM 3971 C C . ALA B 1 193 ? -8.836 -13.086 -15 1 92.88 193 ALA B C 1
ATOM 3973 O O . ALA B 1 193 ? -7.887 -12.336 -15.258 1 92.88 193 ALA B O 1
ATOM 3974 N N . GLY B 1 194 ? -8.727 -14.328 -14.773 1 91.56 194 GLY B N 1
ATOM 3975 C CA . GLY B 1 194 ? -7.43 -14.977 -14.898 1 91.56 194 GLY B CA 1
ATOM 3976 C C . GLY B 1 194 ? -6.699 -15.109 -13.578 1 91.56 194 GLY B C 1
ATOM 3977 O O . GLY B 1 194 ? -5.773 -15.914 -13.453 1 91.56 194 GLY B O 1
ATOM 3978 N N . LEU B 1 195 ? -7.078 -14.344 -12.664 1 92.56 195 LEU B N 1
ATOM 3979 C CA . LEU B 1 195 ? -6.496 -14.492 -11.328 1 92.56 195 LEU B CA 1
ATOM 3980 C C . LEU B 1 195 ? -7.098 -15.695 -10.609 1 92.56 195 LEU B C 1
ATOM 3982 O O . LEU B 1 195 ? -8.32 -15.867 -10.586 1 92.56 195 LEU B O 1
ATOM 3986 N N . SER B 1 196 ? -6.246 -16.484 -10.016 1 95.12 196 SER B N 1
ATOM 3987 C CA . SER B 1 196 ? -6.73 -17.672 -9.312 1 95.12 196 SER B CA 1
ATOM 3988 C C . SER B 1 196 ? -7.66 -17.281 -8.164 1 95.12 196 SER B C 1
ATOM 3990 O O . SER B 1 196 ? -8.664 -17.969 -7.922 1 95.12 196 SER B O 1
ATOM 3992 N N . THR B 1 197 ? -7.355 -16.234 -7.426 1 95.88 197 THR B N 1
ATOM 3993 C CA . THR B 1 197 ? -8.195 -15.789 -6.32 1 95.88 197 THR B CA 1
ATOM 3994 C C . THR B 1 197 ? -9.578 -15.383 -6.82 1 95.88 197 THR B C 1
ATOM 3996 O O . THR B 1 197 ? -10.594 -15.719 -6.203 1 95.88 197 THR B O 1
ATOM 3999 N N . SER B 1 198 ? -9.648 -14.641 -7.945 1 96.12 198 SER B N 1
ATOM 4000 C CA . SER B 1 198 ? -10.93 -14.266 -8.531 1 96.12 198 SER B CA 1
ATOM 4001 C C . SER B 1 198 ? -11.75 -15.492 -8.906 1 96.12 198 SER B C 1
ATOM 4003 O O . SER B 1 198 ? -12.945 -15.57 -8.594 1 96.12 198 SER B O 1
ATOM 4005 N N . GLU B 1 199 ? -11.133 -16.453 -9.516 1 97 199 GLU B N 1
ATOM 4006 C CA . GLU B 1 199 ? -11.82 -17.672 -9.938 1 97 199 GLU B CA 1
ATOM 4007 C C . GLU B 1 199 ? -12.32 -18.469 -8.734 1 97 199 GLU B C 1
ATOM 4009 O O . GLU B 1 199 ? -13.461 -18.938 -8.719 1 97 199 GLU B O 1
ATOM 4014 N N . GLU B 1 200 ? -11.5 -18.609 -7.801 1 98.06 200 GLU B N 1
ATOM 4015 C CA . GLU B 1 200 ? -11.859 -19.344 -6.598 1 98.06 200 GLU B CA 1
ATOM 4016 C C . GLU B 1 200 ? -13.031 -18.688 -5.875 1 98.06 200 GLU B C 1
ATOM 4018 O O . GLU B 1 200 ? -13.922 -19.375 -5.375 1 98.06 200 GLU B O 1
ATOM 4023 N N . ARG B 1 201 ? -13.031 -17.406 -5.789 1 98.62 201 ARG B N 1
ATOM 4024 C CA . ARG B 1 201 ? -14.102 -16.688 -5.09 1 98.62 201 ARG B CA 1
ATOM 4025 C C . ARG B 1 201 ? -15.414 -16.781 -5.859 1 98.62 201 ARG B C 1
ATOM 4027 O O . ARG B 1 201 ? -16.484 -16.875 -5.258 1 98.62 201 ARG B O 1
ATOM 4034 N N . ILE B 1 202 ? -15.32 -16.797 -7.184 1 98.5 202 ILE B N 1
ATOM 4035 C CA . ILE B 1 202 ? -16.516 -17.047 -7.984 1 98.5 202 ILE B CA 1
ATOM 4036 C C . ILE B 1 202 ? -17.062 -18.438 -7.676 1 98.5 202 ILE B C 1
ATOM 4038 O O . ILE B 1 202 ? -18.266 -18.609 -7.488 1 98.5 202 ILE B O 1
ATOM 4042 N N . LEU B 1 203 ? -16.141 -19.422 -7.645 1 98.25 203 LEU B N 1
ATOM 4043 C CA . LEU B 1 203 ? -16.547 -20.781 -7.312 1 98.25 203 LEU B CA 1
ATOM 4044 C C . LEU B 1 203 ? -17.188 -20.828 -5.93 1 98.25 203 LEU B C 1
ATOM 4046 O O . LEU B 1 203 ? -18.188 -21.516 -5.727 1 98.25 203 LEU B O 1
ATOM 4050 N N . GLY B 1 204 ? -16.578 -20.125 -4.996 1 98.81 204 GLY B N 1
ATOM 4051 C CA . GLY B 1 204 ? -17.125 -20.047 -3.656 1 98.81 204 GLY B CA 1
ATOM 4052 C C . GLY B 1 204 ? -18.5 -19.422 -3.617 1 98.81 204 GLY B C 1
ATOM 4053 O O . GLY B 1 204 ? -19.391 -19.875 -2.885 1 98.81 204 GLY B O 1
ATOM 4054 N N . TYR B 1 205 ? -18.688 -18.391 -4.441 1 98.75 205 TYR B N 1
ATOM 4055 C CA . TYR B 1 205 ? -19.984 -17.75 -4.59 1 98.75 205 TYR B CA 1
ATOM 4056 C C . TYR B 1 205 ? -21.031 -18.734 -5.098 1 98.75 205 TYR B C 1
ATOM 4058 O O . TYR B 1 205 ? -22.094 -18.859 -4.5 1 98.75 205 TYR B O 1
ATOM 4066 N N . ARG B 1 206 ? -20.703 -19.453 -6.066 1 98.56 206 ARG B N 1
ATOM 4067 C CA . ARG B 1 206 ? -21.609 -20.453 -6.629 1 98.56 206 ARG B CA 1
ATOM 4068 C C . ARG B 1 206 ? -21.938 -21.531 -5.602 1 98.56 206 ARG B C 1
ATOM 4070 O O . ARG B 1 206 ? -23.094 -21.922 -5.461 1 98.56 206 ARG B O 1
ATOM 4077 N N . LEU B 1 207 ? -20.922 -21.969 -4.953 1 98.56 207 LEU B N 1
ATOM 4078 C CA . LEU B 1 207 ? -21.094 -22.984 -3.922 1 98.56 207 LEU B CA 1
ATOM 4079 C C . LEU B 1 207 ? -22.031 -22.484 -2.824 1 98.56 207 LEU B C 1
ATOM 4081 O O . LEU B 1 207 ? -22.891 -23.234 -2.359 1 98.56 207 LEU B O 1
ATOM 4085 N N . GLY B 1 208 ? -21.859 -21.234 -2.389 1 98.62 208 GLY B N 1
ATOM 4086 C CA . GLY B 1 208 ? -22.719 -20.656 -1.368 1 98.62 208 GLY B CA 1
ATOM 4087 C C . GLY B 1 208 ? -24.172 -20.578 -1.787 1 98.62 208 GLY B C 1
ATOM 4088 O O . GLY B 1 208 ? -25.062 -20.844 -0.987 1 98.62 208 GLY B O 1
ATOM 4089 N N . LEU B 1 209 ? -24.391 -20.188 -3.023 1 98.56 209 LEU B N 1
ATOM 4090 C CA . LEU B 1 209 ? -25.75 -20.188 -3.555 1 98.56 209 LEU B CA 1
ATOM 4091 C C . LEU B 1 209 ? -26.344 -21.594 -3.512 1 98.56 209 LEU B C 1
ATOM 4093 O O . LEU B 1 209 ? -27.438 -21.797 -2.988 1 98.56 209 LEU B O 1
ATOM 4097 N N . GLY B 1 210 ? -25.562 -22.5 -4.004 1 98.06 210 GLY B N 1
ATOM 4098 C CA . GLY B 1 210 ? -26 -23.875 -4.027 1 98.06 210 GLY B CA 1
ATOM 4099 C C . GLY B 1 210 ? -26.359 -24.422 -2.652 1 98.06 210 GLY B C 1
ATOM 4100 O O . GLY B 1 210 ? -27.406 -25.031 -2.469 1 98.06 210 GLY B O 1
ATOM 4101 N N . ARG B 1 211 ? -25.516 -24.203 -1.731 1 97.69 211 ARG B N 1
ATOM 4102 C CA . ARG B 1 211 ? -25.719 -24.672 -0.364 1 97.69 211 ARG B CA 1
ATOM 4103 C C . ARG B 1 211 ? -26.953 -24.031 0.252 1 97.69 211 ARG B C 1
ATOM 4105 O O . ARG B 1 211 ? -27.547 -24.594 1.18 1 97.69 211 ARG B O 1
ATOM 4112 N N . SER B 1 212 ? -27.328 -22.938 -0.315 1 98.12 212 SER B N 1
ATOM 4113 C CA . SER B 1 212 ? -28.469 -22.203 0.23 1 98.12 212 SER B CA 1
ATOM 4114 C C . SER B 1 212 ? -29.734 -22.469 -0.579 1 98.12 212 SER B C 1
ATOM 4116 O O . SER B 1 212 ? -30.75 -21.812 -0.375 1 98.12 212 SER B O 1
ATOM 4118 N N . GLY B 1 213 ? -29.625 -23.359 -1.532 1 97.94 213 GLY B N 1
ATOM 4119 C CA . GLY B 1 213 ? -30.781 -23.719 -2.352 1 97.94 213 GLY B CA 1
ATOM 4120 C C . GLY B 1 213 ? -31.125 -22.672 -3.389 1 97.94 213 GLY B C 1
ATOM 4121 O O . GLY B 1 213 ? -32.25 -22.594 -3.859 1 97.94 213 GLY B O 1
ATOM 4122 N N . LEU B 1 214 ? -30.188 -21.781 -3.684 1 98 214 LEU B N 1
ATOM 4123 C CA . LEU B 1 214 ? -30.406 -20.734 -4.66 1 98 214 LEU B CA 1
ATOM 4124 C C . LEU B 1 214 ? -29.781 -21.078 -6.004 1 98 214 LEU B C 1
ATOM 4126 O O . LEU B 1 214 ? -28.797 -21.828 -6.055 1 98 214 LEU B O 1
ATOM 4130 N N . THR B 1 215 ? -30.312 -20.531 -7.066 1 94.75 215 THR B N 1
ATOM 4131 C CA . THR B 1 215 ? -29.828 -20.812 -8.414 1 94.75 215 THR B CA 1
ATOM 4132 C C . THR B 1 215 ? -28.797 -19.781 -8.836 1 94.75 215 THR B C 1
ATOM 4134 O O . THR B 1 215 ? -28.953 -18.578 -8.578 1 94.75 215 THR B O 1
ATOM 4137 N N . TRP B 1 216 ? -27.812 -20.297 -9.414 1 93.88 216 TRP B N 1
ATOM 4138 C CA . TRP B 1 216 ? -26.781 -19.453 -9.992 1 93.88 216 TRP B CA 1
ATOM 4139 C C . TRP B 1 216 ? -27.156 -19.031 -11.414 1 93.88 216 TRP B C 1
ATOM 4141 O O . TRP B 1 216 ? -27.688 -19.828 -12.188 1 93.88 216 TRP B O 1
ATOM 4151 N N . THR B 1 217 ? -26.953 -17.766 -11.727 1 94.94 217 THR B N 1
ATOM 4152 C CA . THR B 1 217 ? -27.078 -17.25 -13.086 1 94.94 217 THR B CA 1
ATOM 4153 C C . THR B 1 217 ? -25.938 -16.281 -13.406 1 94.94 217 THR B C 1
ATOM 4155 O O . THR B 1 217 ? -25.516 -15.516 -12.547 1 94.94 217 THR B O 1
ATOM 4158 N N . GLU B 1 218 ? -25.438 -16.312 -14.578 1 95.75 218 GLU B N 1
ATOM 4159 C CA . GLU B 1 218 ? -24.297 -15.508 -15 1 95.75 218 GLU B CA 1
ATOM 4160 C C . GLU B 1 218 ? -24.641 -14.023 -14.992 1 95.75 218 GLU B C 1
ATOM 4162 O O . GLU B 1 218 ? -23.766 -13.172 -14.789 1 95.75 218 GLU B O 1
ATOM 4167 N N . GLU B 1 219 ? -25.906 -13.711 -15.125 1 96.69 219 GLU B N 1
ATOM 4168 C CA . GLU B 1 219 ? -26.344 -12.32 -15.227 1 96.69 219 GLU B CA 1
ATOM 4169 C C . GLU B 1 219 ? -26.109 -11.57 -13.922 1 96.69 219 GLU B C 1
ATOM 4171 O O . GLU B 1 219 ? -26 -10.336 -13.914 1 96.69 219 GLU B O 1
ATOM 4176 N N . LEU B 1 220 ? -25.984 -12.32 -12.836 1 98.38 220 LEU B N 1
ATOM 4177 C CA . LEU B 1 220 ? -25.844 -11.68 -11.531 1 98.38 220 LEU B CA 1
ATOM 4178 C C . LEU B 1 220 ? -24.375 -11.547 -11.156 1 98.38 220 LEU B C 1
ATOM 4180 O O . LEU B 1 220 ? -24.047 -11.141 -10.039 1 98.38 220 LEU B O 1
ATOM 4184 N N . VAL B 1 221 ? -23.453 -11.852 -12.141 1 98.69 221 VAL B N 1
ATOM 4185 C CA . VAL B 1 221 ? -22.031 -11.68 -11.906 1 98.69 221 VAL B CA 1
ATOM 4186 C C . VAL B 1 221 ? -21.484 -10.625 -12.859 1 98.69 221 VAL B C 1
ATOM 4188 O O . VAL B 1 221 ? -21.625 -10.734 -14.078 1 98.69 221 VAL B O 1
ATOM 4191 N N . ALA B 1 222 ? -20.922 -9.586 -12.312 1 98.69 222 ALA B N 1
ATOM 4192 C CA . ALA B 1 222 ? -20.219 -8.562 -13.086 1 98.69 222 ALA B CA 1
ATOM 4193 C C . ALA B 1 222 ? -18.766 -8.438 -12.648 1 98.69 222 ALA B C 1
ATOM 4195 O O . ALA B 1 222 ? -18.469 -8.5 -11.461 1 98.69 222 ALA B O 1
ATOM 4196 N N . CYS B 1 223 ? -17.922 -8.273 -13.602 1 98.25 223 CYS B N 1
ATOM 4197 C CA . CYS B 1 223 ? -16.5 -8.172 -13.312 1 98.25 223 CYS B CA 1
ATOM 4198 C C . CYS B 1 223 ? -16.109 -6.738 -12.969 1 98.25 223 CYS B C 1
ATOM 4200 O O . CYS B 1 223 ? -16.359 -5.82 -13.758 1 98.25 223 CYS B O 1
ATOM 4202 N N . GLY B 1 224 ? -15.5 -6.594 -11.836 1 97.44 224 GLY B N 1
ATOM 4203 C CA . GLY B 1 224 ? -15.062 -5.277 -11.406 1 97.44 224 GLY B CA 1
ATOM 4204 C C . GLY B 1 224 ? -13.594 -5.016 -11.703 1 97.44 224 GLY B C 1
ATOM 4205 O O . GLY B 1 224 ? -13.062 -3.955 -11.359 1 97.44 224 GLY B O 1
ATOM 4206 N N . GLN B 1 225 ? -12.922 -5.992 -12.234 1 94.06 225 GLN B N 1
ATOM 4207 C CA . GLN B 1 225 ? -11.539 -5.891 -12.688 1 94.06 225 GLN B CA 1
ATOM 4208 C C . GLN B 1 225 ? -10.602 -5.555 -11.531 1 94.06 225 GLN B C 1
ATOM 4210 O O . GLN B 1 225 ? -9.594 -4.871 -11.719 1 94.06 225 GLN B O 1
ATOM 4215 N N . SER B 1 226 ? -11.023 -5.836 -10.344 1 92.75 226 SER B N 1
ATOM 4216 C CA . SER B 1 226 ? -10.234 -5.629 -9.133 1 92.75 226 SER B CA 1
ATOM 4217 C C . SER B 1 226 ? -9.836 -4.164 -8.977 1 92.75 226 SER B C 1
ATOM 4219 O O . SER B 1 226 ? -8.75 -3.861 -8.477 1 92.75 226 SER B O 1
ATOM 4221 N N . SER B 1 227 ? -10.617 -3.248 -9.453 1 92 227 SER B N 1
ATOM 4222 C CA . SER B 1 227 ? -10.305 -1.822 -9.398 1 92 227 SER B CA 1
ATOM 4223 C C . SER B 1 227 ? -11.492 -1.02 -8.875 1 92 227 SER B C 1
ATOM 4225 O O . SER B 1 227 ? -12.633 -1.48 -8.922 1 92 227 SER B O 1
ATOM 4227 N N . ARG B 1 228 ? -11.188 0.107 -8.422 1 93 228 ARG B N 1
ATOM 4228 C CA . ARG B 1 228 ? -12.227 1.003 -7.918 1 93 228 ARG B CA 1
ATOM 4229 C C . ARG B 1 228 ? -13.227 1.354 -9.008 1 93 228 ARG B C 1
ATOM 4231 O O . ARG B 1 228 ? -14.438 1.192 -8.828 1 93 228 ARG B O 1
ATOM 4238 N N . SER B 1 229 ? -12.719 1.829 -10.172 1 95.31 229 SER B N 1
ATOM 4239 C CA . SER B 1 229 ? -13.594 2.213 -11.273 1 95.31 229 SER B CA 1
ATOM 4240 C C . SER B 1 229 ? -14.375 1.014 -11.805 1 95.31 229 SER B C 1
ATOM 4242 O O . SER B 1 229 ? -15.555 1.132 -12.133 1 95.31 229 SER B O 1
ATOM 4244 N N . GLY B 1 230 ? -13.719 -0.085 -11.805 1 97.31 230 GLY B N 1
ATOM 4245 C CA . GLY B 1 230 ? -14.383 -1.303 -12.242 1 97.31 230 GLY B CA 1
ATOM 4246 C C . GLY B 1 230 ? -15.5 -1.745 -11.32 1 97.31 230 GLY B C 1
ATOM 4247 O O . GLY B 1 230 ? -16.531 -2.227 -11.773 1 97.31 230 GLY B O 1
ATOM 4248 N N . GLY B 1 231 ? -15.281 -1.574 -10.023 1 97.94 231 GLY B N 1
ATOM 4249 C CA . GLY B 1 231 ? -16.312 -1.896 -9.055 1 97.94 231 GLY B CA 1
ATOM 4250 C C . GLY B 1 231 ? -17.578 -1.055 -9.219 1 97.94 231 GLY B C 1
ATOM 4251 O O . GLY B 1 231 ? -18.688 -1.574 -9.156 1 97.94 231 GLY B O 1
ATOM 4252 N N . ALA B 1 232 ? -17.359 0.209 -9.484 1 98.44 232 ALA B N 1
ATOM 4253 C CA . ALA B 1 232 ? -18.484 1.116 -9.703 1 98.44 232 ALA B CA 1
ATOM 4254 C C . ALA B 1 232 ? -19.266 0.729 -10.953 1 98.44 232 ALA B C 1
ATOM 4256 O O . ALA B 1 232 ? -20.484 0.663 -10.93 1 98.44 232 ALA B O 1
ATOM 4257 N N . LEU B 1 233 ? -18.531 0.463 -11.992 1 98.69 233 LEU B N 1
ATOM 4258 C CA . LEU B 1 233 ? -19.156 0.095 -13.258 1 98.69 233 LEU B CA 1
ATOM 4259 C C . LEU B 1 233 ? -19.922 -1.221 -13.133 1 98.69 233 LEU B C 1
ATOM 4261 O O . LEU B 1 233 ? -21.016 -1.36 -13.664 1 98.69 233 LEU B O 1
ATOM 4265 N N . ALA B 1 234 ? -19.312 -2.117 -12.453 1 98.81 234 ALA B N 1
ATOM 4266 C CA . ALA B 1 234 ? -19.938 -3.416 -12.25 1 98.81 234 ALA B CA 1
ATOM 4267 C C . ALA B 1 234 ? -21.25 -3.271 -11.477 1 98.81 234 ALA B C 1
ATOM 4269 O O . ALA B 1 234 ? -22.25 -3.906 -11.82 1 98.81 234 ALA B O 1
ATOM 4270 N N . LEU B 1 235 ? -21.25 -2.486 -10.445 1 98.81 235 LEU B N 1
ATOM 4271 C CA . LEU B 1 235 ? -22.469 -2.246 -9.703 1 98.81 235 LEU B CA 1
ATOM 4272 C C . LEU B 1 235 ? -23.547 -1.632 -10.602 1 98.81 235 LEU B C 1
ATOM 4274 O O . LEU B 1 235 ? -24.703 -2.061 -10.586 1 98.81 235 LEU B O 1
ATOM 4278 N N . SER B 1 236 ? -23.125 -0.634 -11.336 1 98.69 236 SER B N 1
ATOM 4279 C CA . SER B 1 236 ? -24.062 0.014 -12.258 1 98.69 236 SER B CA 1
ATOM 4280 C C . SER B 1 236 ? -24.688 -0.998 -13.211 1 98.69 236 SER B C 1
ATOM 4282 O O . SER B 1 236 ? -25.906 -0.953 -13.453 1 98.69 236 SER B O 1
ATOM 4284 N N . THR B 1 237 ? -23.922 -1.882 -13.688 1 98.62 237 THR B N 1
ATOM 4285 C CA . THR B 1 237 ? -24.391 -2.926 -14.602 1 98.62 237 THR B CA 1
ATOM 4286 C C . THR B 1 237 ? -25.422 -3.816 -13.914 1 98.62 237 THR B C 1
ATOM 4288 O O . THR B 1 237 ? -26.469 -4.105 -14.492 1 98.62 237 THR B O 1
ATOM 4291 N N . LEU B 1 238 ? -25.156 -4.23 -12.719 1 98.75 238 LEU B N 1
ATOM 4292 C CA . LEU B 1 238 ? -26.031 -5.137 -11.992 1 98.75 238 LEU B CA 1
ATOM 4293 C C . LEU B 1 238 ? -27.344 -4.453 -11.633 1 98.75 238 LEU B C 1
ATOM 4295 O O . LEU B 1 238 ? -28.406 -5.074 -11.703 1 98.75 238 LEU B O 1
ATOM 4299 N N . LEU B 1 239 ? -27.297 -3.178 -11.289 1 98.31 239 LEU B N 1
ATOM 4300 C CA . LEU B 1 239 ? -28.484 -2.449 -10.867 1 98.31 239 LEU B CA 1
ATOM 4301 C C . LEU B 1 239 ? -29.359 -2.1 -12.07 1 98.31 239 LEU B C 1
ATOM 4303 O O . LEU B 1 239 ? -30.531 -1.753 -11.914 1 98.31 239 LEU B O 1
ATOM 4307 N N . ALA B 1 240 ? -28.797 -2.172 -13.266 1 97.94 240 ALA B N 1
ATOM 4308 C CA . ALA B 1 240 ? -29.531 -1.849 -14.484 1 97.94 240 ALA B CA 1
ATOM 4309 C C . ALA B 1 240 ? -30.328 -3.051 -14.977 1 97.94 240 ALA B C 1
ATOM 4311 O O . ALA B 1 240 ? -31.125 -2.93 -15.906 1 97.94 240 ALA B O 1
ATOM 4312 N N . LEU B 1 241 ? -30.125 -4.141 -14.383 1 97.94 241 LEU B N 1
ATOM 4313 C CA . LEU B 1 241 ? -30.875 -5.336 -14.766 1 97.94 241 LEU B CA 1
ATOM 4314 C C . LEU B 1 241 ? -32.375 -5.145 -14.531 1 97.94 241 LEU B C 1
ATOM 4316 O O . LEU B 1 241 ? -32.781 -4.41 -13.633 1 97.94 241 LEU B O 1
ATOM 4320 N N . PRO B 1 242 ? -33.219 -5.852 -15.367 1 97.19 242 PRO B N 1
ATOM 4321 C CA . PRO B 1 242 ? -34.656 -5.781 -15.125 1 97.19 242 PRO B CA 1
ATOM 4322 C C . PRO B 1 242 ? -35.031 -6.203 -13.703 1 97.19 242 PRO B C 1
ATOM 4324 O O . PRO B 1 242 ? -35.906 -5.59 -13.086 1 97.19 242 PRO B O 1
ATOM 4327 N N . GLU B 1 243 ? -34.312 -7.227 -13.227 1 96.62 243 GLU B N 1
ATOM 4328 C CA . GLU B 1 243 ? -34.406 -7.668 -11.844 1 96.62 243 GLU B CA 1
ATOM 4329 C C . GLU B 1 243 ? -33.062 -7.617 -11.156 1 96.62 243 GLU B C 1
ATOM 4331 O O . GLU B 1 243 ? -32.312 -8.617 -11.125 1 96.62 243 GLU B O 1
ATOM 4336 N N . PRO B 1 244 ? -32.781 -6.535 -10.508 1 97.81 244 PRO B N 1
ATOM 4337 C CA . PRO B 1 244 ? -31.453 -6.383 -9.891 1 97.81 244 PRO B CA 1
ATOM 4338 C C . PRO B 1 244 ? -31.281 -7.246 -8.641 1 97.81 244 PRO B C 1
ATOM 4340 O O . PRO B 1 244 ? -32.25 -7.727 -8.078 1 97.81 244 PRO B O 1
ATOM 4343 N N . PRO B 1 245 ? -30.031 -7.508 -8.297 1 98.31 245 PRO B N 1
ATOM 4344 C CA . PRO B 1 245 ? -29.812 -8.242 -7.047 1 98.31 245 PRO B CA 1
ATOM 4345 C C . PRO B 1 245 ? -30.281 -7.465 -5.82 1 98.31 245 PRO B C 1
ATOM 4347 O O . PRO B 1 245 ? -30.297 -6.234 -5.832 1 98.31 245 PRO B O 1
ATOM 4350 N N . THR B 1 246 ? -30.625 -8.172 -4.82 1 97.62 246 THR B N 1
ATOM 4351 C CA . THR B 1 246 ? -31.078 -7.574 -3.57 1 97.62 246 THR B CA 1
ATOM 4352 C C . THR B 1 246 ? -29.953 -7.566 -2.533 1 97.62 246 THR B C 1
ATOM 4354 O O . THR B 1 246 ? -30.094 -6.949 -1.475 1 97.62 246 THR B O 1
ATOM 4357 N N . ALA B 1 247 ? -28.891 -8.273 -2.812 1 98.31 247 ALA B N 1
ATOM 4358 C CA . ALA B 1 247 ? -27.672 -8.289 -2.018 1 98.31 247 ALA B CA 1
ATOM 4359 C C . ALA B 1 247 ? -26.453 -8.539 -2.896 1 98.31 247 ALA B C 1
ATOM 4361 O O . ALA B 1 247 ? -26.578 -9.047 -4.016 1 98.31 247 ALA B O 1
ATOM 4362 N N . LEU B 1 248 ? -25.297 -8.164 -2.35 1 98.75 248 LEU B N 1
ATOM 4363 C CA . LEU B 1 248 ? -24.109 -8.18 -3.207 1 98.75 248 LEU B CA 1
ATOM 4364 C C . LEU B 1 248 ? -22.906 -8.703 -2.445 1 98.75 248 LEU B C 1
ATOM 4366 O O . LEU B 1 248 ? -22.641 -8.289 -1.312 1 98.75 248 LEU B O 1
ATOM 4370 N N . VAL B 1 249 ? -22.188 -9.641 -3.055 1 98.88 249 VAL B N 1
ATOM 4371 C CA . VAL B 1 249 ? -20.859 -10.055 -2.629 1 98.88 249 VAL B CA 1
ATOM 4372 C C . VAL B 1 249 ? -19.797 -9.359 -3.482 1 98.88 249 VAL B C 1
ATOM 4374 O O . VAL B 1 249 ? -19.797 -9.5 -4.707 1 98.88 249 VAL B O 1
ATOM 4377 N N . VAL B 1 250 ? -18.906 -8.617 -2.861 1 98.81 250 VAL B N 1
ATOM 4378 C CA . VAL B 1 250 ? -17.859 -7.922 -3.58 1 98.81 250 VAL B CA 1
ATOM 4379 C C . VAL B 1 250 ? -16.516 -8.633 -3.357 1 98.81 250 VAL B C 1
ATOM 4381 O O . VAL B 1 250 ? -16.125 -8.883 -2.215 1 98.81 250 VAL B O 1
ATOM 4384 N N . GLY B 1 251 ? -15.797 -8.82 -4.371 1 98.12 251 GLY B N 1
ATOM 4385 C CA . GLY B 1 251 ? -14.672 -9.75 -4.379 1 98.12 251 GLY B CA 1
ATOM 4386 C C . GLY B 1 251 ? -13.43 -9.188 -3.723 1 98.12 251 GLY B C 1
ATOM 4387 O O . GLY B 1 251 ? -12.5 -9.93 -3.396 1 98.12 251 GLY B O 1
ATOM 4388 N N . ASN B 1 252 ? -13.297 -7.848 -3.506 1 95.81 252 ASN B N 1
ATOM 4389 C CA . ASN B 1 252 ? -12.18 -7.277 -2.764 1 95.81 252 ASN B CA 1
ATOM 4390 C C . ASN B 1 252 ? -12.445 -5.828 -2.369 1 95.81 252 ASN B C 1
ATOM 4392 O O . ASN B 1 252 ? -13.445 -5.242 -2.789 1 95.81 252 ASN B O 1
ATOM 4396 N N . ASP B 1 253 ? -11.547 -5.262 -1.604 1 93.5 253 ASP B N 1
ATOM 4397 C CA . ASP B 1 253 ? -11.781 -3.965 -0.977 1 93.5 253 ASP B CA 1
ATOM 4398 C C . ASP B 1 253 ? -11.664 -2.834 -1.995 1 93.5 253 ASP B C 1
ATOM 4400 O O . ASP B 1 253 ? -12.352 -1.815 -1.88 1 93.5 253 ASP B O 1
ATOM 4404 N N . SER B 1 254 ? -10.805 -2.959 -2.959 1 92.81 254 SER B N 1
ATOM 4405 C CA . SER B 1 254 ? -10.664 -1.912 -3.967 1 92.81 254 SER B CA 1
ATOM 4406 C C . SER B 1 254 ? -11.969 -1.71 -4.738 1 92.81 254 SER B C 1
ATOM 4408 O O . SER B 1 254 ? -12.398 -0.575 -4.949 1 92.81 254 SER B O 1
ATOM 4410 N N . MET B 1 255 ? -12.555 -2.775 -5.129 1 96.31 255 MET B N 1
ATOM 4411 C CA . MET B 1 255 ? -13.828 -2.707 -5.836 1 96.31 255 MET B CA 1
ATOM 4412 C C . MET B 1 255 ? -14.93 -2.199 -4.914 1 96.31 255 MET B C 1
ATOM 4414 O O . MET B 1 255 ? -15.852 -1.514 -5.359 1 96.31 255 MET B O 1
ATOM 4418 N N . MET B 1 256 ? -14.797 -2.518 -3.629 1 97.12 256 MET B N 1
ATOM 4419 C CA . MET B 1 256 ? -15.805 -2.07 -2.672 1 97.12 256 MET B CA 1
ATOM 4420 C C . MET B 1 256 ? -15.828 -0.55 -2.57 1 97.12 256 MET B C 1
ATOM 4422 O O . MET B 1 256 ? -16.891 0.055 -2.424 1 97.12 256 MET B O 1
ATOM 4426 N N . VAL B 1 257 ? -14.68 0.07 -2.682 1 95.38 257 VAL B N 1
ATOM 4427 C CA . VAL B 1 257 ? -14.633 1.528 -2.689 1 95.38 257 VAL B CA 1
ATOM 4428 C C . VAL B 1 257 ? -15.477 2.066 -3.844 1 95.38 257 VAL B C 1
ATOM 4430 O O . VAL B 1 257 ? -16.281 2.979 -3.656 1 95.38 257 VAL B O 1
ATOM 4433 N N . GLY B 1 258 ? -15.289 1.447 -5.016 1 97 258 GLY B N 1
ATOM 4434 C CA . GLY B 1 258 ? -16.078 1.832 -6.172 1 97 258 GLY B CA 1
ATOM 4435 C C . GLY B 1 258 ? -17.562 1.601 -5.984 1 97 258 GLY B C 1
ATOM 4436 O O . GLY B 1 258 ? -18.391 2.436 -6.371 1 97 258 GLY B O 1
ATOM 4437 N N . VAL B 1 259 ? -17.859 0.548 -5.363 1 98.5 259 VAL B N 1
ATOM 4438 C CA . VAL B 1 259 ? -19.25 0.185 -5.09 1 98.5 259 VAL B CA 1
ATOM 4439 C C . VAL B 1 259 ? -19.891 1.222 -4.164 1 98.5 259 VAL B C 1
ATOM 4441 O O . VAL B 1 259 ? -20.984 1.719 -4.438 1 98.5 259 VAL B O 1
ATOM 4444 N N . LEU B 1 260 ? -19.203 1.573 -3.098 1 97.94 260 LEU B N 1
ATOM 4445 C CA . LEU B 1 260 ? -19.734 2.531 -2.131 1 97.94 260 LEU B CA 1
ATOM 4446 C C . LEU B 1 260 ? -19.906 3.904 -2.77 1 97.94 260 LEU B C 1
ATOM 4448 O O . LEU B 1 260 ? -20.906 4.582 -2.523 1 97.94 260 LEU B O 1
ATOM 4452 N N . HIS B 1 261 ? -19.016 4.277 -3.611 1 96.81 261 HIS B N 1
ATOM 4453 C CA . HIS B 1 261 ? -19.141 5.551 -4.309 1 96.81 261 HIS B CA 1
ATOM 4454 C C . HIS B 1 261 ? -20.344 5.547 -5.25 1 96.81 261 HIS B C 1
ATOM 4456 O O . HIS B 1 261 ? -21.062 6.535 -5.336 1 96.81 261 HIS B O 1
ATOM 4462 N N . GLU B 1 262 ? -20.438 4.457 -5.938 1 97.88 262 GLU B N 1
ATOM 4463 C CA . GLU B 1 262 ? -21.547 4.348 -6.879 1 97.88 262 GLU B CA 1
ATOM 4464 C C . GLU B 1 262 ? -22.891 4.348 -6.156 1 97.88 262 GLU B C 1
ATOM 4466 O O . GLU B 1 262 ? -23.859 4.973 -6.617 1 97.88 262 GLU B O 1
ATOM 4471 N N . LEU B 1 263 ? -23 3.666 -5.039 1 97.69 263 LEU B N 1
ATOM 4472 C CA . LEU B 1 263 ? -24.203 3.699 -4.227 1 97.69 263 LEU B CA 1
ATOM 4473 C C . LEU B 1 263 ? -24.547 5.125 -3.807 1 97.69 263 LEU B C 1
ATOM 4475 O O . LEU B 1 263 ? -25.688 5.57 -3.943 1 97.69 263 LEU B O 1
ATOM 4479 N N . ARG B 1 264 ? -23.562 5.797 -3.373 1 94.75 264 ARG B N 1
ATOM 4480 C CA . ARG B 1 264 ? -23.75 7.184 -2.945 1 94.75 264 ARG B CA 1
ATOM 4481 C C . ARG B 1 264 ? -24.234 8.055 -4.102 1 94.75 264 ARG B C 1
ATOM 4483 O O . ARG B 1 264 ? -25.141 8.859 -3.934 1 94.75 264 ARG B O 1
ATOM 4490 N N . ARG B 1 265 ? -23.609 7.875 -5.223 1 95.38 265 ARG B N 1
ATOM 4491 C CA . ARG B 1 265 ? -23.969 8.641 -6.414 1 95.38 265 ARG B CA 1
ATOM 4492 C C . ARG B 1 265 ? -25.438 8.43 -6.77 1 95.38 265 ARG B C 1
ATOM 4494 O O . ARG B 1 265 ? -26.109 9.352 -7.242 1 95.38 265 ARG B O 1
ATOM 4501 N N . ARG B 1 266 ? -25.953 7.301 -6.445 1 96.62 266 ARG B N 1
ATOM 4502 C CA . ARG B 1 266 ? -27.328 6.934 -6.805 1 96.62 266 ARG B CA 1
ATOM 4503 C C . ARG B 1 266 ? -28.297 7.234 -5.66 1 96.62 266 ARG B C 1
ATOM 4505 O O . ARG B 1 266 ? -29.5 7.02 -5.785 1 96.62 266 ARG B O 1
ATOM 4512 N N . GLY B 1 267 ? -27.688 7.703 -4.574 1 95.31 267 GLY B N 1
ATOM 4513 C CA . GLY B 1 267 ? -28.516 7.988 -3.416 1 95.31 267 GLY B CA 1
ATOM 4514 C C . GLY B 1 267 ? -28.984 6.734 -2.699 1 95.31 267 GLY B C 1
ATOM 4515 O O . GLY B 1 267 ? -30.031 6.746 -2.055 1 95.31 267 GLY B O 1
ATOM 4516 N N . LEU B 1 268 ? -28.281 5.617 -2.854 1 96.12 268 LEU B N 1
ATOM 4517 C CA . LEU B 1 268 ? -28.594 4.352 -2.197 1 96.12 268 LEU B CA 1
ATOM 4518 C C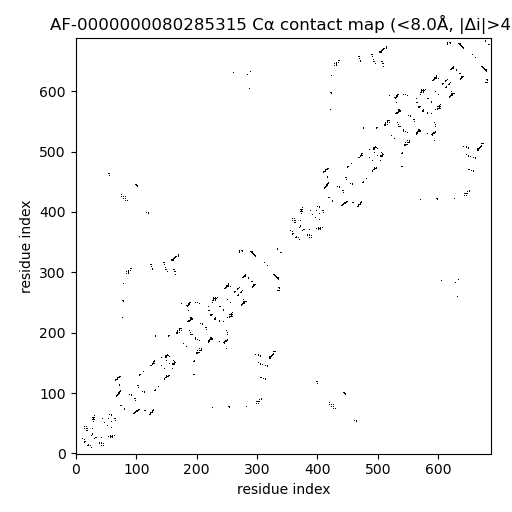 . LEU B 1 268 ? -27.703 4.133 -0.979 1 96.12 268 LEU B C 1
ATOM 4520 O O . LEU B 1 268 ? -26.547 4.527 -0.978 1 96.12 268 LEU B O 1
ATOM 4524 N N . ARG B 1 269 ? -28.312 3.514 -0.027 1 93.56 269 ARG B N 1
ATOM 4525 C CA . ARG B 1 269 ? -27.578 3.258 1.204 1 93.56 269 ARG B CA 1
ATOM 4526 C C . ARG B 1 269 ? -27.172 1.789 1.306 1 93.56 269 ARG B C 1
ATOM 4528 O O . ARG B 1 269 ? -28.016 0.901 1.247 1 93.56 269 ARG B O 1
ATOM 4535 N N . ALA B 1 270 ? -25.828 1.6 1.565 1 95.81 270 ALA B N 1
ATOM 4536 C CA . ALA B 1 270 ? -25.344 0.242 1.815 1 95.81 270 ALA B CA 1
ATOM 4537 C C . ALA B 1 270 ? -25.984 -0.342 3.072 1 95.81 270 ALA B C 1
ATOM 4539 O O . ALA B 1 270 ? -26.141 0.354 4.078 1 95.81 270 ALA B O 1
ATOM 4540 N N . GLY B 1 271 ? -26.344 -1.66 3.02 1 95.38 271 GLY B N 1
ATOM 4541 C CA . GLY B 1 271 ? -26.891 -2.328 4.188 1 95.38 271 GLY B CA 1
ATOM 4542 C C . GLY B 1 271 ? -28.375 -2.066 4.375 1 95.38 271 GLY B C 1
ATOM 4543 O O . GLY B 1 271 ? -29.062 -2.812 5.082 1 95.38 271 GLY B O 1
ATOM 4544 N N . ILE B 1 272 ? -28.875 -0.994 3.789 1 93.94 272 ILE B N 1
ATOM 4545 C CA . ILE B 1 272 ? -30.281 -0.64 3.914 1 93.94 272 ILE B CA 1
ATOM 4546 C C . ILE B 1 272 ? -30.984 -0.859 2.578 1 93.94 272 ILE B C 1
ATOM 4548 O O . ILE B 1 272 ? -31.875 -1.711 2.471 1 93.94 272 ILE B O 1
ATOM 4552 N N . ASP B 1 273 ? -30.562 -0.104 1.545 1 95.94 273 ASP B N 1
ATOM 4553 C CA . ASP B 1 273 ? -31.156 -0.264 0.219 1 95.94 273 ASP B CA 1
ATOM 4554 C C . ASP B 1 273 ? -30.562 -1.468 -0.506 1 95.94 273 ASP B C 1
ATOM 4556 O O . ASP B 1 273 ? -31.234 -2.121 -1.299 1 95.94 273 ASP B O 1
ATOM 4560 N N . LEU B 1 274 ? -29.25 -1.698 -0.201 1 97.81 274 LEU B N 1
ATOM 4561 C CA . LEU B 1 274 ? -28.531 -2.822 -0.798 1 97.81 274 LEU B CA 1
ATOM 4562 C C . LEU B 1 274 ? -27.531 -3.408 0.183 1 97.81 274 LEU B C 1
ATOM 4564 O O . LEU B 1 274 ? -26.438 -2.863 0.359 1 97.81 274 LEU B O 1
ATOM 4568 N N . PRO B 1 275 ? -27.891 -4.539 0.792 1 98.06 275 PRO B N 1
ATOM 4569 C CA . PRO B 1 275 ? -26.906 -5.246 1.608 1 98.06 275 PRO B CA 1
ATOM 4570 C C . PRO B 1 275 ? -25.672 -5.68 0.809 1 98.06 275 PRO B C 1
ATOM 4572 O O . PRO B 1 275 ? -25.812 -6.172 -0.315 1 98.06 275 PRO B O 1
ATOM 4575 N N . VAL B 1 276 ? -24.484 -5.395 1.374 1 98.44 276 VAL B N 1
ATOM 4576 C CA . VAL B 1 276 ? -23.219 -5.715 0.7 1 98.44 276 VAL B CA 1
ATOM 4577 C C . VAL B 1 276 ? -22.266 -6.367 1.688 1 98.44 276 VAL B C 1
ATOM 4579 O O . VAL B 1 276 ? -22.234 -6.016 2.869 1 98.44 276 VAL B O 1
ATOM 4582 N N . VAL B 1 277 ? -21.516 -7.305 1.23 1 98.56 277 VAL B N 1
ATOM 4583 C CA . VAL B 1 277 ? -20.391 -7.902 1.941 1 98.56 277 VAL B CA 1
ATOM 4584 C C . VAL B 1 277 ? -19.156 -7.902 1.046 1 98.56 277 VAL B C 1
ATOM 4586 O O . VAL B 1 277 ? -19.266 -7.84 -0.18 1 98.56 277 VAL B O 1
ATOM 4589 N N . VAL B 1 278 ? -18 -7.91 1.666 1 98.38 278 VAL B N 1
ATOM 4590 C CA . VAL B 1 278 ? -16.812 -7.762 0.834 1 98.38 278 VAL B CA 1
ATOM 4591 C C . VAL B 1 278 ? -15.711 -8.703 1.327 1 98.38 278 VAL B C 1
ATOM 4593 O O . VAL B 1 278 ? -15.586 -8.938 2.531 1 98.38 278 VAL B O 1
ATOM 4596 N N . TYR B 1 279 ? -15 -9.336 0.368 1 97.88 279 TYR B N 1
ATOM 4597 C CA . TYR B 1 279 ? -13.789 -10.102 0.661 1 97.88 279 TYR B CA 1
ATOM 4598 C C . TYR B 1 279 ? -12.609 -9.18 0.916 1 97.88 279 TYR B C 1
ATOM 4600 O O . TYR B 1 279 ? -12.383 -8.227 0.166 1 97.88 279 TYR B O 1
ATOM 4608 N N . ASP B 1 280 ? -11.734 -9.438 1.945 1 95.56 280 ASP B N 1
ATOM 4609 C CA . ASP B 1 280 ? -10.695 -8.602 2.547 1 95.56 280 ASP B CA 1
ATOM 4610 C C . ASP B 1 280 ? -11.219 -7.871 3.779 1 95.56 280 ASP B C 1
ATOM 4612 O O . ASP B 1 280 ? -12.352 -8.109 4.211 1 95.56 280 ASP B O 1
ATOM 4616 N N . ASP B 1 281 ? -10.43 -7.109 4.391 1 95 281 ASP B N 1
ATOM 4617 C CA . ASP B 1 281 ? -10.773 -6.332 5.574 1 95 281 ASP B CA 1
ATOM 4618 C C . ASP B 1 281 ? -9.828 -5.141 5.742 1 95 281 ASP B C 1
ATOM 4620 O O . ASP B 1 281 ? -8.852 -5.215 6.496 1 95 281 ASP B O 1
ATOM 4624 N N . VAL B 1 282 ? -10.25 -4.074 5.156 1 89.75 282 VAL B N 1
ATOM 4625 C CA . VAL B 1 282 ? -9.414 -2.883 5.176 1 89.75 282 VAL B CA 1
ATOM 4626 C C . VAL B 1 282 ? -9.586 -2.152 6.508 1 89.75 282 VAL B C 1
ATOM 4628 O O . VAL B 1 282 ? -10.578 -2.354 7.211 1 89.75 282 VAL B O 1
ATOM 4631 N N . GLU B 1 283 ? -8.664 -1.261 6.824 1 86.38 283 GLU B N 1
ATOM 4632 C CA . GLU B 1 283 ? -8.586 -0.605 8.125 1 86.38 283 GLU B CA 1
ATOM 4633 C C . GLU B 1 283 ? -9.766 0.345 8.336 1 86.38 283 GLU B C 1
ATOM 4635 O O . GLU B 1 283 ? -10.094 0.682 9.477 1 86.38 283 GLU B O 1
ATOM 4640 N N . TRP B 1 284 ? -10.398 0.75 7.258 1 91.31 284 TRP B N 1
ATOM 4641 C CA . TRP B 1 284 ? -11.484 1.72 7.371 1 91.31 284 TRP B CA 1
ATOM 4642 C C . TRP B 1 284 ? -12.844 1.031 7.281 1 91.31 284 TRP B C 1
ATOM 4644 O O . TRP B 1 284 ? -13.883 1.694 7.242 1 91.31 284 TRP B O 1
ATOM 4654 N N . ALA B 1 285 ? -12.883 -0.269 7.25 1 94.81 285 ALA B N 1
ATOM 4655 C CA . ALA B 1 285 ? -14.109 -1.038 7.043 1 94.81 285 ALA B CA 1
ATOM 4656 C C . ALA B 1 285 ? -15.141 -0.732 8.125 1 94.81 285 ALA B C 1
ATOM 4658 O O . ALA B 1 285 ? -16.344 -0.786 7.875 1 94.81 285 ALA B O 1
ATOM 4659 N N . ASP B 1 286 ? -14.664 -0.414 9.273 1 94.19 286 ASP B N 1
ATOM 4660 C CA . ASP B 1 286 ? -15.586 -0.158 10.375 1 94.19 286 ASP B CA 1
ATOM 4661 C C . ASP B 1 286 ? -15.844 1.339 10.547 1 94.19 286 ASP B C 1
ATOM 4663 O O . ASP B 1 286 ? -16.578 1.752 11.445 1 94.19 286 ASP B O 1
ATOM 4667 N N . LEU B 1 287 ? -15.281 2.15 9.672 1 93.44 287 LEU B N 1
ATOM 4668 C CA . LEU B 1 287 ? -15.406 3.598 9.805 1 93.44 287 LEU B CA 1
ATOM 4669 C C . LEU B 1 287 ? -16.484 4.141 8.875 1 93.44 287 LEU B C 1
ATOM 4671 O O . LEU B 1 287 ? -16.938 5.273 9.039 1 93.44 287 LEU B O 1
ATOM 4675 N N . VAL B 1 288 ? -16.859 3.322 7.938 1 93.81 288 VAL B N 1
ATOM 4676 C CA . VAL B 1 288 ? -17.938 3.734 7.039 1 93.81 288 VAL B CA 1
ATOM 4677 C C . VAL B 1 288 ? -19.281 3.377 7.656 1 93.81 288 VAL B C 1
ATOM 4679 O O . VAL B 1 288 ? -19.359 2.588 8.602 1 93.81 288 VAL B O 1
ATOM 4682 N N . GLU B 1 289 ? -20.297 4.074 7.16 1 89.38 289 GLU B N 1
ATOM 4683 C CA . GLU B 1 289 ? -21.656 3.812 7.645 1 89.38 289 GLU B CA 1
ATOM 4684 C C . GLU B 1 289 ? -22.531 3.236 6.539 1 89.38 289 GLU B C 1
ATOM 4686 O O . GLU B 1 289 ? -22.812 3.906 5.543 1 89.38 289 GLU B O 1
ATOM 4691 N N . PRO B 1 290 ? -23.047 2.008 6.77 1 93.88 290 PRO B N 1
ATOM 4692 C CA . PRO B 1 290 ? -22.766 1.115 7.898 1 93.88 290 PRO B CA 1
ATOM 4693 C C . PRO B 1 290 ? -21.406 0.448 7.805 1 93.88 290 PRO B C 1
ATOM 4695 O O . PRO B 1 290 ? -20.828 0.343 6.711 1 93.88 290 PRO B O 1
ATOM 4698 N N . PRO B 1 291 ? -20.828 0.005 9 1 95.44 291 PRO B N 1
ATOM 4699 C CA . PRO B 1 291 ? -19.594 -0.774 8.938 1 95.44 291 PRO B CA 1
ATOM 4700 C C . PRO B 1 291 ? -19.734 -2.027 8.07 1 95.44 291 PRO B C 1
ATOM 4702 O O . PRO B 1 291 ? -20.781 -2.668 8.07 1 95.44 291 PRO B O 1
ATOM 4705 N N . LEU B 1 292 ? -18.672 -2.377 7.449 1 97.44 292 LEU B N 1
ATOM 4706 C CA . LEU B 1 292 ? -18.719 -3.406 6.418 1 97.44 292 LEU B CA 1
ATOM 4707 C C . LEU B 1 292 ? -18.578 -4.797 7.031 1 97.44 292 LEU B C 1
ATOM 4709 O O . LEU B 1 292 ? -17.688 -5.027 7.855 1 97.44 292 LEU B O 1
ATOM 4713 N N . THR B 1 293 ? -19.438 -5.719 6.715 1 98 293 THR B N 1
ATOM 4714 C CA . THR B 1 293 ? -19.203 -7.145 6.934 1 98 293 THR B CA 1
ATOM 4715 C C . THR B 1 293 ? -18.188 -7.688 5.941 1 98 293 THR B C 1
ATOM 4717 O O . THR B 1 293 ? -18.359 -7.555 4.727 1 98 293 THR B O 1
ATOM 4720 N N . THR B 1 294 ? -17.125 -8.266 6.488 1 98.06 294 THR B N 1
ATOM 4721 C CA . THR B 1 294 ? -16 -8.586 5.621 1 98.06 294 THR B CA 1
ATOM 4722 C C . THR B 1 294 ? -15.516 -10.016 5.871 1 98.06 294 THR B C 1
ATOM 4724 O O . THR B 1 294 ? -15.883 -10.633 6.867 1 98.06 294 THR B O 1
ATOM 4727 N N . MET B 1 295 ? -14.859 -10.602 4.91 1 98.5 295 MET B N 1
ATOM 4728 C CA . MET B 1 295 ? -14.039 -11.797 5.07 1 98.5 295 MET B CA 1
ATOM 4729 C C . MET B 1 295 ? -12.562 -11.438 5.168 1 98.5 295 MET B C 1
ATOM 4731 O O . MET B 1 295 ? -11.906 -11.188 4.152 1 98.5 295 MET B O 1
ATOM 4735 N N . ALA B 1 296 ? -12.055 -11.445 6.41 1 98 296 ALA B N 1
ATOM 4736 C CA . ALA B 1 296 ? -10.719 -10.938 6.707 1 98 296 ALA B CA 1
ATOM 4737 C C . ALA B 1 296 ? -9.656 -11.992 6.41 1 98 296 ALA B C 1
ATOM 4739 O O . ALA B 1 296 ? -9.648 -13.062 7.012 1 98 296 ALA B O 1
ATOM 4740 N N . GLN B 1 297 ? -8.773 -11.703 5.5 1 97.31 297 GLN B N 1
ATOM 4741 C CA . GLN B 1 297 ? -7.672 -12.609 5.203 1 97.31 297 GLN B CA 1
ATOM 4742 C C . GLN B 1 297 ? -6.625 -12.594 6.316 1 97.31 297 GLN B C 1
ATOM 4744 O O . GLN B 1 297 ? -6.406 -11.555 6.953 1 97.31 297 GLN B O 1
ATOM 4749 N N . PRO B 1 298 ? -6.012 -13.703 6.555 1 97.88 298 PRO B N 1
ATOM 4750 C CA . PRO B 1 298 ? -4.918 -13.766 7.531 1 97.88 298 PRO B CA 1
ATOM 4751 C C . PRO B 1 298 ? -3.582 -13.305 6.949 1 97.88 298 PRO B C 1
ATOM 4753 O O . PRO B 1 298 ? -2.645 -14.102 6.84 1 97.88 298 PRO B O 1
ATOM 4756 N N . ILE B 1 299 ? -3.387 -12.086 6.691 1 95.56 299 ILE B N 1
ATOM 4757 C CA . ILE B 1 299 ? -2.307 -11.508 5.898 1 95.56 299 ILE B CA 1
ATOM 4758 C C . ILE B 1 299 ? -0.97 -11.742 6.605 1 95.56 299 ILE B C 1
ATOM 4760 O O . ILE B 1 299 ? 0.007 -12.156 5.977 1 95.56 299 ILE B O 1
ATOM 4764 N N . GLU B 1 300 ? -0.957 -11.461 7.91 1 95.25 300 GLU B N 1
ATOM 4765 C CA . GLU B 1 300 ? 0.27 -11.633 8.68 1 95.25 300 GLU B CA 1
ATOM 4766 C C . GLU B 1 300 ? 0.771 -13.07 8.602 1 95.25 300 GLU B C 1
ATOM 4768 O O . GLU B 1 300 ? 1.964 -13.312 8.406 1 95.25 300 GLU B O 1
ATOM 4773 N N . GLU B 1 301 ? -0.151 -13.93 8.766 1 98.12 301 GLU B N 1
ATOM 4774 C CA . GLU B 1 301 ? 0.213 -15.344 8.727 1 98.12 301 GLU B CA 1
ATOM 4775 C C . GLU B 1 301 ? 0.684 -15.758 7.336 1 98.12 301 GLU B C 1
ATOM 4777 O O . GLU B 1 301 ? 1.633 -16.531 7.199 1 98.12 301 GLU B O 1
ATOM 4782 N N . ILE B 1 302 ? 0.053 -15.297 6.301 1 98.19 302 ILE B N 1
ATOM 4783 C CA . ILE B 1 302 ? 0.449 -15.602 4.934 1 98.19 302 ILE B CA 1
ATOM 4784 C C . ILE B 1 302 ? 1.883 -15.133 4.691 1 98.19 302 ILE B C 1
ATOM 4786 O O . ILE B 1 302 ? 2.719 -15.898 4.207 1 98.19 302 ILE B O 1
ATOM 4790 N N . GLY B 1 303 ? 2.174 -13.891 5.039 1 97.19 303 GLY B N 1
ATOM 4791 C CA . GLY B 1 303 ? 3.512 -13.352 4.859 1 97.19 303 GLY B CA 1
ATOM 4792 C C . GLY B 1 303 ? 4.57 -14.117 5.633 1 97.19 303 GLY B C 1
ATOM 4793 O O . GLY B 1 303 ? 5.625 -14.453 5.086 1 97.19 303 GLY B O 1
ATOM 4794 N N . THR B 1 304 ? 4.277 -14.406 6.879 1 97.88 304 THR B N 1
ATOM 4795 C CA . THR B 1 304 ? 5.203 -15.117 7.75 1 97.88 304 THR B CA 1
ATOM 4796 C C . THR B 1 304 ? 5.492 -16.516 7.211 1 97.88 304 THR B C 1
ATOM 4798 O O . THR B 1 304 ? 6.652 -16.906 7.07 1 97.88 304 THR B O 1
ATOM 4801 N N . GLN B 1 305 ? 4.461 -17.219 6.852 1 98.5 305 GLN B N 1
ATOM 4802 C CA . GLN B 1 305 ? 4.617 -18.578 6.359 1 98.5 305 GLN B CA 1
ATOM 4803 C C . GLN B 1 305 ? 5.348 -18.609 5.02 1 98.5 305 GLN B C 1
ATOM 4805 O O . GLN B 1 305 ? 6.113 -19.531 4.738 1 98.5 305 GLN B O 1
ATOM 4810 N N . ALA B 1 306 ? 5.07 -17.625 4.18 1 98.56 306 ALA B N 1
ATOM 4811 C CA . ALA B 1 306 ? 5.738 -17.562 2.881 1 98.56 306 ALA B CA 1
ATOM 4812 C C . ALA B 1 306 ? 7.254 -17.469 3.045 1 98.56 306 ALA B C 1
ATOM 4814 O O . ALA B 1 306 ? 7.992 -18.219 2.393 1 98.56 306 ALA B O 1
ATOM 4815 N N . VAL B 1 307 ? 7.695 -16.609 3.928 1 98.06 307 VAL B N 1
ATOM 4816 C CA . VAL B 1 307 ? 9.125 -16.422 4.156 1 98.06 307 VAL B CA 1
ATOM 4817 C C . VAL B 1 307 ? 9.711 -17.688 4.781 1 98.06 307 VAL B C 1
ATOM 4819 O O . VAL B 1 307 ? 10.773 -18.156 4.363 1 98.06 307 VAL B O 1
ATOM 4822 N N . ARG B 1 308 ? 9.055 -18.234 5.754 1 98.38 308 ARG B N 1
ATOM 4823 C CA . ARG B 1 308 ? 9.539 -19.438 6.426 1 98.38 308 ARG B CA 1
ATOM 4824 C C . ARG B 1 308 ? 9.672 -20.594 5.445 1 98.38 308 ARG B C 1
ATOM 4826 O O . ARG B 1 308 ? 10.672 -21.328 5.469 1 98.38 308 ARG B O 1
ATOM 4833 N N . LEU B 1 309 ? 8.695 -20.75 4.617 1 98.5 309 LEU B N 1
ATOM 4834 C CA . LEU B 1 309 ? 8.734 -21.797 3.6 1 98.5 309 LEU B CA 1
ATOM 4835 C C . LEU B 1 309 ? 9.898 -21.578 2.643 1 98.5 309 LEU B C 1
ATOM 4837 O O . LEU B 1 309 ? 10.594 -22.516 2.27 1 98.5 309 LEU B O 1
ATOM 4841 N N . LEU B 1 310 ? 10.102 -20.344 2.215 1 98.5 310 LEU B N 1
ATOM 4842 C CA . LEU B 1 310 ? 11.18 -20.016 1.292 1 98.5 310 LEU B CA 1
ATOM 4843 C C . LEU B 1 310 ? 12.539 -20.297 1.922 1 98.5 310 LEU B C 1
ATOM 4845 O O . LEU B 1 310 ? 13.414 -20.906 1.286 1 98.5 310 LEU B O 1
ATOM 4849 N N . LEU B 1 311 ? 12.711 -19.891 3.15 1 97.56 311 LEU B N 1
ATOM 4850 C CA . LEU B 1 311 ? 13.977 -20.125 3.842 1 97.56 311 LEU B CA 1
ATOM 4851 C C . LEU B 1 311 ? 14.234 -21.609 4.035 1 97.56 311 LEU B C 1
ATOM 4853 O O . LEU B 1 311 ? 15.367 -22.078 3.898 1 97.56 311 LEU B O 1
ATOM 4857 N N . ALA B 1 312 ? 13.211 -22.359 4.363 1 98 312 ALA B N 1
ATOM 4858 C CA . ALA B 1 312 ? 13.352 -23.812 4.457 1 98 312 ALA B CA 1
ATOM 4859 C C . ALA B 1 312 ? 13.805 -24.406 3.131 1 98 312 ALA B C 1
ATOM 4861 O O . ALA B 1 312 ? 14.664 -25.297 3.1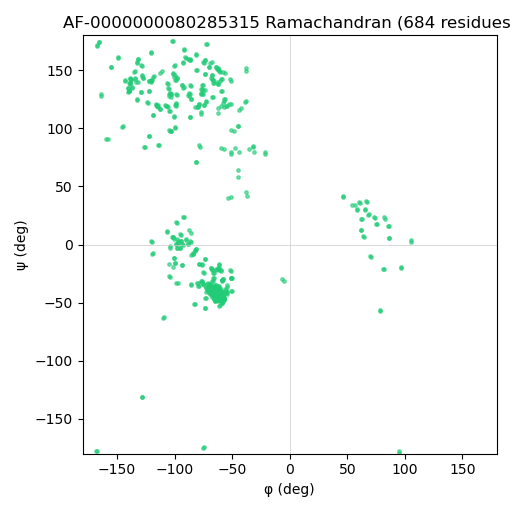04 1 98 312 ALA B O 1
ATOM 4862 N N . ARG B 1 313 ? 13.211 -23.922 2.047 1 97.5 313 ARG B N 1
ATOM 4863 C CA . ARG B 1 313 ? 13.578 -24.391 0.713 1 97.5 313 ARG B CA 1
ATOM 4864 C C . ARG B 1 313 ? 15.023 -24.062 0.385 1 97.5 313 ARG B C 1
ATOM 4866 O O . ARG B 1 313 ? 15.742 -24.875 -0.195 1 97.5 313 ARG B O 1
ATOM 4873 N N . ILE B 1 314 ? 15.414 -22.844 0.72 1 94.69 314 ILE B N 1
ATOM 4874 C CA . ILE B 1 314 ? 16.781 -22.406 0.496 1 94.69 314 ILE B CA 1
ATOM 4875 C C . ILE B 1 314 ? 17.75 -23.328 1.245 1 94.69 314 ILE B C 1
ATOM 4877 O O . ILE B 1 314 ? 18.766 -23.734 0.701 1 94.69 314 ILE B O 1
ATOM 4881 N N . ASN B 1 315 ? 17.422 -23.688 2.428 1 94.5 315 ASN B N 1
ATOM 4882 C CA . ASN B 1 315 ? 18.281 -24.484 3.289 1 94.5 315 ASN B CA 1
ATOM 4883 C C . ASN B 1 315 ? 18.234 -25.969 2.918 1 94.5 315 ASN B C 1
ATOM 4885 O O . ASN B 1 315 ? 19.219 -26.688 3.088 1 94.5 315 ASN B O 1
ATOM 4889 N N . GLU B 1 316 ? 17.062 -26.406 2.514 1 96.12 316 GLU B N 1
ATOM 4890 C CA . GLU B 1 316 ? 16.844 -27.781 2.104 1 96.12 316 GLU B CA 1
ATOM 4891 C C . GLU B 1 316 ? 16.219 -27.859 0.71 1 96.12 316 GLU B C 1
ATOM 4893 O O . GLU B 1 316 ? 15.031 -28.141 0.57 1 96.12 316 GLU B O 1
ATOM 4898 N N . PRO B 1 317 ? 16.984 -27.797 -0.277 1 91.69 317 PRO B N 1
ATOM 4899 C CA . PRO B 1 317 ? 16.484 -27.688 -1.649 1 91.69 317 PRO B CA 1
ATOM 4900 C C . PRO B 1 317 ? 15.688 -28.906 -2.088 1 91.69 317 PRO B C 1
ATOM 4902 O O . PRO B 1 317 ? 14.836 -28.812 -2.973 1 91.69 317 PRO B O 1
ATOM 4905 N N . SER B 1 318 ? 15.883 -30.031 -1.451 1 92.88 318 SER B N 1
ATOM 4906 C CA . SER B 1 318 ? 15.266 -31.281 -1.906 1 92.88 318 SER B CA 1
ATOM 4907 C C . SER B 1 318 ? 13.984 -31.562 -1.139 1 92.88 318 SER B C 1
ATOM 4909 O O . SER B 1 318 ? 13.312 -32.562 -1.397 1 92.88 318 SER B O 1
ATOM 4911 N N . ARG B 1 319 ? 13.602 -30.734 -0.266 1 95.75 319 ARG B N 1
ATOM 4912 C CA . ARG B 1 319 ? 12.391 -30.969 0.506 1 95.75 319 ARG B CA 1
ATOM 4913 C C . ARG B 1 319 ? 11.164 -31.016 -0.402 1 95.75 319 ARG B C 1
ATOM 4915 O O . ARG B 1 319 ? 11.148 -30.391 -1.463 1 95.75 319 ARG B O 1
ATOM 4922 N N . LYS B 1 320 ? 10.195 -31.734 0.014 1 97.12 320 LYS B N 1
ATOM 4923 C CA . LYS B 1 320 ? 8.961 -31.828 -0.754 1 97.12 320 LYS B CA 1
ATOM 4924 C C . LYS B 1 320 ? 8.227 -30.484 -0.771 1 97.12 320 LYS B C 1
ATOM 4926 O O . LYS B 1 320 ? 8.148 -29.812 0.251 1 97.12 320 LYS B O 1
ATOM 4931 N N . ALA B 1 321 ? 7.648 -30.156 -1.911 1 97.5 321 ALA B N 1
ATOM 4932 C CA . ALA B 1 321 ? 6.871 -28.922 -2.037 1 97.5 321 ALA B CA 1
ATOM 4933 C C . ALA B 1 321 ? 5.605 -28.984 -1.191 1 97.5 321 ALA B C 1
ATOM 4935 O O . ALA B 1 321 ? 4.992 -30.047 -1.056 1 97.5 321 ALA B O 1
ATOM 4936 N N . GLN B 1 322 ? 5.207 -27.875 -0.655 1 97.94 322 GLN B N 1
ATOM 4937 C CA . GLN B 1 322 ? 4.027 -27.781 0.197 1 97.94 322 GLN B CA 1
ATOM 4938 C C . GLN B 1 322 ? 3.08 -26.688 -0.293 1 97.94 322 GLN B C 1
ATOM 4940 O O . GLN B 1 322 ? 3.523 -25.672 -0.83 1 97.94 322 GLN B O 1
ATOM 4945 N N . THR B 1 323 ? 1.84 -26.969 -0.163 1 98.19 323 THR B N 1
ATOM 4946 C CA . THR B 1 323 ? 0.803 -25.969 -0.359 1 98.19 323 THR B CA 1
ATOM 4947 C C . THR B 1 323 ? 0.053 -25.703 0.943 1 98.19 323 THR B C 1
ATOM 4949 O O . THR B 1 323 ? -0.502 -26.625 1.544 1 98.19 323 THR B O 1
ATOM 4952 N N . ILE B 1 324 ? 0.085 -24.484 1.426 1 98.31 324 ILE B N 1
ATOM 4953 C CA . ILE B 1 324 ? -0.571 -24.094 2.67 1 98.31 324 ILE B CA 1
ATOM 4954 C C . ILE B 1 324 ? -1.723 -23.141 2.367 1 98.31 324 ILE B C 1
ATOM 4956 O O . ILE B 1 324 ? -1.513 -22.062 1.8 1 98.31 324 ILE B O 1
ATOM 4960 N N . ARG B 1 325 ? -2.912 -23.5 2.643 1 98.19 325 ARG B N 1
ATOM 4961 C CA . ARG B 1 325 ? -4.098 -22.656 2.557 1 98.19 325 ARG B CA 1
ATOM 4962 C C . ARG B 1 325 ? -4.582 -22.25 3.945 1 98.19 325 ARG B C 1
ATOM 4964 O O . ARG B 1 325 ? -4.922 -23.094 4.766 1 98.19 325 ARG B O 1
ATOM 4971 N N . ILE B 1 326 ? -4.594 -21 4.234 1 98.56 326 ILE B N 1
ATOM 4972 C CA . ILE B 1 326 ? -4.961 -20.484 5.555 1 98.56 326 ILE B CA 1
ATOM 4973 C C . ILE B 1 326 ? -6.371 -19.906 5.508 1 98.56 326 ILE B C 1
ATOM 4975 O O . ILE B 1 326 ? -6.68 -19.078 4.641 1 98.56 326 ILE B O 1
ATOM 4979 N N . PRO B 1 327 ? -7.242 -20.25 6.387 1 98 327 PRO B N 1
ATOM 4980 C CA . PRO B 1 327 ? -8.633 -19.797 6.344 1 98 327 PRO B CA 1
ATOM 4981 C C . PRO B 1 327 ? -8.781 -18.344 6.785 1 98 327 PRO B C 1
ATOM 4983 O O . PRO B 1 327 ? -8.211 -17.938 7.801 1 98 327 PRO B O 1
ATOM 4986 N N . PRO B 1 328 ? -9.539 -17.547 5.992 1 98.25 328 PRO B N 1
ATOM 4987 C CA . PRO B 1 328 ? -9.938 -16.203 6.449 1 98.25 328 PRO B CA 1
ATOM 4988 C C . PRO B 1 328 ? -11 -16.25 7.547 1 98.25 328 PRO B C 1
ATOM 4990 O O . PRO B 1 328 ? -11.484 -17.312 7.898 1 98.25 328 PRO B O 1
ATOM 4993 N N . THR B 1 329 ? -11.258 -15.07 8.086 1 98 329 THR B N 1
ATOM 4994 C CA . THR B 1 329 ? -12.219 -14.953 9.188 1 98 329 THR B CA 1
ATOM 4995 C C . THR B 1 329 ? -13.344 -13.992 8.82 1 98 329 THR B C 1
ATOM 4997 O O . THR B 1 329 ? -13.094 -12.883 8.359 1 98 329 THR B O 1
ATOM 5000 N N . LEU B 1 330 ? -14.555 -14.438 9.07 1 97.44 330 LEU B N 1
ATOM 5001 C CA . LEU B 1 330 ? -15.711 -13.57 8.859 1 97.44 330 LEU B CA 1
ATOM 5002 C C . LEU B 1 330 ? -15.805 -12.516 9.961 1 97.44 330 LEU B C 1
ATOM 5004 O O . LEU B 1 330 ? -15.844 -12.852 11.148 1 97.44 330 LEU B O 1
ATOM 5008 N N . ARG B 1 331 ? -15.758 -11.258 9.602 1 97.38 331 ARG B N 1
ATOM 5009 C CA . ARG B 1 331 ? -16.016 -10.141 10.492 1 97.38 331 ARG B CA 1
ATOM 5010 C C . ARG B 1 331 ? -17.422 -9.562 10.25 1 97.38 331 ARG B C 1
ATOM 5012 O O . ARG B 1 331 ? -17.609 -8.742 9.352 1 97.38 331 ARG B O 1
ATOM 5019 N N . HIS B 1 332 ? -18.266 -9.992 11.07 1 96.75 332 HIS B N 1
ATOM 5020 C CA . HIS B 1 332 ? -19.656 -9.609 10.922 1 96.75 332 HIS B CA 1
ATOM 5021 C C . HIS B 1 332 ? -19.906 -8.211 11.477 1 96.75 332 HIS B C 1
ATOM 5023 O O . HIS B 1 332 ? -19.672 -7.957 12.664 1 96.75 332 HIS B O 1
ATOM 5029 N N . ARG B 1 333 ? -20.359 -7.309 10.562 1 96.06 333 ARG B N 1
ATOM 5030 C CA . ARG B 1 333 ? -20.766 -5.965 10.969 1 96.06 333 ARG B CA 1
ATOM 5031 C C . ARG B 1 333 ? -22.156 -5.621 10.438 1 96.06 333 ARG B C 1
ATOM 5033 O O . ARG B 1 333 ? -23.078 -6.422 10.555 1 96.06 333 ARG B O 1
ATOM 5040 N N . ALA B 1 334 ? -22.375 -4.383 9.773 1 95.62 334 ALA B N 1
ATOM 5041 C CA . ALA B 1 334 ? -23.766 -3.982 9.586 1 95.62 334 ALA B CA 1
ATOM 5042 C C . ALA B 1 334 ? -24.109 -3.855 8.102 1 95.62 334 ALA B C 1
ATOM 5044 O O . ALA B 1 334 ? -25.281 -3.754 7.738 1 95.62 334 ALA B O 1
ATOM 5045 N N . SER B 1 335 ? -23.109 -3.959 7.234 1 97.12 335 SER B N 1
ATOM 5046 C CA . SER B 1 335 ? -23.359 -3.66 5.828 1 97.12 335 SER B CA 1
ATOM 5047 C C . SER B 1 335 ? -24.156 -4.777 5.16 1 97.12 335 SER B C 1
ATOM 5049 O O . SER B 1 335 ? -24.672 -4.602 4.055 1 97.12 335 SER B O 1
ATOM 5051 N N . CYS B 1 336 ? -24.281 -5.914 5.805 1 96.69 336 CYS B N 1
ATOM 5052 C CA . CYS B 1 336 ? -25.047 -7.039 5.27 1 96.69 336 CYS B CA 1
ATOM 5053 C C . CYS B 1 336 ? -26.531 -6.859 5.52 1 96.69 336 CYS B C 1
ATOM 5055 O O . CYS B 1 336 ? -27.344 -7.664 5.059 1 96.69 336 CYS B O 1
ATOM 5057 N N . GLY B 1 337 ? -26.891 -5.816 6.223 1 92.44 337 GLY B N 1
ATOM 5058 C CA . GLY B 1 337 ? -28.297 -5.512 6.445 1 92.44 337 GLY B CA 1
ATOM 5059 C C . GLY B 1 337 ? -28.875 -6.234 7.648 1 92.44 337 GLY B C 1
ATOM 5060 O O . GLY B 1 337 ? -30.094 -6.258 7.836 1 92.44 337 GLY B O 1
ATOM 5061 N N . CYS B 1 338 ? -27.953 -6.938 8.383 1 84.62 338 CYS B N 1
ATOM 5062 C CA . CYS B 1 338 ? -28.438 -7.648 9.57 1 84.62 338 CYS B CA 1
ATOM 5063 C C . CYS B 1 338 ? -28.906 -6.668 10.633 1 84.62 338 CYS B C 1
ATOM 5065 O O . CYS B 1 338 ? -28.422 -5.543 10.719 1 84.62 338 CYS B O 1
ATOM 5067 N N . ALA B 1 339 ? -30.109 -6.797 11.148 1 64.5 339 ALA B N 1
ATOM 5068 C CA . ALA B 1 339 ? -30.547 -6 12.297 1 64.5 339 ALA B CA 1
ATOM 5069 C C . ALA B 1 339 ? -29.469 -5.934 13.367 1 64.5 339 ALA B C 1
ATOM 5071 O O . ALA B 1 339 ? -28.656 -6.852 13.492 1 64.5 339 ALA B O 1
ATOM 5072 N N . HIS B 1 340 ? -28.859 -4.766 13.719 1 52.78 340 HIS B N 1
ATOM 5073 C CA . HIS B 1 340 ? -27.766 -4.555 14.664 1 52.78 340 HIS B CA 1
ATOM 5074 C C . HIS B 1 340 ? -27.656 -5.711 15.648 1 52.78 340 HIS B C 1
ATOM 5076 O O . HIS B 1 340 ? -28.594 -5.992 16.391 1 52.78 340 HIS B O 1
ATOM 5082 N N . VAL B 1 341 ? -27.094 -6.766 15.297 1 41.66 341 VAL B N 1
ATOM 5083 C CA . VAL B 1 341 ? -26.812 -7.648 16.422 1 41.66 341 VAL B CA 1
ATOM 5084 C C . VAL B 1 341 ? -25.953 -6.918 17.453 1 41.66 341 VAL B C 1
ATOM 5086 O O . VAL B 1 341 ? -24.891 -6.395 17.109 1 41.66 341 VAL B O 1
ATOM 5089 N N . HIS B 1 342 ? -26.453 -6.121 18.328 1 36.44 342 HIS B N 1
ATOM 5090 C CA . HIS B 1 342 ? -25.734 -5.578 19.484 1 36.44 342 HIS B CA 1
ATOM 5091 C C . HIS B 1 342 ? -24.688 -6.559 20 1 36.44 342 HIS B C 1
ATOM 5093 O O . HIS B 1 342 ? -24.984 -7.73 20.219 1 36.44 342 HIS B O 1
ATOM 5099 N N . SER B 1 343 ? -23.547 -6.566 19.453 1 33.59 343 SER B N 1
ATOM 5100 C CA . SER B 1 343 ? -22.562 -7.297 20.266 1 33.59 343 SER B CA 1
ATOM 5101 C C . SER B 1 343 ? -22.875 -7.176 21.75 1 33.59 343 SER B C 1
ATOM 5103 O O . SER B 1 343 ? -22.844 -6.078 22.312 1 33.59 343 SER B O 1
ATOM 5105 N N . HIS B 1 344 ? -23.797 -7.922 22.312 1 27.83 344 HIS B N 1
ATOM 5106 C CA . HIS B 1 344 ? -23.703 -8.102 23.75 1 27.83 344 HIS B CA 1
ATOM 5107 C C . HIS B 1 344 ? -22.312 -8.555 24.156 1 27.83 344 HIS B C 1
ATOM 5109 O O . HIS B 1 344 ? -21.688 -9.344 23.453 1 27.83 344 HIS B O 1
#

Radius of gyration: 27.87 Å; Cα contacts (8 Å, |Δi|>4): 1491; chains: 2; bounding box: 89×76×63 Å

Organism: Amycolatopsis orientalis (NCBI:txid31958)